Protein AF-A0A2E2XCX6-F1 (afdb_monomer)

Mean predicted aligned error: 14.21 Å

pLDDT: mean 73.45, std 23.9, range [21.8, 98.69]

Secondary structure (DSSP, 8-state):
----PPPP-------------------------------------------------------------------PPPPGGG--TT-HHHHHHHHHHHHTT-SEEEEEEEEEEETTTTS----S--B-SSEEEEEEEEEETTS-EEEEEEEEEEEEES-GGGT-EEEEEEEEEEEEES---HHHHHHHHHHHHHHHHHHHHHHHHS-------TT--TTTEEEEEEEEEBGGG-EEEEEEEEETTTTEEEEEEEETTEEEEEEEETTSS---TTGGG-HHHHHHHHHHHHHHHH-TTTTTTTS--HHHHHHHHHHHHHHHTT--TGGGT-TTS-----------TTTTTS-HHHHHHHHHHS-SS-EEEEEEE---B-S-TT-TT--BEEEEEEEEEEEEEEEE-SS-EEEEEEEEEEEEEEEEEEE-TTSS-GGGSB---GGGT--BEEEEEEEEEEEEEEEEEEETTTEEEEEEEEEEEEEEEEEEEEETTEEEEEEEEE---GGG-EEEEEEGGGSS-HHHHHHHHHHHHTGGGSSSSS-S----S--

Radius of gyration: 32.02 Å; Cα contacts (8 Å, |Δi|>4): 1002; chains: 1; bounding box: 87×70×106 Å

Structure (mmCIF, N/CA/C/O backbone):
data_AF-A0A2E2XCX6-F1
#
_entry.id   AF-A0A2E2XCX6-F1
#
loop_
_atom_site.group_PDB
_atom_site.id
_atom_site.type_symbol
_atom_site.label_atom_id
_atom_site.label_alt_id
_atom_site.label_comp_id
_atom_site.label_asym_id
_atom_site.label_entity_id
_atom_site.label_seq_id
_atom_site.pdbx_PDB_ins_code
_atom_site.Cartn_x
_atom_site.Cartn_y
_atom_site.Cartn_z
_atom_site.occupancy
_atom_site.B_iso_or_equiv
_atom_site.auth_seq_id
_atom_site.auth_comp_id
_atom_site.auth_asym_id
_atom_site.auth_atom_id
_atom_site.pdbx_PDB_model_num
ATOM 1 N N . MET A 1 1 ? 25.231 -44.970 45.363 1.00 39.22 1 MET A N 1
ATOM 2 C CA . MET A 1 1 ? 25.072 -45.926 44.250 1.00 39.22 1 MET A CA 1
ATOM 3 C C . MET A 1 1 ? 23.596 -46.241 44.118 1.00 39.22 1 MET A C 1
ATOM 5 O O . MET A 1 1 ? 23.073 -46.859 45.031 1.00 39.22 1 MET A O 1
ATOM 9 N N . SER A 1 2 ? 22.953 -45.717 43.073 1.00 27.52 2 SER A N 1
ATOM 10 C CA . SER A 1 2 ? 21.763 -46.256 42.393 1.00 27.52 2 SER A CA 1
ATOM 11 C C . SER A 1 2 ? 21.312 -45.239 41.346 1.00 27.52 2 SER A C 1
ATOM 13 O O . SER A 1 2 ? 21.169 -44.056 41.643 1.00 27.52 2 SER A O 1
ATOM 15 N N . SER A 1 3 ? 21.188 -45.729 40.118 1.00 26.45 3 SER A N 1
ATOM 16 C CA . SER A 1 3 ? 20.911 -45.011 38.876 1.00 26.45 3 SER A CA 1
ATOM 17 C C . SER A 1 3 ? 19.427 -44.665 38.720 1.00 26.45 3 SER A C 1
ATOM 19 O O . SER A 1 3 ? 18.572 -45.435 39.153 1.00 26.45 3 SER A O 1
ATOM 21 N N . ILE A 1 4 ? 19.127 -43.563 38.027 1.00 30.61 4 ILE A N 1
ATOM 22 C CA . ILE A 1 4 ? 17.792 -43.243 37.504 1.00 30.61 4 ILE A CA 1
ATOM 23 C C . ILE A 1 4 ? 17.891 -43.155 35.977 1.00 30.61 4 ILE A C 1
ATOM 25 O O . ILE A 1 4 ? 18.752 -42.463 35.438 1.00 30.61 4 ILE A O 1
ATOM 29 N N . HIS A 1 5 ? 17.025 -43.918 35.309 1.00 27.67 5 HIS A N 1
ATOM 30 C CA . HIS A 1 5 ? 16.819 -43.950 33.864 1.00 27.67 5 HIS A CA 1
ATOM 31 C C . HIS A 1 5 ? 16.151 -42.659 33.372 1.00 27.67 5 HIS A C 1
ATOM 33 O O . HIS A 1 5 ? 15.108 -42.274 33.896 1.00 27.67 5 HIS A O 1
ATOM 39 N N . SER A 1 6 ? 16.700 -42.052 32.317 1.00 25.42 6 SER A N 1
ATOM 40 C CA . SER A 1 6 ? 16.009 -41.080 31.469 1.00 25.42 6 SER A CA 1
ATOM 41 C C . SER A 1 6 ? 15.489 -41.781 30.209 1.00 25.42 6 SER A C 1
ATOM 43 O O . SER A 1 6 ? 16.231 -42.472 29.508 1.00 25.42 6 SER A O 1
ATOM 45 N N . LEU A 1 7 ? 14.194 -41.625 29.933 1.00 26.59 7 LEU A N 1
ATOM 46 C CA . LEU A 1 7 ? 13.565 -42.005 28.670 1.00 26.59 7 LEU A CA 1
ATOM 47 C C . LEU A 1 7 ? 13.490 -40.761 27.783 1.00 26.59 7 LEU A C 1
ATOM 49 O O . LEU A 1 7 ? 12.961 -39.731 28.188 1.00 26.59 7 LEU A O 1
ATOM 53 N N . HIS A 1 8 ? 14.070 -40.879 26.592 1.00 25.92 8 HIS A N 1
ATOM 54 C CA . HIS A 1 8 ? 13.966 -39.920 25.499 1.00 25.92 8 HIS A CA 1
ATOM 55 C C . HIS A 1 8 ? 12.567 -39.990 24.873 1.00 25.92 8 HIS A C 1
ATOM 57 O O . HIS A 1 8 ? 12.078 -41.084 24.593 1.00 25.92 8 HIS A O 1
ATOM 63 N N . SER A 1 9 ? 11.978 -38.832 24.575 1.00 24.48 9 SER A N 1
ATOM 64 C CA . SER A 1 9 ? 10.889 -38.699 23.607 1.00 24.48 9 SER A CA 1
ATOM 65 C C . SER A 1 9 ? 11.359 -37.761 22.502 1.00 24.48 9 SER A C 1
ATOM 67 O O . SER A 1 9 ? 11.626 -36.588 22.743 1.00 24.48 9 SER A O 1
ATOM 69 N N . VAL A 1 10 ? 11.514 -38.328 21.308 1.00 27.88 10 VAL A N 1
ATOM 70 C CA . VAL A 1 10 ? 11.823 -37.650 20.048 1.00 27.88 10 VAL A CA 1
ATOM 71 C C . VAL A 1 10 ? 10.495 -37.424 19.334 1.00 27.88 10 VAL A C 1
ATOM 73 O O . VAL A 1 10 ? 9.763 -38.384 19.101 1.00 27.88 10 VAL A O 1
ATOM 76 N N . GLY A 1 11 ? 10.201 -36.179 18.968 1.00 26.06 11 GLY A N 1
ATOM 77 C CA . GLY A 1 11 ? 9.058 -35.812 18.137 1.00 26.06 11 GLY A CA 1
ATOM 78 C C . GLY A 1 11 ? 9.499 -34.857 17.035 1.00 26.06 11 GLY A C 1
ATOM 79 O O . GLY A 1 11 ? 9.418 -33.649 17.199 1.00 26.06 11 GLY A O 1
ATOM 80 N N . ASN A 1 12 ? 10.000 -35.420 15.934 1.00 24.92 12 ASN A N 1
ATOM 81 C CA . ASN A 1 12 ? 10.162 -34.737 14.650 1.00 24.92 12 ASN A CA 1
ATOM 82 C C . ASN A 1 12 ? 8.784 -34.486 14.034 1.00 24.92 12 ASN A C 1
ATOM 84 O O . ASN A 1 12 ? 8.024 -35.445 13.968 1.00 24.92 12 ASN A O 1
ATOM 88 N N . LEU A 1 13 ? 8.533 -33.303 13.464 1.00 26.05 13 LEU A N 1
ATOM 89 C CA . LEU A 1 13 ? 7.639 -33.125 12.309 1.00 26.05 13 LEU A CA 1
ATOM 90 C C . LEU A 1 13 ? 8.010 -31.835 11.547 1.00 26.05 13 LEU A C 1
ATOM 92 O O . LEU A 1 13 ? 7.655 -30.731 11.936 1.00 26.05 13 LEU A O 1
ATOM 96 N N . HIS A 1 14 ? 8.740 -32.019 10.445 1.00 25.72 14 HIS A N 1
ATOM 97 C CA . HIS A 1 14 ? 8.846 -31.107 9.301 1.00 25.72 14 HIS A CA 1
ATOM 98 C C . HIS A 1 14 ? 7.854 -31.589 8.227 1.00 25.72 14 HIS A C 1
ATOM 100 O O . HIS A 1 14 ? 7.752 -32.800 8.032 1.00 25.72 14 HIS A O 1
ATOM 106 N N . ASN A 1 15 ? 7.183 -30.667 7.523 1.00 26.98 15 ASN A N 1
ATOM 107 C CA . ASN A 1 15 ? 6.730 -30.758 6.116 1.00 26.98 15 ASN A CA 1
ATOM 108 C C . ASN A 1 15 ? 6.067 -29.408 5.760 1.00 26.98 15 ASN A C 1
ATOM 110 O O . ASN A 1 15 ? 5.026 -29.081 6.310 1.00 26.98 15 ASN A O 1
ATOM 114 N N . THR A 1 16 ? 6.722 -28.484 5.054 1.00 27.70 16 THR A N 1
ATOM 115 C CA . THR A 1 16 ? 6.833 -28.384 3.581 1.00 27.70 16 THR A CA 1
ATOM 116 C C . THR A 1 16 ? 5.474 -28.258 2.877 1.00 27.70 16 THR A C 1
ATOM 118 O O . THR A 1 16 ? 4.863 -29.255 2.502 1.00 27.70 16 THR A O 1
ATOM 121 N N . ILE A 1 17 ? 5.043 -27.015 2.641 1.00 26.69 17 ILE A N 1
ATOM 122 C CA . ILE A 1 17 ? 3.948 -26.673 1.726 1.00 26.69 17 ILE A CA 1
ATOM 123 C C . ILE A 1 17 ? 4.541 -26.570 0.314 1.00 26.69 17 ILE A C 1
ATOM 125 O O . ILE A 1 17 ? 5.378 -25.714 0.037 1.00 26.69 17 ILE A O 1
ATOM 129 N N . GLN A 1 18 ? 4.143 -27.493 -0.565 1.00 27.73 18 GLN A N 1
ATOM 130 C CA . GLN A 1 18 ? 4.407 -27.440 -2.003 1.00 27.73 18 GLN A CA 1
ATOM 131 C C . GLN A 1 18 ? 3.166 -26.941 -2.741 1.00 27.73 18 GLN A C 1
ATOM 133 O O . GLN A 1 18 ? 2.057 -27.442 -2.550 1.00 27.73 18 GLN A O 1
ATOM 138 N N . SER A 1 19 ? 3.413 -25.990 -3.632 1.00 26.03 19 SER A N 1
ATOM 139 C CA . SER A 1 19 ? 2.519 -25.441 -4.639 1.00 26.03 19 SER A CA 1
ATOM 140 C C . SER A 1 19 ? 1.988 -26.511 -5.603 1.00 26.03 19 SER A C 1
ATOM 142 O O . SER A 1 19 ? 2.723 -27.361 -6.110 1.00 26.03 19 SER A O 1
ATOM 144 N N . ARG A 1 20 ? 0.685 -26.445 -5.895 1.00 26.34 20 ARG A N 1
ATOM 145 C CA . ARG A 1 20 ? 0.030 -27.172 -6.988 1.00 26.34 20 ARG A CA 1
ATOM 146 C C . ARG A 1 20 ? -0.772 -26.182 -7.824 1.00 26.34 20 ARG A C 1
ATOM 148 O O . ARG A 1 20 ? -1.847 -25.772 -7.405 1.00 26.34 20 ARG A O 1
ATOM 155 N N . THR A 1 21 ? -0.300 -25.895 -9.033 1.00 27.95 21 THR A N 1
ATOM 156 C CA . THR A 1 21 ? -1.148 -25.367 -10.109 1.00 27.95 21 THR A CA 1
ATOM 157 C C . THR A 1 21 ? -1.257 -26.450 -11.171 1.00 27.95 21 THR A C 1
ATOM 159 O O . THR A 1 21 ? -0.254 -26.951 -11.683 1.00 27.95 21 THR A O 1
ATOM 162 N N . ALA A 1 22 ? -2.489 -26.887 -11.413 1.00 28.95 22 ALA A N 1
ATOM 163 C CA . ALA A 1 22 ? -2.819 -27.992 -12.291 1.00 28.95 22 ALA A CA 1
ATOM 164 C C . ALA A 1 22 ? -2.754 -27.579 -13.767 1.00 28.95 22 ALA A C 1
ATOM 166 O O . ALA A 1 22 ? -3.238 -26.526 -14.172 1.00 28.95 22 ALA A O 1
ATOM 167 N N . VAL A 1 23 ? -2.171 -28.472 -14.561 1.00 26.83 23 VAL A N 1
ATOM 168 C CA . VAL A 1 23 ? -2.156 -28.470 -16.022 1.00 26.83 23 VAL A CA 1
ATOM 169 C C . VAL A 1 23 ? -3.512 -28.968 -16.524 1.00 26.83 23 VAL A C 1
ATOM 171 O O . VAL A 1 23 ? -3.906 -30.084 -16.187 1.00 26.83 23 VAL A O 1
ATOM 174 N N . ALA A 1 24 ? -4.185 -28.192 -17.374 1.00 31.67 24 ALA A N 1
ATOM 175 C CA . ALA A 1 24 ? -5.285 -28.673 -18.206 1.00 31.67 24 ALA A CA 1
ATOM 176 C C . ALA A 1 24 ? -4.803 -28.818 -19.659 1.00 31.67 24 ALA A C 1
ATOM 178 O O . ALA A 1 24 ? -4.243 -27.893 -20.245 1.00 31.67 24 ALA A O 1
ATOM 179 N N . LYS A 1 25 ? -4.999 -30.017 -20.210 1.00 27.39 25 LYS A N 1
ATOM 180 C CA . LYS A 1 25 ? -4.710 -30.440 -21.585 1.00 27.39 25 LYS A CA 1
ATOM 181 C C . LYS A 1 25 ? -5.985 -31.092 -22.123 1.00 27.39 25 LYS A C 1
ATOM 183 O O . LYS A 1 25 ? -6.348 -32.128 -21.587 1.00 27.39 25 LYS A O 1
ATOM 188 N N . GLU A 1 26 ? -6.576 -30.534 -23.174 1.00 29.00 26 GLU A N 1
ATOM 189 C CA . GLU A 1 26 ? -7.423 -31.181 -24.201 1.00 29.00 26 GLU A CA 1
ATOM 190 C C . GLU A 1 26 ? -7.278 -30.268 -25.446 1.00 29.00 26 GLU A C 1
ATOM 192 O O . GLU A 1 26 ? -7.468 -29.059 -25.344 1.00 29.00 26 GLU A O 1
ATOM 197 N N . GLU A 1 27 ? -6.617 -30.654 -26.549 1.00 28.34 27 GLU A N 1
ATOM 198 C CA . GLU A 1 27 ? -7.119 -31.494 -27.663 1.00 28.34 27 GLU A CA 1
ATOM 199 C C . GLU A 1 27 ? -8.581 -31.164 -28.017 1.00 28.34 27 GLU A C 1
ATOM 201 O O . GLU A 1 27 ? -9.457 -31.306 -27.188 1.00 28.34 27 GLU A O 1
ATOM 206 N N . GLY A 1 28 ? -9.009 -30.738 -29.202 1.00 26.94 28 GLY A N 1
ATOM 207 C CA . GLY A 1 28 ? -8.440 -30.590 -30.533 1.00 26.94 28 GLY A CA 1
ATOM 208 C C . GLY A 1 28 ? -9.626 -30.643 -31.512 1.00 26.94 28 GLY A C 1
ATOM 209 O O . GLY A 1 28 ? -10.478 -31.514 -31.384 1.00 26.94 28 GLY A O 1
ATOM 210 N N . SER A 1 29 ? -9.720 -29.741 -32.495 1.00 28.55 29 SER A N 1
ATOM 211 C CA . SER A 1 29 ? -10.490 -30.022 -33.718 1.00 28.55 29 SER A CA 1
ATOM 212 C C . SER A 1 29 ? -10.101 -29.082 -34.858 1.00 28.55 29 SER A C 1
ATOM 214 O O . SER A 1 29 ? -10.375 -27.885 -34.839 1.00 28.55 29 SER A O 1
ATOM 216 N N . GLN A 1 30 ? -9.443 -29.656 -35.862 1.00 30.58 30 GLN A N 1
ATOM 217 C CA . GLN A 1 30 ? -9.318 -29.108 -37.207 1.00 30.58 30 GLN A CA 1
ATOM 218 C C . GLN A 1 30 ? -10.426 -29.708 -38.075 1.00 30.58 30 GLN A C 1
ATOM 220 O O . GLN A 1 30 ? -10.603 -30.923 -38.056 1.00 30.58 30 GLN A O 1
ATOM 225 N N . SER A 1 31 ? -11.086 -28.906 -38.919 1.00 30.94 31 SER A N 1
ATOM 226 C CA . SER A 1 31 ? -11.666 -29.397 -40.180 1.00 30.94 31 SER A CA 1
ATOM 227 C C . SER A 1 31 ? -12.181 -28.266 -41.088 1.00 30.94 31 SER A C 1
ATOM 229 O O . SER A 1 31 ? -13.181 -27.628 -40.783 1.00 30.94 31 SER A O 1
ATOM 231 N N . ASN A 1 32 ? -11.537 -28.181 -42.259 1.00 28.64 32 ASN A N 1
ATOM 232 C CA . ASN A 1 32 ? -12.053 -27.878 -43.610 1.00 28.64 32 ASN A CA 1
ATOM 233 C C . ASN A 1 32 ? -12.582 -26.465 -43.939 1.00 28.64 32 ASN A C 1
ATOM 235 O O . ASN A 1 32 ? -13.554 -25.992 -43.377 1.00 28.64 32 ASN A O 1
ATOM 239 N N . ARG A 1 33 ? -11.907 -25.686 -44.802 1.00 30.00 33 ARG A N 1
ATOM 240 C CA . ARG A 1 33 ? -11.798 -25.735 -46.289 1.00 30.00 33 ARG A CA 1
ATOM 241 C C . ARG A 1 33 ? -13.085 -25.398 -47.075 1.00 30.00 33 ARG A C 1
ATOM 243 O O . ARG A 1 33 ? -13.964 -26.232 -47.220 1.00 30.00 33 ARG A O 1
ATOM 250 N N . ALA A 1 34 ? -12.972 -24.255 -47.764 1.00 28.84 34 ALA A N 1
ATOM 251 C CA . ALA A 1 34 ? -13.191 -24.034 -49.202 1.00 28.84 34 ALA A CA 1
ATOM 252 C C . ALA A 1 34 ? -14.584 -23.629 -49.740 1.00 28.84 34 ALA A C 1
ATOM 254 O O . ALA A 1 34 ? -15.514 -24.419 -49.788 1.00 28.84 34 ALA A O 1
ATOM 255 N N . LEU A 1 35 ? -14.576 -22.407 -50.302 1.00 30.16 35 LEU A N 1
ATOM 256 C CA . LEU A 1 35 ? -15.021 -21.992 -51.645 1.00 30.16 35 LEU A CA 1
ATOM 257 C C . LEU A 1 35 ? -16.459 -22.292 -52.088 1.00 30.16 35 LEU A C 1
ATOM 259 O O . LEU A 1 35 ? -16.811 -23.440 -52.332 1.00 30.16 35 LEU A O 1
ATOM 263 N N . SER A 1 36 ? -17.192 -21.226 -52.432 1.00 31.17 36 SER A N 1
ATOM 264 C CA . SER A 1 36 ? -17.964 -21.134 -53.683 1.00 31.17 36 SER A CA 1
ATOM 265 C C . SER A 1 36 ? -18.325 -19.678 -53.995 1.00 31.17 36 SER A C 1
ATOM 267 O O . SER A 1 36 ? -19.070 -19.037 -53.259 1.00 31.17 36 SER A O 1
ATOM 269 N N . ASP A 1 37 ? -17.799 -19.188 -55.115 1.00 32.66 37 ASP A N 1
ATOM 270 C CA . ASP A 1 37 ? -18.332 -18.070 -55.889 1.00 32.66 37 ASP A CA 1
ATOM 271 C C . ASP A 1 37 ? -19.776 -18.358 -56.339 1.00 32.66 37 ASP A C 1
ATOM 273 O O . ASP A 1 37 ? -20.046 -19.469 -56.788 1.00 32.66 37 ASP A O 1
ATOM 277 N N . GLN A 1 38 ? -20.658 -17.349 -56.376 1.00 29.97 38 GLN A N 1
ATOM 278 C CA . GLN A 1 38 ? -21.290 -16.944 -57.642 1.00 29.97 38 GLN A CA 1
ATOM 279 C C . GLN A 1 38 ? -22.150 -15.669 -57.556 1.00 29.97 38 GLN A C 1
ATOM 281 O O . GLN A 1 38 ? -23.031 -15.484 -56.725 1.00 29.97 38 GLN A O 1
ATOM 286 N N . ARG A 1 39 ? -21.843 -14.818 -58.532 1.00 28.83 39 ARG A N 1
ATOM 287 C CA . ARG A 1 39 ? -22.445 -13.574 -59.027 1.00 28.83 39 ARG A CA 1
ATOM 288 C C . ARG A 1 39 ? -23.869 -13.754 -59.585 1.00 28.83 39 ARG A C 1
ATOM 290 O O . ARG A 1 39 ? -24.093 -14.742 -60.272 1.00 28.83 39 ARG A O 1
ATOM 297 N N . LEU A 1 40 ? -24.700 -12.702 -59.478 1.00 27.47 40 LEU A N 1
ATOM 298 C CA . LEU A 1 40 ? -25.507 -12.018 -60.534 1.00 27.47 40 LEU A CA 1
ATOM 299 C C . LEU A 1 40 ? -26.554 -11.105 -59.841 1.00 27.47 40 LEU A C 1
ATOM 301 O O . LEU A 1 40 ? -27.398 -11.598 -59.111 1.00 27.47 40 LEU A O 1
ATOM 305 N N . LYS A 1 41 ? -26.375 -9.773 -59.799 1.00 27.69 41 LYS A N 1
ATOM 306 C CA . LYS A 1 41 ? -26.852 -8.725 -60.744 1.00 27.69 41 LYS A CA 1
ATOM 307 C C . LYS A 1 41 ? -28.375 -8.652 -60.971 1.00 27.69 41 LYS A C 1
ATOM 309 O O . LYS A 1 41 ? -28.883 -9.495 -61.695 1.00 27.69 41 LYS A O 1
ATOM 314 N N . SER A 1 42 ? -28.983 -7.539 -60.526 1.00 26.02 42 SER A N 1
ATOM 315 C CA . SER A 1 42 ? -29.873 -6.599 -61.271 1.00 26.02 42 SER A CA 1
ATOM 316 C C . SER A 1 42 ? -30.618 -5.708 -60.252 1.00 26.02 42 SER A C 1
ATOM 318 O O . SER A 1 42 ? -31.312 -6.241 -59.397 1.00 26.02 42 SER A O 1
ATOM 320 N N . SER A 1 43 ? -30.240 -4.432 -60.099 1.00 26.97 43 SER A N 1
ATOM 321 C CA . SER A 1 43 ? -30.899 -3.235 -60.677 1.00 26.97 43 SER A CA 1
ATOM 322 C C . SER A 1 43 ? -32.271 -2.914 -60.065 1.00 26.97 43 SER A C 1
ATOM 324 O O . SER A 1 43 ? -33.223 -3.647 -60.291 1.00 26.97 43 SER A O 1
ATOM 326 N N . ASP A 1 44 ? -32.372 -1.826 -59.300 1.00 27.86 44 ASP A N 1
ATOM 327 C CA . ASP A 1 44 ? -33.050 -0.598 -59.746 1.00 27.86 44 ASP A CA 1
ATOM 328 C C . ASP A 1 44 ? -33.132 0.430 -58.609 1.00 27.86 44 ASP A C 1
ATOM 330 O O . ASP A 1 44 ? -33.576 0.155 -57.497 1.00 27.86 44 ASP A O 1
ATOM 334 N N . THR A 1 45 ? -32.651 1.629 -58.923 1.00 29.75 45 THR A N 1
ATOM 335 C CA . THR A 1 45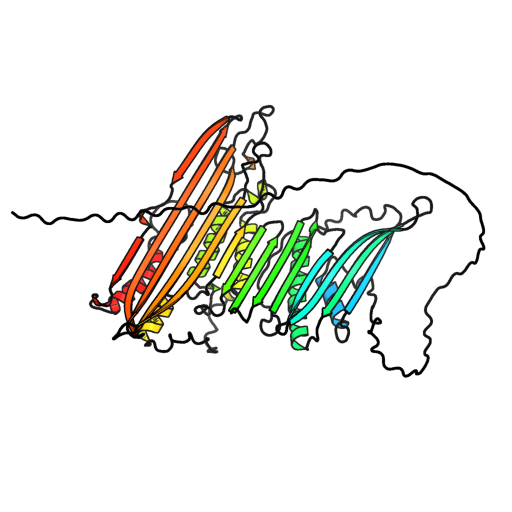 ? -32.816 2.875 -58.173 1.00 29.75 45 THR A CA 1
ATOM 336 C C . THR A 1 45 ? -34.274 3.345 -58.290 1.00 29.75 45 THR A C 1
ATOM 338 O O . THR A 1 45 ? -34.907 3.123 -59.324 1.00 29.75 45 THR A O 1
ATOM 341 N N . PRO A 1 46 ? -34.783 4.103 -57.308 1.00 29.69 46 PRO A N 1
ATOM 342 C CA . PRO A 1 46 ? -34.864 5.524 -57.608 1.00 29.69 46 PRO A CA 1
ATOM 343 C C . PRO A 1 46 ? -34.430 6.440 -56.463 1.00 29.69 46 PRO A C 1
ATOM 345 O O . PRO A 1 46 ? -34.443 6.123 -55.280 1.00 29.69 46 PRO A O 1
ATOM 348 N N . GLN A 1 47 ? -34.006 7.590 -56.950 1.00 30.72 47 GLN A N 1
ATOM 349 C CA . GLN A 1 47 ? -33.520 8.805 -56.340 1.00 30.72 47 GLN A CA 1
ATOM 350 C C . GLN A 1 47 ? -34.664 9.564 -55.646 1.00 30.72 47 GLN A C 1
ATOM 352 O O . GLN A 1 47 ? -35.655 9.867 -56.305 1.00 30.72 47 GLN A O 1
ATOM 357 N N . GLU A 1 48 ? -34.494 9.931 -54.375 1.00 25.80 48 GLU A N 1
ATOM 358 C CA . GLU A 1 48 ? -35.169 11.084 -53.769 1.00 25.80 48 GLU A CA 1
ATOM 359 C C . GLU A 1 48 ? -34.166 11.864 -52.908 1.00 25.80 48 GLU A C 1
ATOM 361 O O . GLU A 1 48 ? -33.551 11.334 -51.984 1.00 25.80 48 GLU A O 1
ATOM 366 N N . ASP A 1 49 ? -33.986 13.129 -53.281 1.00 28.34 49 ASP A N 1
ATOM 367 C CA . ASP A 1 49 ? -33.372 14.172 -52.474 1.00 28.34 49 ASP A CA 1
ATOM 368 C C . ASP A 1 49 ? -34.249 14.458 -51.247 1.00 28.34 49 ASP A C 1
ATOM 370 O O . ASP A 1 49 ? -35.440 14.732 -51.395 1.00 28.34 49 ASP A O 1
ATOM 374 N N . SER A 1 50 ? -33.656 14.543 -50.056 1.00 27.52 50 SER A N 1
ATOM 375 C CA . SER A 1 50 ? -34.166 15.454 -49.028 1.00 27.52 50 SER A CA 1
ATOM 376 C C . SER A 1 50 ? -33.078 15.854 -48.036 1.00 27.52 50 SER A C 1
ATOM 378 O O . SER A 1 50 ? -32.637 15.072 -47.196 1.00 27.52 50 SER A O 1
ATOM 380 N N . VAL A 1 51 ? -32.705 17.127 -48.115 1.00 28.91 51 VAL A N 1
ATOM 381 C CA . VAL A 1 51 ? -32.306 17.954 -46.975 1.00 28.91 51 VAL A CA 1
ATOM 382 C C . VAL A 1 51 ? -33.363 17.815 -45.871 1.00 28.91 51 VAL A C 1
ATOM 384 O O . VAL A 1 51 ? -34.544 17.989 -46.162 1.00 28.91 51 VAL A O 1
ATOM 387 N N . SER A 1 52 ? -32.975 17.603 -44.609 1.00 24.05 52 SER A N 1
ATOM 388 C CA . SER A 1 52 ? -33.776 18.128 -43.496 1.00 24.05 52 SER A CA 1
ATOM 389 C C . SER A 1 52 ? -32.933 18.424 -42.263 1.00 24.05 52 SER A C 1
ATOM 391 O O . SER A 1 52 ? -32.456 17.545 -41.553 1.00 24.05 52 SER A O 1
ATOM 393 N N . SER A 1 53 ? -32.819 19.719 -42.012 1.00 23.09 53 SER A N 1
ATOM 394 C CA . SER A 1 53 ? -32.553 20.338 -40.730 1.00 23.09 53 SER A CA 1
ATOM 395 C C . SER A 1 53 ? -33.688 20.087 -39.724 1.00 23.09 53 SER A C 1
ATOM 397 O O . SER A 1 53 ? -34.851 19.980 -40.107 1.00 23.09 53 SER A O 1
ATOM 399 N N . THR A 1 54 ? -33.312 20.150 -38.442 1.00 23.34 54 THR A N 1
ATOM 400 C CA . THR A 1 54 ? -34.048 20.719 -37.291 1.00 23.34 54 THR A CA 1
ATOM 401 C C . THR A 1 54 ? -35.388 20.129 -36.828 1.00 23.34 54 THR A C 1
ATOM 403 O O . THR A 1 54 ? -36.364 20.059 -37.565 1.00 23.34 54 THR A O 1
ATOM 406 N N . LEU A 1 55 ? -35.398 19.855 -35.514 1.00 24.53 55 LEU A N 1
ATOM 407 C CA . LEU A 1 55 ? -36.494 19.833 -34.536 1.00 24.53 55 LEU A CA 1
ATOM 408 C C . LEU A 1 55 ? -37.924 20.082 -35.045 1.00 24.53 55 LEU A C 1
ATOM 410 O O . LEU A 1 55 ? -38.249 21.155 -35.551 1.00 24.53 55 LEU A O 1
ATOM 414 N N . SER A 1 56 ? -38.827 19.173 -34.669 1.00 21.80 56 SER A N 1
ATOM 415 C CA . SER A 1 56 ? -40.238 19.504 -34.467 1.00 21.80 56 SER A CA 1
ATOM 416 C C . SER A 1 56 ? -40.685 19.087 -33.064 1.00 21.80 56 SER A C 1
ATOM 418 O O . SER A 1 56 ? -40.771 17.911 -32.725 1.00 21.80 56 SER A O 1
ATOM 420 N N . THR A 1 57 ? -40.970 20.083 -32.227 1.00 30.16 57 THR A N 1
ATOM 421 C CA . THR A 1 57 ? -41.786 19.947 -31.021 1.00 30.16 57 THR A CA 1
ATOM 422 C C . THR A 1 57 ? -43.240 19.818 -31.459 1.00 30.16 57 THR A C 1
ATOM 424 O O . THR A 1 57 ? -43.847 20.788 -31.914 1.00 30.16 57 THR A O 1
ATOM 427 N N . ARG A 1 58 ? -43.820 18.625 -31.313 1.00 23.84 58 ARG A N 1
ATOM 428 C CA . ARG A 1 58 ? -45.269 18.433 -31.401 1.00 23.84 58 ARG A CA 1
ATOM 429 C C . ARG A 1 58 ? -45.792 18.067 -30.019 1.00 23.84 58 ARG A C 1
ATOM 431 O O . ARG A 1 58 ? -45.505 17.002 -29.488 1.00 23.84 58 ARG A O 1
ATOM 438 N N . LYS A 1 59 ? -46.511 19.016 -29.427 1.00 34.41 59 LYS A N 1
ATOM 439 C CA . LYS A 1 59 ? -47.277 18.854 -28.196 1.00 34.41 59 LYS A CA 1
ATOM 440 C C . LYS A 1 59 ? -48.588 18.171 -28.587 1.00 34.41 59 LYS A C 1
ATOM 442 O O . LYS A 1 59 ? -49.450 18.847 -29.135 1.00 34.41 59 LYS A O 1
ATOM 447 N N . ASP A 1 60 ? -48.705 16.868 -28.351 1.00 26.75 60 ASP A N 1
ATOM 448 C CA . ASP A 1 60 ? -49.981 16.152 -28.446 1.00 26.75 60 ASP A CA 1
ATOM 449 C C . ASP A 1 60 ? -50.383 15.643 -27.055 1.00 26.75 60 ASP A C 1
ATOM 451 O O . ASP A 1 60 ? -49.599 15.045 -26.317 1.00 26.75 60 ASP A O 1
ATOM 455 N N . GLU A 1 61 ? -51.613 15.991 -26.688 1.00 33.53 61 GLU A N 1
ATOM 456 C CA . GLU A 1 61 ? -52.281 15.665 -25.436 1.00 33.53 61 GLU A CA 1
ATOM 457 C C . GLU A 1 61 ? -52.652 14.177 -25.343 1.00 33.53 61 GLU A C 1
ATOM 459 O O . GLU A 1 61 ? -53.010 13.546 -26.333 1.00 33.53 61 GLU A O 1
ATOM 464 N N . ALA A 1 62 ? -52.639 13.689 -24.099 1.00 41.31 62 ALA A N 1
ATOM 465 C CA . ALA A 1 62 ? -53.453 12.615 -23.532 1.00 41.31 62 ALA A CA 1
ATOM 466 C C . ALA A 1 62 ? -53.608 11.308 -24.335 1.00 41.31 62 ALA A C 1
ATOM 468 O O . ALA A 1 62 ? -54.450 11.189 -25.222 1.00 41.31 62 ALA A O 1
ATOM 469 N N . ASN A 1 63 ? -52.953 10.244 -23.857 1.00 32.09 63 ASN A N 1
ATOM 470 C CA . ASN A 1 63 ? -53.589 8.931 -23.890 1.00 32.09 63 ASN A CA 1
ATOM 471 C C . ASN A 1 63 ? -53.201 8.071 -22.684 1.00 32.09 63 ASN A C 1
ATOM 473 O O . ASN A 1 63 ? -52.029 7.883 -22.368 1.00 32.09 63 ASN A O 1
ATOM 477 N N . SER A 1 64 ? -54.237 7.583 -22.011 1.00 43.34 64 SER A N 1
ATOM 478 C CA . SER A 1 64 ? -54.198 6.647 -20.900 1.00 43.34 64 SER A CA 1
ATOM 479 C C . SER A 1 64 ? -53.920 5.237 -21.413 1.00 43.34 64 SER A C 1
ATOM 481 O O . SER A 1 64 ? -54.776 4.663 -22.080 1.00 43.34 64 SER A O 1
ATOM 483 N N . ASP A 1 65 ? -52.774 4.659 -21.066 1.00 36.84 65 ASP A N 1
ATOM 484 C CA . ASP A 1 65 ? -52.663 3.207 -20.922 1.00 36.84 65 ASP A CA 1
ATOM 485 C C . ASP A 1 65 ? -51.473 2.864 -20.021 1.00 36.84 65 ASP A C 1
ATOM 487 O O . ASP A 1 65 ? -50.315 3.140 -20.335 1.00 36.84 65 ASP A O 1
ATOM 491 N N . GLY A 1 66 ? -51.787 2.304 -18.852 1.00 42.16 66 GLY A N 1
ATOM 492 C CA . GLY A 1 66 ? -50.849 1.983 -17.781 1.00 42.16 66 GLY A CA 1
ATOM 493 C C . GLY A 1 66 ? -49.913 0.830 -18.132 1.00 42.16 66 GLY A C 1
ATOM 494 O O . GLY A 1 66 ? -50.130 -0.308 -17.720 1.00 42.16 66 GLY A O 1
ATOM 495 N N . LYS A 1 67 ? -48.833 1.143 -18.843 1.00 33.22 67 LYS A N 1
ATOM 496 C CA . LYS A 1 67 ? -47.580 0.381 -18.809 1.00 33.22 67 LYS A CA 1
ATOM 497 C C . LYS A 1 67 ? -46.499 1.286 -18.215 1.00 33.22 67 LYS A C 1
ATOM 499 O O . LYS A 1 67 ? -46.510 2.473 -18.539 1.00 33.22 67 LYS A O 1
ATOM 504 N N . PRO A 1 68 ? -45.585 0.775 -17.370 1.00 31.25 68 PRO A N 1
ATOM 505 C CA . PRO A 1 68 ? -44.470 1.575 -16.882 1.00 31.25 68 PRO A CA 1
ATOM 506 C C . PRO A 1 68 ? -43.651 2.028 -18.094 1.00 31.25 68 PRO A C 1
ATOM 508 O O . PRO A 1 68 ? -43.021 1.215 -18.771 1.00 31.25 68 PRO A O 1
ATOM 511 N N . GLN A 1 69 ? -43.737 3.317 -18.421 1.00 32.59 69 GLN A N 1
ATOM 512 C CA . GLN A 1 69 ? -42.821 3.939 -19.359 1.00 32.59 69 GLN A CA 1
ATOM 513 C C . GLN A 1 69 ? -41.460 3.956 -18.676 1.00 32.59 69 GLN A C 1
ATOM 515 O O . GLN A 1 69 ? -41.255 4.665 -17.697 1.00 32.59 69 GLN A O 1
ATOM 520 N N . THR A 1 70 ? -40.538 3.137 -19.166 1.00 30.52 70 THR A N 1
ATOM 521 C CA . THR A 1 70 ? -39.116 3.307 -18.886 1.00 30.52 70 THR A CA 1
ATOM 522 C C . THR A 1 70 ? -38.748 4.693 -19.415 1.00 30.52 70 THR A C 1
ATOM 524 O O . THR A 1 70 ? -38.916 4.962 -20.608 1.00 30.52 70 THR A O 1
ATOM 527 N N . TYR A 1 71 ? -38.348 5.602 -18.526 1.00 34.88 71 TYR A N 1
ATOM 528 C CA . TYR A 1 71 ? -37.996 6.986 -18.847 1.00 34.88 71 TYR A CA 1
ATOM 529 C C . TYR A 1 71 ? -36.698 7.029 -19.670 1.00 34.88 71 TYR A C 1
ATOM 531 O O . TYR A 1 71 ? -35.634 7.369 -19.177 1.00 34.88 71 TYR A O 1
ATOM 539 N N . ALA A 1 72 ? -36.779 6.685 -20.956 1.00 35.81 72 ALA A N 1
ATOM 540 C CA . ALA A 1 72 ? -35.671 6.737 -21.914 1.00 35.81 72 ALA A CA 1
ATOM 541 C C . ALA A 1 72 ? -35.395 8.161 -22.448 1.00 35.81 72 ALA A C 1
ATOM 543 O O . ALA A 1 72 ? -34.929 8.325 -23.570 1.00 35.81 72 ALA A O 1
ATOM 544 N N . HIS A 1 73 ? -35.758 9.208 -21.702 1.00 41.69 73 HIS A N 1
ATOM 545 C CA . HIS A 1 73 ? -35.773 10.586 -22.199 1.00 41.69 73 HIS A CA 1
ATOM 546 C C . HIS A 1 73 ? -35.140 11.576 -21.227 1.00 41.69 73 HIS A C 1
ATOM 548 O O . HIS A 1 73 ? -35.744 12.592 -20.909 1.00 41.69 73 HIS A O 1
ATOM 554 N N . LEU A 1 74 ? -33.903 11.312 -20.808 1.00 44.78 74 LEU A N 1
ATOM 555 C CA . LEU A 1 74 ? -32.997 12.345 -20.295 1.00 44.78 74 LEU A CA 1
ATOM 556 C C . LEU A 1 74 ? -31.544 12.090 -20.746 1.00 44.78 74 LEU A C 1
ATOM 558 O O . LEU A 1 74 ? -30.601 12.305 -19.995 1.00 44.78 74 LEU A O 1
ATOM 562 N N . GLU A 1 75 ? -31.333 11.678 -22.002 1.00 49.19 75 GLU A N 1
ATOM 563 C CA . GLU A 1 75 ? -30.008 11.802 -22.628 1.00 49.19 75 GLU A CA 1
ATOM 564 C C . GLU A 1 75 ? -29.795 13.288 -22.974 1.00 49.19 75 GLU A C 1
ATOM 566 O O . GLU A 1 75 ? -30.217 13.786 -24.020 1.00 49.19 75 GLU A O 1
ATOM 571 N N . LYS A 1 76 ? -29.261 14.053 -22.017 1.00 54.41 76 LYS A N 1
ATOM 572 C CA . LYS A 1 76 ? -28.906 15.465 -22.198 1.00 54.41 76 LYS A CA 1
ATOM 573 C C . LYS A 1 76 ? -27.495 15.544 -22.786 1.00 54.41 76 LYS A C 1
ATOM 575 O O . LYS A 1 76 ? -26.525 15.178 -22.137 1.00 54.41 76 LYS A O 1
ATOM 580 N N . SER A 1 77 ? -27.374 16.075 -24.000 1.00 53.22 77 SER A N 1
ATOM 581 C CA . SER A 1 77 ? -26.078 16.329 -24.638 1.00 53.22 77 SER A CA 1
ATOM 582 C C . SER A 1 77 ? -25.369 17.535 -24.003 1.00 53.22 77 SER A C 1
ATOM 584 O O . SER A 1 77 ? -25.943 18.627 -23.979 1.00 53.22 77 SER A O 1
ATOM 586 N N . LEU A 1 78 ? -24.126 17.358 -23.547 1.00 57.50 78 LEU A N 1
ATOM 587 C CA . LEU A 1 78 ? -23.234 18.442 -23.106 1.00 57.50 78 LEU A CA 1
ATOM 588 C C . LEU A 1 78 ? -22.524 19.088 -24.299 1.00 57.50 78 LEU A C 1
ATOM 590 O O . LEU A 1 78 ? -22.301 18.446 -25.323 1.00 57.50 78 LEU A O 1
ATOM 594 N N . SER A 1 79 ? -22.161 20.362 -24.169 1.00 59.75 79 SER A N 1
ATOM 595 C CA . SER A 1 79 ? -21.358 21.074 -25.166 1.00 59.75 79 SER A CA 1
ATOM 596 C C . SER A 1 79 ? -19.851 20.833 -24.981 1.00 59.75 79 SER A C 1
ATOM 598 O O . SER A 1 79 ? -19.401 20.422 -23.917 1.00 59.75 79 SER A O 1
ATOM 600 N N . ALA A 1 80 ? -19.050 21.147 -26.003 1.00 55.84 80 ALA A N 1
ATOM 601 C CA . ALA A 1 80 ? -17.587 21.011 -25.993 1.00 55.84 80 ALA A CA 1
ATOM 602 C C . ALA A 1 80 ? -16.888 21.744 -24.833 1.00 55.84 80 ALA A C 1
ATOM 604 O O . ALA A 1 80 ? -15.851 21.311 -24.352 1.00 55.84 80 ALA A O 1
ATOM 605 N N . GLN A 1 81 ? -17.457 22.864 -24.378 1.00 56.91 81 GLN A N 1
ATOM 606 C CA . GLN A 1 81 ? -16.924 23.654 -23.259 1.00 56.91 81 GLN A CA 1
ATOM 607 C C . GLN A 1 81 ? -17.231 23.020 -21.896 1.00 56.91 81 GLN A C 1
ATOM 609 O O . GLN A 1 81 ? -16.718 23.473 -20.878 1.00 56.91 81 GLN A O 1
ATOM 614 N N . GLN A 1 82 ? -18.103 22.010 -21.885 1.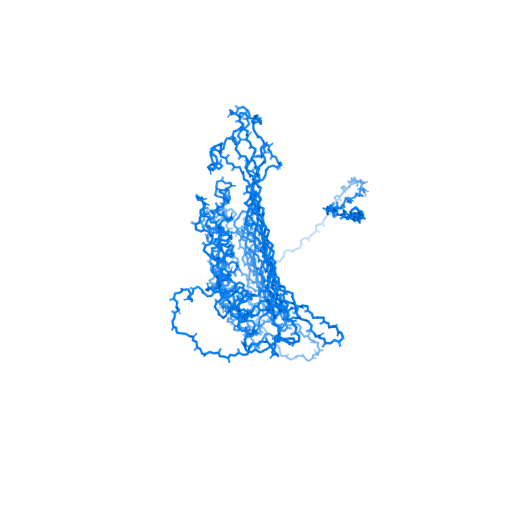00 59.69 82 GLN A N 1
ATOM 615 C CA . GLN A 1 82 ? -18.583 21.337 -20.685 1.00 59.69 82 GLN A CA 1
ATOM 616 C C . GLN A 1 82 ? -17.889 19.996 -20.426 1.00 59.69 82 GLN A C 1
ATOM 618 O O . GLN A 1 82 ? -18.097 19.389 -19.382 1.00 59.69 82 GLN A O 1
ATOM 623 N N . LEU A 1 83 ? -17.081 19.532 -21.382 1.00 63.03 83 LEU A N 1
ATOM 624 C CA . LEU A 1 83 ? -16.364 18.263 -21.338 1.00 63.03 83 LEU A CA 1
ATOM 625 C C . LEU A 1 83 ? -14.886 18.515 -21.647 1.00 63.03 83 LEU A C 1
ATOM 627 O O . LEU A 1 83 ? -14.427 18.279 -22.766 1.00 63.03 83 LEU A O 1
ATOM 631 N N . ASP A 1 84 ? -14.154 19.029 -20.659 1.00 65.50 84 ASP A N 1
ATOM 632 C CA . ASP A 1 84 ? -12.702 19.178 -20.745 1.00 65.50 84 ASP A CA 1
ATOM 633 C C . ASP A 1 84 ? -12.018 17.933 -20.167 1.00 65.50 84 ASP A C 1
ATOM 635 O O . ASP A 1 84 ? -12.093 17.642 -18.977 1.00 65.50 84 ASP A O 1
ATOM 639 N N . LEU A 1 85 ? -11.336 17.175 -21.027 1.00 62.66 85 LEU A N 1
ATOM 640 C CA . LEU A 1 85 ? -10.608 15.966 -20.639 1.00 62.66 85 LEU A CA 1
ATOM 641 C C . LEU A 1 85 ? -9.311 16.233 -19.875 1.00 62.66 85 LEU A C 1
ATOM 643 O O . LEU A 1 85 ? -8.723 15.270 -19.376 1.00 62.66 85 LEU A O 1
ATOM 647 N N . SER A 1 86 ? -8.835 17.478 -19.872 1.00 59.72 86 SER A N 1
ATOM 648 C CA . SER A 1 86 ? -7.690 17.908 -19.070 1.00 59.72 86 SER A CA 1
ATOM 649 C C . SER A 1 86 ? -8.083 18.340 -17.654 1.00 59.72 86 SER A C 1
ATOM 651 O O . SER A 1 86 ? -7.198 18.548 -16.831 1.00 59.72 86 SER A O 1
ATOM 653 N N . ASP A 1 87 ? -9.389 18.434 -17.384 1.00 68.75 87 ASP A N 1
ATOM 654 C CA . ASP A 1 87 ? -9.977 18.785 -16.093 1.00 68.75 87 ASP A CA 1
ATOM 655 C C . ASP A 1 87 ? -11.180 17.860 -15.832 1.00 68.75 87 ASP A C 1
ATOM 657 O O . ASP A 1 87 ? -12.346 18.223 -16.050 1.00 68.75 87 ASP A O 1
ATOM 661 N N . ILE A 1 88 ? -10.895 16.613 -15.421 1.00 71.88 88 ILE A N 1
ATOM 662 C CA . ILE A 1 88 ? -11.939 15.632 -15.077 1.00 71.88 88 ILE A CA 1
ATOM 663 C C . ILE A 1 88 ? -12.842 16.235 -14.006 1.00 71.88 88 ILE A C 1
ATOM 665 O O . ILE A 1 88 ? -14.067 16.150 -14.110 1.00 71.88 88 ILE A O 1
ATOM 669 N N . ARG A 1 89 ? -12.245 16.910 -13.021 1.00 77.62 89 ARG A N 1
ATOM 670 C CA . ARG A 1 89 ? -12.970 17.579 -11.943 1.00 77.62 89 ARG A CA 1
ATOM 671 C C . ARG A 1 89 ? -13.952 18.620 -12.474 1.00 77.62 89 ARG A C 1
ATOM 673 O O . ARG A 1 89 ? -15.128 18.610 -12.110 1.00 77.62 89 ARG A O 1
ATOM 680 N N . GLY A 1 90 ? -13.508 19.469 -13.397 1.00 73.62 90 GLY A N 1
ATOM 681 C CA . GLY A 1 90 ? -14.347 20.432 -14.103 1.00 73.62 90 GLY A CA 1
ATOM 682 C C . GLY A 1 90 ? -15.516 19.763 -14.823 1.00 73.62 90 GLY A C 1
ATOM 683 O O . GLY A 1 90 ? -16.657 20.202 -14.670 1.00 73.62 90 GLY A O 1
ATOM 684 N N . SER A 1 91 ? -15.268 18.661 -15.532 1.00 70.88 91 SER A N 1
ATOM 685 C CA . SER A 1 91 ? -16.316 17.894 -16.222 1.00 70.88 91 SER A CA 1
ATOM 686 C C . SER A 1 91 ? -17.342 17.288 -15.251 1.00 70.88 91 SER A C 1
ATOM 688 O O . SER A 1 91 ? -18.545 17.367 -15.502 1.00 70.88 91 SER A O 1
ATOM 690 N N . LEU A 1 92 ? -16.901 16.734 -14.116 1.00 74.88 92 LEU A N 1
ATOM 691 C CA . LEU A 1 92 ? -17.786 16.147 -13.100 1.00 74.88 92 LEU A CA 1
ATOM 692 C C . LEU A 1 92 ? -18.583 17.211 -12.333 1.00 74.88 92 LEU A C 1
ATOM 694 O O . LEU A 1 92 ? -19.775 17.029 -12.089 1.00 74.88 92 LEU A O 1
ATOM 698 N N . SER A 1 93 ? -17.981 18.369 -12.044 1.00 74.62 93 SER A N 1
ATOM 699 C CA . SER A 1 93 ? -18.671 19.480 -11.373 1.00 74.62 93 SER A CA 1
ATOM 700 C C . SER A 1 93 ? -19.897 19.977 -12.152 1.00 74.62 93 SER A C 1
ATOM 702 O O . SER A 1 93 ? -20.897 20.369 -11.556 1.00 74.62 93 SER A O 1
ATOM 704 N N . GLN A 1 94 ? -19.855 19.903 -13.485 1.00 72.88 94 GLN A N 1
ATOM 705 C CA . GLN A 1 94 ? -20.964 20.302 -14.353 1.00 72.88 94 GLN A CA 1
ATOM 706 C C . GLN A 1 94 ? -22.055 19.232 -14.466 1.00 72.88 94 GLN A C 1
ATOM 708 O O . GLN A 1 94 ? -23.212 19.561 -14.732 1.00 72.88 94 GLN A O 1
ATOM 713 N N . LEU A 1 95 ? -21.713 17.957 -14.252 1.00 70.06 95 LEU A N 1
ATOM 714 C CA . LEU A 1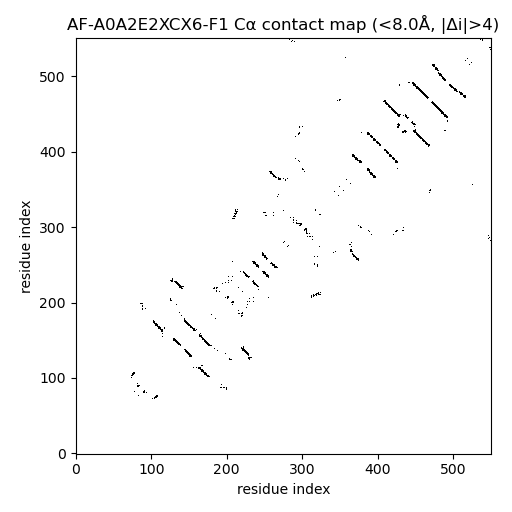 95 ? -22.694 16.872 -14.172 1.00 70.06 95 LEU A CA 1
ATOM 715 C C . LEU A 1 95 ? -23.547 16.983 -12.916 1.00 70.06 95 LEU A C 1
ATOM 717 O O . LEU A 1 95 ? -24.730 16.650 -12.970 1.00 70.06 95 LEU A O 1
ATOM 721 N N . ARG A 1 96 ? -22.975 17.495 -11.821 1.00 70.94 96 ARG A N 1
ATOM 722 C CA . ARG A 1 96 ? -23.678 17.682 -10.548 1.00 70.94 96 ARG A CA 1
ATOM 723 C C . ARG A 1 96 ? -24.986 18.454 -10.723 1.00 70.94 96 ARG A C 1
ATOM 725 O O . ARG A 1 96 ? -26.031 17.979 -10.299 1.00 70.94 96 ARG A O 1
ATOM 732 N N . ASP A 1 97 ? -24.961 19.558 -11.471 1.00 71.25 97 ASP A N 1
ATOM 733 C CA . ASP A 1 97 ? -26.140 20.394 -11.765 1.00 71.25 97 ASP A CA 1
ATOM 734 C C . ASP A 1 97 ? -27.219 19.669 -12.609 1.00 71.25 97 ASP A C 1
ATOM 736 O O . ASP A 1 97 ? -28.272 20.225 -12.950 1.00 71.25 97 ASP A O 1
ATOM 740 N N . HIS A 1 98 ? -26.955 18.433 -13.031 1.00 69.62 98 HIS A N 1
ATOM 741 C CA . HIS A 1 98 ? -27.841 17.607 -13.842 1.00 69.62 98 HIS A CA 1
ATOM 742 C C . HIS A 1 98 ? -28.265 16.297 -13.168 1.00 69.62 98 HIS A C 1
ATOM 744 O O . HIS A 1 98 ? -29.180 15.656 -13.694 1.00 69.62 98 HIS A O 1
ATOM 750 N N . MET A 1 99 ? -27.670 15.926 -12.028 1.00 66.62 99 MET A N 1
ATOM 751 C CA . MET A 1 99 ? -27.939 14.657 -11.343 1.00 66.62 99 MET A CA 1
ATOM 752 C C . MET A 1 99 ? -29.217 14.659 -10.492 1.00 66.62 99 MET A C 1
ATOM 754 O O . MET A 1 99 ? -29.813 13.597 -10.351 1.00 66.62 99 MET A O 1
ATOM 758 N N . ASP A 1 100 ? -29.722 15.821 -10.055 1.00 64.56 100 ASP A N 1
ATOM 759 C CA . ASP A 1 100 ? -30.875 15.966 -9.135 1.00 64.56 100 ASP A CA 1
ATOM 760 C C . ASP A 1 100 ? -32.177 15.226 -9.526 1.00 64.56 100 ASP A C 1
ATOM 762 O O . ASP A 1 100 ? -33.116 15.189 -8.738 1.00 64.56 100 ASP A O 1
ATOM 766 N N . ASN A 1 101 ? -32.315 14.696 -10.751 1.00 64.06 101 ASN A N 1
ATOM 767 C CA . ASN A 1 101 ? -33.554 14.045 -11.210 1.00 64.06 101 ASN A CA 1
ATOM 768 C C . ASN A 1 101 ? -33.360 12.865 -12.187 1.00 64.06 101 ASN A C 1
ATOM 770 O O . ASN A 1 101 ? -34.343 12.408 -12.778 1.00 64.06 101 ASN A O 1
ATOM 774 N N . ALA A 1 102 ? -32.130 12.403 -12.440 1.00 68.69 102 ALA A N 1
ATOM 775 C CA . ALA A 1 102 ? -31.868 11.404 -13.478 1.00 68.69 102 ALA A CA 1
ATOM 776 C C . ALA A 1 102 ? -31.022 10.241 -12.950 1.00 68.69 102 ALA A C 1
ATOM 778 O O . ALA A 1 102 ? -29.891 10.436 -12.528 1.00 68.69 102 ALA A O 1
ATOM 779 N N . THR A 1 103 ? -31.539 9.015 -13.068 1.00 78.69 103 THR A N 1
ATOM 780 C CA . THR A 1 103 ? -30.811 7.781 -12.713 1.00 78.69 103 THR A CA 1
ATOM 781 C C . THR A 1 103 ? -29.753 7.389 -13.745 1.00 78.69 103 THR A C 1
ATOM 783 O O . THR A 1 103 ? -28.944 6.495 -13.523 1.00 78.69 103 THR A O 1
ATOM 786 N N . SER A 1 104 ? -29.740 8.039 -14.908 1.00 81.38 104 SER A N 1
ATOM 787 C CA . SER A 1 104 ? -28.685 7.861 -15.897 1.00 81.38 104 SER A CA 1
ATOM 788 C C . SER A 1 104 ? -28.499 9.117 -16.727 1.00 81.38 104 SER A C 1
ATOM 790 O O . SER A 1 104 ? -29.478 9.743 -17.141 1.00 81.38 104 SER A O 1
ATOM 792 N N . PHE A 1 105 ? -27.251 9.417 -17.044 1.00 80.94 105 PHE A N 1
ATOM 793 C CA . PHE A 1 105 ? -26.849 10.520 -17.891 1.00 80.94 105 PHE A CA 1
ATOM 794 C C . PHE A 1 105 ? -25.787 10.050 -18.880 1.00 80.94 105 PHE A C 1
ATOM 796 O O . PHE A 1 105 ? -24.893 9.286 -18.521 1.00 80.94 105 PHE A O 1
ATOM 803 N N . LYS A 1 106 ? -25.853 10.539 -20.120 1.00 82.50 106 LYS A N 1
ATOM 804 C CA . LYS A 1 106 ? -24.780 10.365 -21.096 1.00 82.50 106 LYS A CA 1
ATOM 805 C C . LYS A 1 106 ? -24.590 11.644 -21.901 1.00 82.50 106 LYS A C 1
ATOM 807 O O . LYS A 1 106 ? -25.526 12.126 -22.534 1.00 82.50 106 LYS A O 1
ATOM 812 N N . GLY A 1 107 ? -23.368 12.161 -21.889 1.00 78.69 107 GLY A N 1
ATOM 813 C CA . GLY A 1 107 ? -22.920 13.271 -22.722 1.00 78.69 107 GLY A CA 1
ATOM 814 C C . GLY A 1 107 ? -21.856 12.798 -23.706 1.00 78.69 107 GLY A C 1
ATOM 815 O O . GLY A 1 107 ? -21.016 11.969 -23.366 1.00 78.69 107 GLY A O 1
ATOM 816 N N . THR A 1 108 ? -21.876 13.323 -24.927 1.00 80.00 108 THR A N 1
ATOM 817 C CA . THR A 1 108 ? -20.857 13.046 -25.949 1.00 80.00 108 THR A CA 1
ATOM 818 C C . THR A 1 108 ? -20.375 14.352 -26.558 1.00 80.00 108 THR A C 1
ATOM 820 O O . THR A 1 108 ? -21.195 15.161 -26.994 1.00 80.00 108 THR A O 1
ATOM 823 N N . HIS A 1 109 ? -19.063 14.532 -26.648 1.00 80.94 109 HIS A N 1
ATOM 824 C CA . HIS A 1 109 ? -18.419 15.602 -27.401 1.00 80.94 109 HIS A CA 1
ATOM 825 C C . HIS A 1 109 ? -17.636 14.992 -28.558 1.00 80.94 109 HIS A C 1
ATOM 827 O O . HIS A 1 109 ? -16.821 14.097 -28.348 1.00 80.94 109 HIS A O 1
ATOM 833 N N . ARG A 1 110 ? -17.877 15.472 -29.778 1.00 80.50 110 ARG A N 1
ATOM 834 C CA . ARG A 1 110 ? -17.245 14.956 -30.991 1.00 80.50 110 ARG A CA 1
ATOM 835 C C . ARG A 1 110 ? -16.565 16.081 -31.752 1.00 80.50 110 ARG A C 1
ATOM 837 O O . ARG A 1 110 ? -17.193 17.075 -32.105 1.00 80.50 110 ARG A O 1
ATOM 844 N N . GLU A 1 111 ? -15.289 15.881 -32.046 1.00 79.31 111 GLU A N 1
ATOM 845 C CA . GLU A 1 111 ? -14.491 16.752 -32.899 1.00 79.31 111 GLU A CA 1
ATOM 846 C C . GLU A 1 111 ? -14.289 16.090 -34.256 1.00 79.31 111 GLU A C 1
ATOM 848 O O . GLU A 1 111 ? -13.958 14.907 -34.341 1.00 79.31 111 GLU A O 1
ATOM 853 N N . GLU A 1 112 ? -14.473 16.862 -35.325 1.00 82.12 112 GLU A N 1
ATOM 854 C CA . GLU A 1 112 ? -14.313 16.408 -36.705 1.00 82.12 112 GLU A CA 1
ATOM 855 C C . GLU A 1 112 ? -13.202 17.204 -37.395 1.00 82.12 112 GLU A C 1
ATOM 857 O O . GLU A 1 112 ? -13.057 18.411 -37.199 1.00 82.12 112 GLU A O 1
ATOM 862 N N . GLY A 1 113 ? -12.407 16.521 -38.214 1.00 74.06 113 GLY A N 1
ATOM 863 C CA . GLY A 1 113 ? -11.236 17.092 -38.870 1.00 74.06 113 GLY A CA 1
ATOM 864 C C . GLY A 1 113 ? -10.913 16.340 -40.154 1.00 74.06 113 GLY A C 1
ATOM 865 O O . GLY A 1 113 ? -11.298 15.180 -40.327 1.00 74.06 113 GLY A O 1
ATOM 866 N N . ALA A 1 114 ? -10.201 16.994 -41.072 1.00 70.25 114 ALA A N 1
ATOM 867 C CA . ALA A 1 114 ? -9.782 16.382 -42.329 1.00 70.25 114 ALA A CA 1
ATOM 868 C C . ALA A 1 114 ? -9.024 15.067 -42.074 1.00 70.25 114 ALA A C 1
ATOM 870 O O . ALA A 1 114 ? -8.375 14.906 -41.041 1.00 70.25 114 ALA A O 1
ATOM 871 N N . ALA A 1 115 ? -9.093 14.113 -43.007 1.00 61.53 115 ALA A N 1
ATOM 872 C CA . ALA A 1 115 ? -8.400 12.835 -42.858 1.00 61.53 115 ALA A CA 1
ATOM 873 C C . ALA A 1 115 ? -6.903 13.038 -42.545 1.00 61.53 115 ALA A C 1
ATOM 875 O O . ALA A 1 115 ? -6.173 13.649 -43.326 1.00 61.53 115 ALA A O 1
ATOM 876 N N . GLY A 1 116 ? -6.455 12.525 -41.394 1.00 59.59 116 GLY A N 1
ATOM 877 C CA . GLY A 1 116 ? -5.075 12.666 -40.911 1.00 59.59 116 GLY A CA 1
ATOM 878 C C . GLY A 1 116 ? -4.790 13.948 -40.119 1.00 59.59 116 GLY A C 1
ATOM 879 O O . GLY A 1 116 ? -3.654 14.157 -39.709 1.00 59.59 116 GLY A O 1
ATOM 880 N N . GLN A 1 117 ? -5.795 14.797 -39.883 1.00 58.44 117 GLN A N 1
ATOM 881 C CA . GLN A 1 117 ? -5.665 16.040 -39.114 1.00 58.44 117 GLN A CA 1
ATOM 882 C C . GLN A 1 117 ? -5.719 15.801 -37.599 1.00 58.44 117 GLN A C 1
ATOM 884 O O . GLN A 1 117 ? -5.097 16.547 -36.853 1.00 58.44 117 GLN A O 1
ATOM 889 N N . PHE A 1 118 ? -6.350 14.706 -37.160 1.00 56.53 118 PHE A N 1
ATOM 890 C CA . PHE A 1 118 ? -6.160 14.143 -35.817 1.00 56.53 118 PHE A CA 1
ATOM 891 C C . PHE A 1 118 ? -4.941 13.212 -35.751 1.00 56.53 118 PHE A C 1
ATOM 893 O O . PHE A 1 118 ? -4.925 12.263 -34.970 1.00 56.53 118 PHE A O 1
ATOM 900 N N . ALA A 1 119 ? -3.911 13.446 -36.578 1.00 47.78 119 ALA A N 1
ATOM 901 C CA . ALA A 1 119 ? -2.584 12.958 -36.230 1.00 47.78 119 ALA A CA 1
ATOM 902 C C . ALA A 1 119 ? -2.290 13.508 -34.835 1.00 47.78 119 ALA A C 1
ATOM 904 O O . ALA A 1 119 ? -2.255 14.729 -34.681 1.00 47.78 119 ALA A O 1
ATOM 905 N N . ILE A 1 120 ? -2.206 12.588 -33.864 1.00 47.00 120 ILE A N 1
ATOM 906 C CA . ILE A 1 120 ? -2.040 12.817 -32.426 1.00 47.00 120 ILE A CA 1
ATOM 907 C C . ILE A 1 120 ? -1.241 14.104 -32.254 1.00 47.00 120 ILE A C 1
ATOM 909 O O . ILE A 1 120 ? -0.051 14.108 -32.593 1.00 47.00 120 ILE A O 1
ATOM 913 N N . PRO A 1 121 ? -1.866 15.229 -31.862 1.00 41.78 121 PRO A N 1
ATOM 914 C CA . PRO A 1 121 ? -1.076 16.406 -31.601 1.00 41.78 121 PRO A CA 1
ATOM 915 C C . PRO A 1 121 ? -0.108 15.983 -30.496 1.00 41.78 121 PRO A C 1
ATOM 917 O O . PRO A 1 121 ? -0.549 15.507 -29.452 1.00 41.78 121 PRO A O 1
ATOM 920 N N . GLN A 1 122 ? 1.202 16.078 -30.761 1.00 40.69 122 GLN A N 1
ATOM 921 C CA . GLN A 1 122 ? 2.254 15.981 -29.745 1.00 40.69 122 GLN A CA 1
ATOM 922 C C . GLN A 1 122 ? 2.119 17.190 -28.809 1.00 40.69 122 GLN A C 1
ATOM 924 O O . GLN A 1 122 ? 2.963 18.078 -28.769 1.00 40.69 122 GLN A O 1
ATOM 929 N N . ILE A 1 123 ? 0.975 17.293 -28.148 1.00 40.84 123 ILE A N 1
ATOM 930 C CA . ILE A 1 123 ? 0.821 18.058 -26.930 1.00 40.84 123 ILE A CA 1
ATOM 931 C C . ILE A 1 123 ? 1.501 17.184 -25.881 1.00 40.84 123 ILE A C 1
ATOM 933 O O . ILE A 1 123 ? 1.344 15.964 -25.924 1.00 40.84 123 ILE A O 1
ATOM 937 N N . ASP A 1 124 ? 2.240 17.802 -24.965 1.00 47.22 124 ASP A N 1
ATOM 938 C CA . ASP A 1 124 ? 2.813 17.214 -23.742 1.00 47.22 124 ASP A CA 1
ATOM 939 C C . ASP A 1 124 ? 1.739 16.595 -22.803 1.00 47.22 124 ASP A C 1
ATOM 941 O O . ASP A 1 124 ? 1.856 16.642 -21.584 1.00 47.22 124 ASP A O 1
ATOM 945 N N . ASN A 1 125 ? 0.644 16.055 -23.342 1.00 49.22 125 ASN A N 1
ATOM 946 C CA . ASN A 1 125 ? -0.415 15.394 -22.607 1.00 49.22 125 ASN A CA 1
ATOM 947 C C . ASN A 1 125 ? -0.039 13.928 -22.428 1.00 49.22 125 ASN A C 1
ATOM 949 O O . ASN A 1 125 ? -0.206 13.102 -23.324 1.00 49.22 125 ASN A O 1
ATOM 953 N N . THR A 1 126 ? 0.403 13.622 -21.219 1.00 55.91 126 THR A N 1
ATOM 954 C CA . THR A 1 126 ? 0.653 12.299 -20.643 1.00 55.91 126 THR A CA 1
ATOM 955 C C . THR A 1 126 ? -0.636 11.489 -20.401 1.00 55.91 126 THR A C 1
ATOM 957 O O . THR A 1 126 ? -0.702 10.620 -19.537 1.00 55.91 126 THR A O 1
ATOM 960 N N . ALA A 1 127 ? -1.676 11.699 -21.213 1.00 63.09 127 ALA A N 1
ATOM 961 C CA . ALA A 1 127 ? -2.936 10.976 -21.105 1.00 63.09 127 ALA A CA 1
ATOM 962 C C . ALA A 1 127 ? -3.186 10.035 -22.287 1.00 63.09 127 ALA A C 1
ATOM 964 O O . ALA A 1 127 ? -2.905 10.383 -23.435 1.00 63.09 127 ALA A O 1
ATOM 965 N N . ALA A 1 128 ? -3.817 8.888 -22.015 1.00 72.50 128 ALA A N 1
ATOM 966 C CA . ALA A 1 128 ? -4.284 7.986 -23.061 1.00 72.50 128 ALA A CA 1
ATOM 967 C C . ALA A 1 128 ? -5.203 8.714 -24.056 1.00 72.50 128 ALA A C 1
ATOM 969 O O . ALA A 1 128 ? -6.064 9.517 -23.682 1.00 72.50 128 ALA A O 1
ATOM 970 N N . ASP A 1 129 ? -5.049 8.408 -25.342 1.00 74.69 129 ASP A N 1
ATOM 971 C CA . ASP A 1 129 ? -5.827 9.030 -26.410 1.00 74.69 129 ASP A CA 1
ATOM 972 C C . ASP A 1 129 ? -7.092 8.232 -26.770 1.00 74.69 129 ASP A C 1
ATOM 974 O O . ASP A 1 129 ? -7.946 8.723 -27.503 1.00 74.69 129 ASP A O 1
ATOM 978 N N . LYS A 1 130 ? -7.269 7.019 -26.245 1.00 83.19 130 LYS A N 1
ATOM 979 C CA . LYS A 1 130 ? -8.432 6.163 -26.515 1.00 83.19 130 LYS A CA 1
ATOM 980 C C . LYS A 1 130 ? -8.708 5.200 -25.363 1.00 83.19 130 LYS A C 1
ATOM 982 O O . LYS A 1 130 ? -7.806 4.852 -24.612 1.00 83.19 130 LYS A O 1
ATOM 987 N N . GLY A 1 131 ? -9.932 4.685 -25.310 1.00 88.00 131 GLY A N 1
ATOM 988 C CA . GLY A 1 131 ? -10.384 3.724 -24.305 1.00 88.00 131 GLY A CA 1
ATOM 989 C C . GLY A 1 131 ? -11.160 4.388 -23.170 1.00 88.00 131 GLY A C 1
ATOM 990 O O . GLY A 1 131 ? -11.625 5.519 -23.305 1.00 88.00 131 GLY A O 1
ATOM 991 N N . LYS A 1 132 ? -11.327 3.661 -22.064 1.00 90.12 132 LYS A N 1
ATOM 992 C CA . LYS A 1 132 ? -11.905 4.192 -20.825 1.00 90.12 132 LYS A CA 1
ATOM 993 C C . LYS A 1 132 ? -10.809 4.954 -20.087 1.00 90.12 132 LYS A C 1
ATOM 995 O O . LYS A 1 132 ? -9.877 4.336 -19.590 1.00 90.12 132 LYS A O 1
ATOM 1000 N N . LEU A 1 133 ? -10.885 6.281 -20.106 1.00 89.38 133 LEU A N 1
ATOM 1001 C CA . LEU A 1 133 ? -9.866 7.161 -19.532 1.00 89.38 133 LEU A CA 1
ATOM 1002 C C . LEU A 1 133 ? -10.001 7.268 -18.014 1.00 89.38 133 LEU A C 1
ATOM 1004 O O . LEU A 1 133 ? -8.999 7.380 -17.317 1.00 89.38 133 LEU A O 1
ATOM 1008 N N . PHE A 1 134 ? -11.239 7.238 -17.531 1.00 92.81 134 PHE A N 1
ATOM 1009 C CA . PHE A 1 134 ? -11.599 7.324 -16.125 1.00 92.81 134 PHE A CA 1
ATOM 1010 C C . PHE A 1 134 ? -12.833 6.457 -15.885 1.00 92.81 134 PHE A C 1
ATOM 1012 O O . PHE A 1 134 ? -13.775 6.484 -16.678 1.00 92.81 134 PHE A O 1
ATOM 1019 N N . SER A 1 135 ? -12.826 5.692 -14.803 1.00 96.19 135 SER A N 1
ATOM 1020 C CA . SER A 1 135 ? -13.954 4.893 -14.343 1.00 96.19 135 SER A CA 1
ATOM 1021 C C . SER A 1 135 ? -13.974 4.944 -12.827 1.00 96.19 135 SER A C 1
ATOM 1023 O O . SER A 1 135 ? -13.017 4.510 -12.197 1.00 96.19 135 SER A O 1
ATOM 1025 N N . LEU A 1 136 ? -15.060 5.441 -12.255 1.00 96.75 136 LEU A N 1
ATOM 1026 C CA . LEU A 1 136 ? -15.302 5.471 -10.824 1.00 96.75 136 LEU A CA 1
ATOM 1027 C C . LEU A 1 136 ? -16.603 4.729 -10.541 1.00 96.75 136 LEU A C 1
ATOM 1029 O O . LEU A 1 136 ? -17.646 5.062 -11.096 1.00 96.75 136 LEU A O 1
ATOM 1033 N N . MET A 1 137 ? -16.537 3.722 -9.685 1.00 97.81 137 MET A N 1
ATOM 1034 C CA . MET A 1 137 ? -17.704 3.050 -9.131 1.00 97.81 137 MET A CA 1
ATOM 1035 C C . MET A 1 137 ? -17.748 3.345 -7.638 1.00 97.81 137 MET A C 1
ATOM 1037 O O . MET A 1 137 ? -16.771 3.066 -6.958 1.00 97.81 137 MET A O 1
ATOM 1041 N N . VAL A 1 138 ? -18.851 3.880 -7.128 1.00 97.06 138 VAL A N 1
ATOM 1042 C CA . VAL A 1 138 ? -19.072 4.141 -5.698 1.00 97.06 138 VAL A CA 1
ATOM 1043 C C . VAL A 1 138 ? -20.241 3.284 -5.227 1.00 97.06 138 VAL A C 1
ATOM 1045 O O . VAL A 1 138 ? -21.208 3.106 -5.969 1.00 97.06 138 VAL A O 1
ATOM 1048 N N . THR A 1 139 ? -20.129 2.724 -4.026 1.00 97.69 139 THR A N 1
ATOM 1049 C CA . THR A 1 139 ? -21.200 1.977 -3.357 1.00 97.69 139 THR A CA 1
ATOM 1050 C C . THR A 1 139 ? -21.577 2.711 -2.074 1.00 97.69 139 THR A C 1
ATOM 1052 O O . THR A 1 139 ? -20.693 3.035 -1.277 1.00 97.69 139 THR A O 1
ATOM 1055 N N . THR A 1 140 ? -22.862 2.995 -1.886 1.00 96.31 140 THR A N 1
ATOM 1056 C CA . THR A 1 140 ? -23.393 3.607 -0.657 1.00 96.31 140 THR A CA 1
ATOM 1057 C C . THR A 1 140 ? -23.426 2.590 0.487 1.00 96.31 140 THR A C 1
ATOM 1059 O O . THR A 1 140 ? -23.221 1.387 0.278 1.00 96.31 140 THR A O 1
ATOM 1062 N N . ALA A 1 141 ? -23.656 3.050 1.713 1.00 94.44 141 ALA A N 1
ATOM 1063 C CA . ALA A 1 141 ? -23.777 2.188 2.885 1.00 94.44 141 ALA A CA 1
ATOM 1064 C C . ALA A 1 141 ? -24.977 1.223 2.793 1.00 94.44 141 ALA A C 1
ATOM 1066 O O . ALA A 1 141 ? -24.909 0.102 3.303 1.00 94.44 141 ALA A O 1
ATOM 1067 N N . ASP A 1 142 ? -26.052 1.618 2.106 1.00 94.50 142 ASP A N 1
ATOM 1068 C CA . ASP A 1 142 ? -27.258 0.804 1.929 1.00 94.50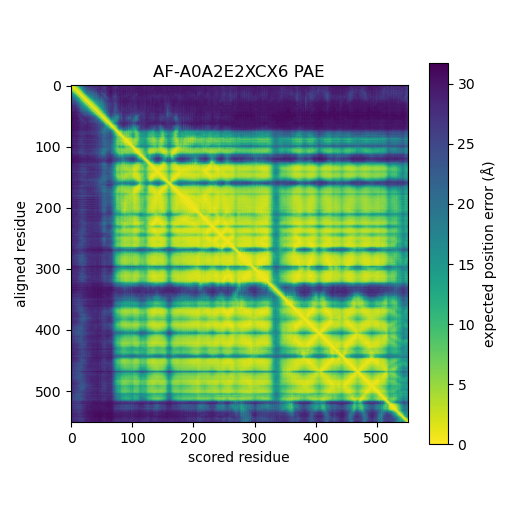 142 ASP A CA 1
ATOM 1069 C C . ASP A 1 142 ? -27.228 -0.121 0.689 1.00 94.50 142 ASP A C 1
ATOM 1071 O O . ASP A 1 142 ? -28.056 -1.032 0.568 1.00 94.50 142 ASP A O 1
ATOM 1075 N N . GLY A 1 143 ? -26.205 0.020 -0.164 1.00 95.25 143 GLY A N 1
ATOM 1076 C CA . GLY A 1 143 ? -25.879 -0.899 -1.257 1.00 95.25 143 GLY A CA 1
ATOM 1077 C C . GLY A 1 143 ? -26.181 -0.388 -2.668 1.00 95.25 143 GLY A C 1
ATOM 1078 O O . GLY A 1 143 ? -25.952 -1.135 -3.632 1.00 95.25 143 GLY A O 1
ATOM 1079 N N . ASP A 1 144 ? -26.645 0.852 -2.800 1.00 95.19 144 ASP A N 1
ATOM 1080 C CA . ASP A 1 144 ? -26.805 1.539 -4.077 1.00 95.19 144 ASP A CA 1
ATOM 1081 C C . ASP A 1 144 ? -25.460 1.768 -4.773 1.00 95.19 144 ASP A C 1
ATOM 1083 O O . ASP A 1 144 ? -24.392 1.824 -4.156 1.00 95.19 144 ASP A O 1
ATOM 1087 N N . ARG A 1 145 ? -25.490 1.854 -6.110 1.00 96.56 145 ARG A N 1
ATOM 1088 C CA . ARG A 1 145 ? -24.271 1.939 -6.929 1.00 96.56 145 ARG A CA 1
ATOM 1089 C C . ARG A 1 145 ? -24.299 3.103 -7.893 1.00 96.56 145 ARG A C 1
ATOM 1091 O O . ARG A 1 145 ? -25.223 3.240 -8.695 1.00 96.56 145 ARG A O 1
ATOM 1098 N N . VAL A 1 146 ? -23.212 3.864 -7.903 1.00 93.88 146 VAL A N 1
ATOM 1099 C CA . VAL A 1 146 ? -22.985 4.958 -8.847 1.00 93.88 146 VAL A CA 1
ATOM 1100 C C . VAL A 1 146 ? -21.775 4.640 -9.709 1.00 93.88 146 VAL A C 1
ATOM 1102 O O . VAL A 1 146 ? -20.679 4.442 -9.202 1.00 93.88 146 VAL A O 1
ATOM 1105 N N . GLU A 1 147 ? -21.966 4.595 -11.021 1.00 95.94 147 GLU A N 1
ATOM 1106 C CA . GLU A 1 147 ? -20.915 4.381 -12.013 1.00 95.94 147 GLU A CA 1
ATOM 1107 C C . GLU A 1 147 ? -20.727 5.659 -12.833 1.00 95.94 147 GLU A C 1
ATOM 1109 O O . GLU A 1 147 ? -21.662 6.140 -13.472 1.00 95.94 147 GLU A O 1
ATOM 1114 N N . ILE A 1 148 ? -19.512 6.199 -12.822 1.00 92.81 148 ILE A N 1
ATOM 1115 C CA . ILE A 1 148 ? -19.088 7.370 -13.586 1.00 92.81 148 ILE A CA 1
ATOM 1116 C C . ILE A 1 148 ? -17.965 6.925 -14.520 1.00 92.81 148 ILE A C 1
ATOM 1118 O O . ILE A 1 148 ? -16.902 6.507 -14.073 1.00 92.81 148 ILE A O 1
ATOM 1122 N N . GLU A 1 149 ? -18.172 7.039 -15.827 1.00 94.19 149 GLU A N 1
ATOM 1123 C CA . GLU A 1 149 ? -17.181 6.672 -16.840 1.00 94.19 149 GLU A CA 1
ATOM 1124 C C . GLU A 1 149 ? -16.916 7.847 -17.778 1.00 94.19 149 GLU A C 1
ATOM 1126 O O . GLU A 1 149 ? -17.845 8.495 -18.258 1.00 94.19 149 GLU A O 1
ATOM 1131 N N . ILE A 1 150 ? -15.640 8.078 -18.088 1.00 90.31 150 ILE A N 1
ATOM 1132 C CA . ILE A 1 150 ? -15.188 8.953 -19.168 1.00 90.31 150 ILE A CA 1
ATOM 1133 C C . ILE A 1 150 ? -14.395 8.101 -20.151 1.00 90.31 150 ILE A C 1
ATOM 1135 O O . ILE A 1 150 ? -13.373 7.506 -19.802 1.00 90.31 150 ILE A O 1
ATOM 1139 N N . SER A 1 151 ? -14.832 8.060 -21.404 1.00 90.62 151 SER A N 1
ATOM 1140 C CA . SER A 1 151 ? -14.170 7.307 -22.466 1.00 90.62 151 SER A CA 1
ATOM 1141 C C . SER A 1 151 ? -13.891 8.172 -23.685 1.00 90.62 151 SER A C 1
ATOM 1143 O O . SER A 1 151 ? -14.580 9.155 -23.954 1.00 90.62 151 SER A O 1
ATOM 1145 N N . LYS A 1 152 ? -12.854 7.805 -24.436 1.00 88.06 152 LYS A N 1
ATOM 1146 C CA . LYS A 1 152 ? -12.467 8.464 -25.679 1.00 88.06 152 LYS A CA 1
ATOM 1147 C C . LYS A 1 152 ? -12.333 7.444 -26.796 1.00 88.06 152 LYS A C 1
ATOM 1149 O O . LYS A 1 152 ? -11.725 6.387 -26.632 1.00 88.06 152 LYS A O 1
ATOM 1154 N N . THR A 1 153 ? -12.890 7.756 -27.954 1.00 87.81 153 THR A N 1
ATOM 1155 C CA . THR A 1 153 ? -12.805 6.925 -29.150 1.00 87.81 153 THR A CA 1
ATOM 1156 C C . THR A 1 153 ? -12.334 7.755 -30.332 1.00 87.81 153 THR A C 1
ATOM 1158 O O . THR A 1 153 ? -12.648 8.935 -30.458 1.00 87.81 153 THR A O 1
ATOM 1161 N N . HIS A 1 154 ? -11.565 7.121 -31.209 1.00 85.12 154 HIS A N 1
ATOM 1162 C CA . HIS A 1 154 ? -11.140 7.707 -32.469 1.00 85.12 154 HIS A CA 1
ATOM 1163 C C . HIS A 1 154 ? -11.642 6.842 -33.609 1.00 85.12 154 HIS A C 1
ATOM 1165 O O . HIS A 1 154 ? -11.626 5.610 -33.525 1.00 85.12 154 HIS A O 1
ATOM 1171 N N . GLY A 1 155 ? -12.038 7.484 -34.696 1.00 82.50 155 GLY A N 1
ATOM 1172 C CA . GLY A 1 155 ? -12.466 6.776 -35.886 1.00 82.50 155 GLY A CA 1
ATOM 1173 C C . GLY A 1 155 ? -12.319 7.603 -37.147 1.00 82.50 155 GLY A C 1
ATOM 1174 O O . GLY A 1 155 ? -11.909 8.764 -37.140 1.00 82.50 155 GLY A O 1
ATOM 1175 N N . THR A 1 156 ? -12.647 6.963 -38.259 1.00 81.56 156 THR A N 1
ATOM 1176 C CA . THR A 1 156 ? -12.753 7.596 -39.570 1.00 81.56 156 THR A CA 1
ATOM 1177 C C . THR A 1 156 ? -14.114 7.282 -40.143 1.00 81.56 156 THR A C 1
ATOM 1179 O O . THR A 1 156 ? -14.485 6.110 -40.224 1.00 81.56 156 THR A O 1
ATOM 1182 N N . GLU A 1 157 ? -14.833 8.309 -40.573 1.00 79.69 157 GLU A N 1
ATOM 1183 C CA . GLU A 1 157 ? -16.143 8.167 -41.189 1.00 79.69 157 GLU A CA 1
ATOM 1184 C C . GLU A 1 157 ? -16.092 8.636 -42.650 1.00 79.69 157 GLU A C 1
ATOM 1186 O O . GLU A 1 157 ? -15.444 9.624 -43.001 1.00 79.69 157 GLU A O 1
ATOM 1191 N N . GLY A 1 158 ? -16.732 7.870 -43.536 1.00 73.69 158 GLY A N 1
ATOM 1192 C CA . GLY A 1 158 ? -16.633 8.048 -44.986 1.00 73.69 158 GLY A CA 1
ATOM 1193 C C . GLY A 1 158 ? -15.429 7.342 -45.628 1.00 73.69 158 GLY A C 1
ATOM 1194 O O . GLY A 1 158 ? -14.513 6.847 -44.971 1.00 73.69 158 GLY A O 1
ATOM 1195 N N . LYS A 1 159 ? -15.434 7.246 -46.963 1.00 68.75 159 LYS A N 1
ATOM 1196 C CA . LYS A 1 159 ? -14.316 6.668 -47.728 1.00 68.75 159 LYS A CA 1
ATOM 1197 C C . LYS A 1 159 ? -13.244 7.736 -47.942 1.00 68.75 159 LYS A C 1
ATOM 1199 O O . LYS A 1 159 ? -13.565 8.830 -48.398 1.00 68.75 159 LYS A O 1
ATOM 1204 N N . LEU A 1 160 ? -11.964 7.406 -47.728 1.00 58.91 160 LEU A N 1
ATOM 1205 C CA . LEU A 1 160 ? -10.840 8.333 -47.978 1.00 58.91 160 LEU A CA 1
ATOM 1206 C C . LEU A 1 160 ? -10.859 8.950 -49.392 1.00 58.91 160 LEU A C 1
ATOM 1208 O O . LEU A 1 160 ? -10.439 10.087 -49.573 1.00 58.91 160 LEU A O 1
ATOM 1212 N N . ALA A 1 161 ? -11.371 8.224 -50.391 1.00 58.34 161 ALA A N 1
ATOM 1213 C CA . ALA A 1 161 ? -11.473 8.700 -51.773 1.00 58.34 161 ALA A CA 1
ATOM 1214 C C . ALA A 1 161 ? -12.600 9.730 -52.013 1.00 58.34 161 ALA A C 1
ATOM 1216 O O . ALA A 1 161 ? -12.602 10.387 -53.050 1.00 58.34 161 ALA A O 1
ATOM 1217 N N . GLU A 1 162 ? -13.545 9.871 -51.081 1.00 71.19 162 GLU A N 1
ATOM 1218 C CA . GLU A 1 162 ? -14.729 10.741 -51.183 1.00 71.19 162 GLU A CA 1
ATOM 1219 C C . GLU A 1 162 ? -14.688 11.903 -50.171 1.00 71.19 162 GLU A C 1
ATOM 1221 O O . GLU A 1 162 ? -15.698 12.556 -49.937 1.00 71.19 162 GLU A O 1
ATOM 1226 N N . GLY A 1 163 ? -13.520 12.182 -49.577 1.00 65.81 163 GLY A N 1
ATOM 1227 C CA . GLY A 1 163 ? -13.379 13.241 -48.574 1.00 65.81 163 GLY A CA 1
ATOM 1228 C C . GLY A 1 163 ? -13.814 12.821 -47.169 1.00 65.81 163 GLY A C 1
ATOM 1229 O O . GLY A 1 163 ? -14.300 13.659 -46.417 1.00 65.81 163 GLY A O 1
ATOM 1230 N N . GLY A 1 164 ? -13.648 11.538 -46.820 1.00 74.12 164 GLY A N 1
ATOM 1231 C CA . GLY A 1 164 ? -13.853 11.055 -45.453 1.00 74.12 164 GLY A CA 1
ATOM 1232 C C . GLY A 1 164 ? -13.069 11.871 -44.420 1.00 74.12 164 GLY A C 1
ATOM 1233 O O . GLY A 1 164 ? -12.017 12.444 -44.720 1.00 74.12 164 GLY A O 1
ATOM 1234 N N . TYR A 1 165 ? -13.591 11.918 -43.203 1.00 76.75 165 TYR A N 1
ATOM 1235 C CA . TYR A 1 165 ? -13.039 12.698 -42.105 1.00 76.75 165 TYR A CA 1
ATOM 1236 C C . TYR A 1 165 ? -12.681 11.781 -40.939 1.00 76.75 165 TYR A C 1
ATOM 1238 O O . TYR A 1 165 ? -13.249 10.702 -40.760 1.00 76.75 165 TYR A O 1
ATOM 1246 N N . SER A 1 166 ? -11.684 12.188 -40.166 1.00 81.38 166 SER A N 1
ATOM 1247 C CA . SER A 1 166 ? -11.392 11.558 -38.879 1.00 81.38 166 SER A CA 1
ATOM 1248 C C . SER A 1 166 ? -12.225 12.235 -37.796 1.00 81.38 166 SER A C 1
ATOM 1250 O O . SER A 1 166 ? -12.565 13.409 -37.943 1.00 81.38 166 SER A O 1
ATOM 1252 N N . TYR A 1 167 ? -12.548 11.511 -36.728 1.00 82.25 167 TYR A N 1
ATOM 1253 C CA . TYR A 1 167 ? -13.198 12.068 -35.549 1.00 82.25 167 TYR A CA 1
ATOM 1254 C C . TYR A 1 167 ? -12.518 11.607 -34.259 1.00 82.25 167 TYR A C 1
ATOM 1256 O O . TYR A 1 167 ? -11.948 10.513 -34.198 1.00 82.25 167 TYR A O 1
ATOM 1264 N N . SER A 1 168 ? -12.616 12.453 -33.238 1.00 82.44 168 SER A N 1
ATOM 1265 C CA . SER A 1 168 ? -12.317 12.150 -31.839 1.00 82.44 168 SER A CA 1
ATOM 1266 C C . SER A 1 168 ? -13.598 12.374 -31.047 1.00 82.44 168 SER A C 1
ATOM 1268 O O . SER A 1 168 ? -14.122 13.485 -31.042 1.00 82.44 168 SER A O 1
ATOM 1270 N N . GLU A 1 169 ? -14.118 11.337 -30.402 1.00 83.81 169 GLU A N 1
ATOM 1271 C CA . GLU A 1 169 ? -15.333 11.408 -29.595 1.00 83.81 169 GLU A CA 1
ATOM 1272 C C . GLU A 1 169 ? -15.021 11.072 -28.140 1.00 83.81 169 GLU A C 1
ATOM 1274 O O . GLU A 1 169 ? -14.532 9.986 -27.833 1.00 83.81 169 GLU A O 1
ATOM 1279 N N . THR A 1 170 ? -15.323 12.009 -27.252 1.00 83.69 170 THR A N 1
ATOM 1280 C CA . THR A 1 170 ? -15.293 11.837 -25.804 1.00 83.69 170 THR A CA 1
ATOM 1281 C C . THR A 1 170 ? -16.711 11.597 -25.320 1.00 83.69 170 THR A C 1
ATOM 1283 O O . THR A 1 170 ? -17.609 12.367 -25.656 1.00 83.69 170 THR A O 1
ATOM 1286 N N . SER A 1 171 ? -16.926 10.577 -24.500 1.00 86.06 171 SER A N 1
ATOM 1287 C CA . SER A 1 171 ? -18.209 10.348 -23.849 1.00 86.06 171 SER A CA 1
ATOM 1288 C C . SER A 1 171 ? -18.058 10.301 -22.339 1.00 86.06 171 SER A C 1
ATOM 1290 O O . SER A 1 171 ? -17.065 9.786 -21.831 1.00 86.06 171 SER A O 1
ATOM 1292 N N . VAL A 1 172 ? -19.043 10.856 -21.643 1.00 86.38 172 VAL A N 1
ATOM 1293 C CA . VAL A 1 172 ? -19.186 10.754 -20.195 1.00 86.38 172 VAL A CA 1
ATOM 1294 C C . VAL A 1 172 ? -20.518 10.101 -19.905 1.00 86.38 172 VAL A C 1
ATOM 1296 O O . VAL A 1 172 ? -21.540 10.531 -20.444 1.00 86.38 172 VAL A O 1
ATOM 1299 N N . SER A 1 173 ? -20.520 9.075 -19.069 1.00 89.06 173 SER A N 1
ATOM 1300 C CA . SER A 1 173 ? -21.738 8.422 -18.609 1.00 89.06 173 SER A CA 1
ATOM 1301 C C . SER A 1 173 ? -21.770 8.349 -17.097 1.00 89.06 173 SER A C 1
ATOM 1303 O O . SER A 1 173 ? -20.784 7.963 -16.481 1.00 89.06 173 SER A O 1
ATOM 1305 N N . VAL A 1 174 ? -22.924 8.678 -16.530 1.00 89.69 174 VAL A N 1
ATOM 1306 C CA . VAL A 1 174 ? -23.241 8.467 -15.120 1.00 89.69 174 VAL A CA 1
ATOM 1307 C C . VAL A 1 174 ? -24.427 7.522 -15.062 1.00 89.69 174 VAL A C 1
ATOM 1309 O O . VAL A 1 174 ? -25.410 7.712 -15.781 1.00 89.69 174 VAL A O 1
ATOM 1312 N N . LYS A 1 175 ? -24.347 6.498 -14.226 1.00 92.38 175 LYS A N 1
ATOM 1313 C CA . LYS A 1 175 ? -25.424 5.543 -14.004 1.00 92.38 175 LYS A CA 1
ATOM 1314 C C . LYS A 1 175 ? -25.589 5.330 -12.509 1.00 92.38 175 LYS A C 1
ATOM 1316 O O . LYS A 1 175 ? -24.619 5.044 -11.824 1.00 92.38 175 LYS A O 1
ATOM 1321 N N . ILE A 1 176 ? -26.821 5.451 -12.042 1.00 92.56 176 ILE A N 1
ATOM 1322 C CA . ILE A 1 176 ? -27.222 5.248 -10.656 1.00 92.56 176 ILE A CA 1
ATOM 1323 C C . ILE A 1 176 ? -28.155 4.037 -10.643 1.00 92.56 176 ILE A C 1
ATOM 1325 O O . ILE A 1 176 ? -29.177 4.018 -11.336 1.00 92.56 176 ILE A O 1
ATOM 1329 N N . ASP A 1 177 ? -27.762 3.007 -9.908 1.00 93.88 177 ASP A N 1
ATOM 1330 C CA . ASP A 1 177 ? -28.553 1.814 -9.619 1.00 93.88 177 ASP A CA 1
ATOM 1331 C C . ASP A 1 177 ? -28.947 1.880 -8.140 1.00 93.88 177 ASP A C 1
ATOM 1333 O O . ASP A 1 177 ? -28.190 1.417 -7.290 1.00 93.88 177 ASP A O 1
ATOM 1337 N N . GLY A 1 178 ? -30.058 2.571 -7.856 1.00 91.25 178 GLY A N 1
ATOM 1338 C CA . GLY A 1 178 ? -30.447 2.958 -6.497 1.00 91.25 178 GLY A CA 1
ATOM 1339 C C . GLY A 1 178 ? -31.254 4.259 -6.408 1.00 91.25 178 GLY A C 1
ATOM 1340 O O . GLY A 1 178 ? -31.581 4.863 -7.438 1.00 91.25 178 GLY A O 1
ATOM 1341 N N . GLU A 1 179 ? -31.555 4.688 -5.183 1.00 90.00 179 GLU A N 1
ATOM 1342 C CA . GLU A 1 179 ? -32.141 5.981 -4.820 1.00 90.00 179 GLU A CA 1
ATOM 1343 C C . GLU A 1 179 ? -31.219 6.717 -3.837 1.00 90.00 179 GLU A C 1
ATOM 1345 O O . GLU A 1 179 ? -31.347 6.552 -2.634 1.00 90.00 179 GLU A O 1
ATOM 1350 N N . LEU A 1 180 ? -30.357 7.600 -4.353 1.00 89.81 180 LEU A N 1
ATOM 1351 C CA . LEU A 1 180 ? -29.476 8.404 -3.502 1.00 89.81 180 LEU A CA 1
ATOM 1352 C C . LEU A 1 180 ? -30.260 9.459 -2.721 1.00 89.81 180 LEU A C 1
ATOM 1354 O O . LEU A 1 180 ? -31.008 10.251 -3.316 1.00 89.81 180 LEU A O 1
ATOM 1358 N N . ASP A 1 181 ? -30.035 9.527 -1.417 1.00 91.94 181 ASP A N 1
ATOM 1359 C CA . ASP A 1 181 ? -30.524 10.624 -0.599 1.00 91.94 181 ASP A CA 1
ATOM 1360 C C . ASP A 1 181 ? -29.620 11.875 -0.680 1.00 91.94 181 ASP A C 1
ATOM 1362 O O . ASP A 1 181 ? -28.661 11.956 -1.453 1.00 91.94 181 ASP A O 1
ATOM 1366 N N . ALA A 1 182 ? -29.984 12.928 0.058 1.00 90.50 182 ALA A N 1
ATOM 1367 C CA . ALA A 1 182 ? -29.250 14.191 0.009 1.00 90.50 182 ALA A CA 1
ATOM 1368 C C . ALA A 1 182 ? -27.849 14.107 0.642 1.00 90.50 182 ALA A C 1
ATOM 1370 O O . ALA A 1 182 ? -26.952 14.808 0.175 1.00 90.50 182 ALA A O 1
ATOM 1371 N N . ALA A 1 183 ? -27.675 13.288 1.683 1.00 92.62 183 ALA A N 1
ATOM 1372 C CA . ALA A 1 183 ? -26.407 13.116 2.383 1.00 92.62 183 ALA A CA 1
ATOM 1373 C C . ALA A 1 183 ? -25.459 12.231 1.564 1.00 92.62 183 ALA A C 1
ATOM 1375 O O . ALA A 1 183 ? -24.307 12.606 1.344 1.00 92.62 183 ALA A O 1
ATOM 1376 N N . GLU A 1 184 ? -25.966 11.138 0.990 1.00 93.56 184 GLU A N 1
ATOM 1377 C CA . GLU A 1 184 ? -25.211 10.286 0.067 1.00 93.56 184 GLU A CA 1
ATOM 1378 C C . GLU A 1 184 ? -24.751 11.059 -1.170 1.00 93.56 184 GLU A C 1
ATOM 1380 O O . GLU A 1 184 ? -23.621 10.900 -1.637 1.00 93.56 184 GLU A O 1
ATOM 1385 N N . PHE A 1 185 ? -25.603 11.938 -1.703 1.00 89.81 185 PHE A N 1
ATOM 1386 C CA . PHE A 1 185 ? -25.245 12.788 -2.834 1.00 89.81 185 PHE A CA 1
ATOM 1387 C C . PHE A 1 185 ? -24.150 13.811 -2.489 1.00 89.81 185 PHE A C 1
ATOM 1389 O O . PHE A 1 185 ? -23.269 14.082 -3.314 1.00 89.81 185 PHE A O 1
ATOM 1396 N N . GLU A 1 186 ? -24.189 14.382 -1.282 1.00 91.00 186 GLU A N 1
ATOM 1397 C CA . GLU A 1 186 ? -23.149 15.282 -0.775 1.00 91.00 186 GLU A CA 1
ATOM 1398 C C . GLU A 1 186 ? -21.820 14.530 -0.600 1.00 91.00 186 GLU A C 1
ATOM 1400 O O . GLU A 1 186 ? -20.820 14.931 -1.199 1.00 91.00 186 GLU A O 1
ATOM 1405 N N . ALA A 1 187 ? -21.837 13.375 0.072 1.00 92.69 187 ALA A N 1
ATOM 1406 C CA . ALA A 1 187 ? -20.670 12.509 0.256 1.00 92.69 187 ALA A CA 1
ATOM 1407 C C . ALA A 1 187 ? -20.067 12.043 -1.080 1.00 92.69 187 ALA A C 1
ATOM 1409 O O . ALA A 1 187 ? -18.854 12.107 -1.294 1.00 92.69 187 ALA A O 1
ATOM 1410 N N . LEU A 1 188 ? -20.911 11.628 -2.029 1.00 91.88 188 LEU A N 1
ATOM 1411 C CA . LEU A 1 188 ? -20.488 11.276 -3.383 1.00 91.88 188 LEU A CA 1
ATOM 1412 C C . LEU A 1 188 ? -19.804 12.457 -4.079 1.00 91.88 188 LEU A C 1
ATOM 1414 O O . LEU A 1 188 ? -18.819 12.258 -4.791 1.00 91.88 188 LEU A O 1
ATOM 1418 N N . THR A 1 189 ? -20.327 13.672 -3.911 1.00 89.44 189 THR A N 1
ATOM 1419 C CA . THR A 1 189 ? -19.772 14.877 -4.536 1.00 89.44 189 THR A CA 1
ATOM 1420 C C . THR A 1 189 ? -18.379 15.184 -3.994 1.00 89.44 189 THR A C 1
ATOM 1422 O O . THR A 1 189 ? -17.468 15.431 -4.787 1.00 89.44 189 THR A O 1
ATOM 1425 N N . GLU A 1 190 ? -18.200 15.143 -2.674 1.00 91.69 190 GLU A N 1
ATOM 1426 C CA . GLU A 1 190 ? -16.906 15.380 -2.024 1.00 91.69 190 GLU A CA 1
ATOM 1427 C C . GLU A 1 190 ? -15.869 14.328 -2.433 1.00 91.69 190 GLU A C 1
ATOM 1429 O O . GLU A 1 190 ? -14.773 14.677 -2.889 1.00 91.69 190 GLU A O 1
ATOM 1434 N N . LEU A 1 191 ? -16.247 13.046 -2.388 1.00 92.75 191 LEU A N 1
ATOM 1435 C CA . LEU A 1 191 ? -15.393 11.946 -2.831 1.00 92.75 191 LEU A CA 1
ATOM 1436 C C . LEU A 1 191 ? -15.007 12.093 -4.308 1.00 92.75 191 LEU A C 1
ATOM 1438 O O . LEU A 1 191 ? -13.843 11.937 -4.681 1.00 92.75 191 LEU A O 1
ATOM 1442 N N . THR A 1 192 ? -15.977 12.409 -5.166 1.00 91.38 192 THR A N 1
ATOM 1443 C CA . THR A 1 192 ? -15.751 12.547 -6.607 1.00 91.38 192 THR A CA 1
ATOM 1444 C C . THR A 1 192 ? -14.804 13.706 -6.922 1.00 91.38 192 THR A C 1
ATOM 1446 O O . THR A 1 192 ? -13.940 13.546 -7.783 1.00 91.38 192 THR A O 1
ATOM 1449 N N . ASP A 1 193 ? -14.907 14.846 -6.227 1.00 90.19 193 ASP A N 1
ATOM 1450 C CA . ASP A 1 193 ? -13.987 15.982 -6.409 1.00 90.19 193 ASP A CA 1
ATOM 1451 C C . ASP A 1 193 ? -12.544 15.598 -6.049 1.00 90.19 193 ASP A C 1
ATOM 1453 O O . ASP A 1 193 ? -11.616 15.848 -6.829 1.00 90.19 193 ASP A O 1
ATOM 1457 N N . LYS A 1 194 ? -12.363 14.904 -4.915 1.00 91.62 194 LYS A N 1
ATOM 1458 C CA . LYS A 1 194 ? -11.059 14.402 -4.457 1.00 91.62 194 LYS A CA 1
ATOM 1459 C C . LYS A 1 194 ? -10.454 13.403 -5.449 1.00 91.62 194 LYS A C 1
ATOM 1461 O O . LYS A 1 194 ? -9.313 13.577 -5.881 1.00 91.62 194 LYS A O 1
ATOM 1466 N N . LEU A 1 195 ? -11.214 12.381 -5.852 1.00 93.25 195 LEU A N 1
ATOM 1467 C CA . LEU A 1 195 ? -10.741 11.334 -6.767 1.00 93.25 195 LEU A CA 1
ATOM 1468 C C . LEU A 1 195 ? -10.508 11.855 -8.191 1.00 93.25 195 LEU A C 1
ATOM 1470 O O . LEU A 1 195 ? -9.602 11.384 -8.880 1.00 93.25 195 LEU A O 1
ATOM 1474 N N . ALA A 1 196 ? -11.273 12.855 -8.632 1.00 90.19 196 ALA A N 1
ATOM 1475 C CA . ALA A 1 196 ? -11.013 13.543 -9.891 1.00 90.19 196 ALA A CA 1
ATOM 1476 C C . ALA A 1 196 ? -9.689 14.313 -9.851 1.00 90.19 196 ALA A C 1
ATOM 1478 O O . ALA A 1 196 ? -8.894 14.193 -10.781 1.00 90.19 196 ALA A O 1
ATOM 1479 N N . GLY A 1 197 ? -9.402 15.026 -8.756 1.00 90.50 197 GLY A N 1
ATOM 1480 C CA . GLY A 1 197 ? -8.107 15.684 -8.559 1.00 90.50 197 GLY A CA 1
ATOM 1481 C C . GLY A 1 197 ? -6.932 14.697 -8.559 1.00 90.50 197 GLY A C 1
ATOM 1482 O O . GLY A 1 197 ? -5.878 14.974 -9.141 1.00 90.50 197 GLY A O 1
ATOM 1483 N N . LEU A 1 198 ? -7.129 13.512 -7.971 1.00 92.06 198 LEU A N 1
ATOM 1484 C CA . LEU A 1 198 ? -6.154 12.421 -8.006 1.00 92.06 198 LEU A CA 1
ATOM 1485 C C . LEU A 1 198 ? -5.921 11.908 -9.436 1.00 92.06 198 LEU A C 1
ATOM 1487 O O . LEU A 1 198 ? -4.775 11.744 -9.859 1.00 92.06 198 LEU A O 1
ATOM 1491 N N . ALA A 1 199 ? -6.997 11.707 -10.201 1.00 91.50 199 ALA A N 1
ATOM 1492 C CA . ALA A 1 199 ? -6.936 11.281 -11.596 1.00 91.50 199 ALA A CA 1
ATOM 1493 C C . ALA A 1 199 ? -6.262 12.322 -12.505 1.00 91.50 199 ALA A C 1
ATOM 1495 O O . ALA A 1 199 ? -5.456 11.953 -13.362 1.00 91.50 199 ALA A O 1
ATOM 1496 N N . ASP A 1 200 ? -6.549 13.610 -12.306 1.00 88.50 200 ASP A N 1
ATOM 1497 C CA . ASP A 1 200 ? -5.922 14.707 -13.049 1.00 88.50 200 ASP A CA 1
ATOM 1498 C C . ASP A 1 200 ? -4.419 14.793 -12.739 1.00 88.50 200 ASP A C 1
ATOM 1500 O O . ASP A 1 200 ? -3.600 14.924 -13.654 1.00 88.50 200 ASP A O 1
ATOM 1504 N N . THR A 1 201 ? -4.035 14.635 -11.466 1.00 90.19 201 THR A N 1
ATOM 1505 C CA . THR A 1 201 ? -2.622 14.574 -11.050 1.00 90.19 201 THR A CA 1
ATOM 1506 C C . THR A 1 201 ? -1.911 13.396 -11.708 1.00 90.19 201 THR A C 1
ATOM 1508 O O . THR A 1 201 ? -0.870 13.588 -12.337 1.00 90.19 201 THR A O 1
ATOM 1511 N N . TYR A 1 202 ? -2.510 12.201 -11.665 1.00 92.38 202 TYR A N 1
ATOM 1512 C CA . TYR A 1 202 ? -1.959 11.021 -12.328 1.00 92.38 202 TYR A CA 1
ATOM 1513 C C . TYR A 1 202 ? -1.779 11.232 -13.832 1.00 92.38 202 TYR A C 1
ATOM 1515 O O . TYR A 1 202 ? -0.693 11.007 -14.357 1.00 92.38 202 TYR A O 1
ATOM 1523 N N . ARG A 1 203 ? -2.800 11.729 -14.536 1.00 87.56 203 ARG A N 1
ATOM 1524 C CA . ARG A 1 203 ? -2.723 11.948 -15.989 1.00 87.56 203 ARG A CA 1
ATOM 1525 C C . ARG A 1 203 ? -1.729 13.025 -16.392 1.00 87.56 203 ARG A C 1
ATOM 1527 O O . ARG A 1 203 ? -1.335 13.043 -17.550 1.00 87.56 203 ARG A O 1
ATOM 1534 N N . LYS A 1 204 ? -1.357 13.924 -15.481 1.00 86.75 204 LYS A N 1
ATOM 1535 C CA . LYS A 1 204 ? -0.358 14.968 -15.713 1.00 86.75 204 LYS A CA 1
ATOM 1536 C C . LYS A 1 204 ? 1.054 14.488 -15.383 1.00 86.75 204 LYS A C 1
ATOM 1538 O O . LYS A 1 204 ? 1.982 14.759 -16.141 1.00 86.75 204 LYS A O 1
ATOM 1543 N N . GLU A 1 205 ? 1.221 13.793 -14.265 1.00 88.62 205 GLU A N 1
ATOM 1544 C CA . GLU A 1 205 ? 2.532 13.465 -13.688 1.00 88.62 205 GLU A CA 1
ATOM 1545 C C . GLU A 1 205 ? 2.948 11.999 -13.881 1.00 88.62 205 GLU A C 1
ATOM 1547 O O . GLU A 1 205 ? 4.042 11.619 -13.457 1.00 88.62 205 GLU A O 1
ATOM 1552 N N . ASP A 1 206 ? 2.082 11.181 -14.495 1.00 89.56 206 ASP A N 1
ATOM 1553 C CA . ASP A 1 206 ? 2.183 9.712 -14.566 1.00 89.56 206 ASP A CA 1
ATOM 1554 C C . ASP A 1 206 ? 2.389 9.084 -13.174 1.00 89.56 206 ASP A C 1
ATOM 1556 O O . ASP A 1 206 ? 3.094 8.092 -12.981 1.00 89.56 206 ASP A O 1
ATOM 1560 N N . TRP A 1 207 ? 1.829 9.744 -12.153 1.00 92.69 207 TRP A N 1
ATOM 1561 C CA . TRP A 1 207 ? 1.924 9.336 -10.761 1.00 92.69 207 TRP A CA 1
ATOM 1562 C C . TRP A 1 207 ? 0.820 9.942 -9.905 1.00 92.69 207 TRP A C 1
ATOM 1564 O O . TRP A 1 207 ? 0.487 11.115 -10.048 1.00 92.69 207 TRP A O 1
ATOM 1574 N N . ALA A 1 208 ? 0.290 9.143 -8.986 1.00 92.25 208 ALA A N 1
ATOM 1575 C CA . ALA A 1 208 ? -0.750 9.543 -8.054 1.00 92.25 208 ALA A CA 1
ATOM 1576 C C . ALA A 1 208 ? -0.169 9.719 -6.641 1.00 92.25 208 ALA A C 1
ATOM 1578 O O . ALA A 1 208 ? 0.660 8.921 -6.199 1.00 92.25 208 ALA A O 1
ATOM 1579 N N . GLN A 1 209 ? -0.615 10.755 -5.932 1.00 90.62 209 GLN A N 1
ATOM 1580 C CA . GLN A 1 209 ? -0.382 10.924 -4.497 1.00 90.62 209 GLN A CA 1
ATOM 1581 C C . GLN A 1 209 ? -1.716 10.718 -3.793 1.00 90.62 209 GLN A C 1
ATOM 1583 O O . GLN A 1 209 ? -2.592 11.568 -3.905 1.00 90.62 209 GLN A O 1
ATOM 1588 N N . ILE A 1 210 ? -1.887 9.568 -3.142 1.00 87.31 210 ILE A N 1
ATOM 1589 C CA . ILE A 1 210 ? -3.197 9.119 -2.647 1.00 87.31 210 ILE A CA 1
ATOM 1590 C C . ILE A 1 210 ? -3.755 10.077 -1.585 1.00 87.31 210 ILE A C 1
ATOM 1592 O O . ILE A 1 210 ? -4.953 10.341 -1.594 1.00 87.31 210 ILE A O 1
ATOM 1596 N N . GLY A 1 211 ? -2.879 10.684 -0.777 1.00 80.56 211 GLY A N 1
ATOM 1597 C CA . GLY A 1 211 ? -3.272 11.625 0.272 1.00 80.56 211 GLY A CA 1
ATOM 1598 C C . GLY A 1 211 ? -4.205 10.990 1.306 1.00 80.56 211 GLY A C 1
ATOM 1599 O O . GLY A 1 211 ? -4.294 9.769 1.409 1.00 80.56 211 GLY A O 1
ATOM 1600 N N . ASP A 1 212 ? -4.890 11.836 2.066 1.00 78.88 212 ASP A N 1
ATOM 1601 C CA . ASP A 1 212 ? -5.942 11.459 3.007 1.00 78.88 212 ASP A CA 1
ATOM 1602 C C . ASP A 1 212 ? -7.286 11.191 2.299 1.00 78.88 212 ASP A C 1
ATOM 1604 O O . ASP A 1 212 ? -7.607 11.786 1.261 1.00 78.88 212 ASP A O 1
ATOM 1608 N N . PHE A 1 213 ? -8.107 10.320 2.893 1.00 82.06 213 PHE A N 1
ATOM 1609 C CA . PHE A 1 213 ? -9.498 10.094 2.481 1.00 82.06 213 PHE A CA 1
ATOM 1610 C C . PHE A 1 213 ? -10.496 10.791 3.402 1.00 82.06 213 PHE A C 1
ATOM 1612 O O . PHE A 1 213 ? -11.621 10.329 3.537 1.00 82.06 213 PHE A O 1
ATOM 1619 N N . SER A 1 214 ? -10.136 11.945 3.959 1.00 80.88 214 SER A N 1
ATOM 1620 C CA . SER A 1 214 ? -11.044 12.778 4.761 1.00 80.88 214 SER A CA 1
ATOM 1621 C C . SER A 1 214 ? -12.351 13.145 4.032 1.00 80.88 214 SER A C 1
ATOM 1623 O O . SER A 1 214 ? -13.359 13.435 4.666 1.00 80.88 214 SER A O 1
ATOM 1625 N N . ALA A 1 215 ? -12.364 13.089 2.694 1.00 82.44 215 ALA A N 1
ATOM 1626 C CA . ALA A 1 215 ? -13.554 13.267 1.854 1.00 82.44 215 ALA A CA 1
ATOM 1627 C C . ALA A 1 215 ? -14.460 12.017 1.741 1.00 82.44 215 ALA A C 1
ATOM 1629 O O . ALA A 1 215 ? -15.491 12.067 1.070 1.00 82.44 215 ALA A O 1
ATOM 1630 N N . PHE A 1 216 ? -14.070 10.873 2.309 1.00 90.19 216 PHE A N 1
ATOM 1631 C CA . PHE A 1 216 ? -14.873 9.652 2.316 1.00 90.19 216 PHE A CA 1
ATOM 1632 C C . PHE A 1 216 ? -15.743 9.614 3.576 1.00 90.19 216 PHE A C 1
ATOM 1634 O O . PHE A 1 216 ? -15.238 9.449 4.682 1.00 90.19 216 PHE A O 1
ATOM 1641 N N . SER A 1 217 ? -17.062 9.729 3.410 1.00 91.50 217 SER A N 1
ATOM 1642 C CA . SER A 1 217 ? -18.010 9.581 4.520 1.00 91.50 217 SER A CA 1
ATOM 1643 C C . SER A 1 217 ? -18.306 8.105 4.790 1.00 91.50 217 SER A C 1
ATOM 1645 O O . SER A 1 217 ? -19.039 7.476 4.027 1.00 91.50 217 SER A O 1
ATOM 1647 N N . HIS A 1 218 ? -17.775 7.548 5.885 1.00 88.69 218 HIS A N 1
ATOM 1648 C CA . HIS A 1 218 ? -18.060 6.163 6.305 1.00 88.69 218 HIS A CA 1
ATOM 1649 C C . HIS A 1 218 ? -19.512 5.930 6.736 1.00 88.69 218 HIS A C 1
ATOM 1651 O O . HIS A 1 218 ? -19.933 4.779 6.813 1.00 88.69 218 HIS A O 1
ATOM 1657 N N . GLU A 1 219 ? -20.264 6.992 7.037 1.00 91.44 219 GLU A N 1
ATOM 1658 C CA . GLU A 1 219 ? -21.689 6.893 7.381 1.00 91.44 219 GLU A CA 1
ATOM 1659 C C . GLU A 1 219 ? -22.549 6.642 6.135 1.00 91.44 219 GLU A C 1
ATOM 1661 O O . GLU A 1 219 ? -23.494 5.858 6.190 1.00 91.44 219 GLU A O 1
ATOM 1666 N N . GLU A 1 220 ? -22.181 7.258 5.009 1.00 95.44 220 GLU A N 1
ATOM 1667 C CA . GLU A 1 220 ? -22.987 7.260 3.782 1.00 95.44 220 GLU A CA 1
ATOM 1668 C C . GLU A 1 220 ? -22.447 6.304 2.705 1.00 95.44 220 GLU A C 1
ATOM 1670 O O . GLU A 1 220 ? -23.189 5.839 1.840 1.00 95.44 220 GLU A O 1
ATOM 1675 N N . LEU A 1 221 ? -21.147 5.986 2.725 1.00 95.44 221 LEU A N 1
ATOM 1676 C CA . LEU A 1 221 ? -20.474 5.214 1.679 1.00 95.44 221 LEU A CA 1
ATOM 1677 C C . LEU A 1 221 ? -19.829 3.938 2.231 1.00 95.44 221 LEU A C 1
ATOM 1679 O O . LEU A 1 221 ? -19.158 3.945 3.261 1.00 95.44 221 LEU A O 1
ATOM 1683 N N . SER A 1 222 ? -19.962 2.837 1.486 1.00 95.50 222 SER A N 1
ATOM 1684 C CA . SER A 1 222 ? -19.320 1.551 1.802 1.00 95.50 222 SER A CA 1
ATOM 1685 C C . SER A 1 222 ? -18.078 1.265 0.958 1.00 95.50 222 SER A C 1
ATOM 1687 O O . SER A 1 222 ? -17.296 0.379 1.292 1.00 95.50 222 SER A O 1
ATOM 1689 N N . GLY A 1 223 ? -17.838 2.001 -0.130 1.00 96.88 223 GLY A N 1
ATOM 1690 C CA . GLY A 1 223 ? -16.587 1.871 -0.871 1.00 96.88 223 GLY A CA 1
ATOM 1691 C C . GLY A 1 223 ? -16.591 2.502 -2.252 1.00 96.88 223 GLY A C 1
ATOM 1692 O O . GLY A 1 223 ? -17.621 2.946 -2.761 1.00 96.88 223 GLY A O 1
ATOM 1693 N N . PHE A 1 224 ? -15.425 2.505 -2.888 1.00 97.75 224 PHE A N 1
ATOM 1694 C CA . PHE A 1 224 ? -15.266 2.935 -4.267 1.00 97.75 224 PHE A CA 1
ATOM 1695 C C . PHE A 1 224 ? -14.181 2.147 -5.006 1.00 97.75 224 PHE A C 1
ATOM 1697 O O . PHE A 1 224 ? -13.301 1.532 -4.413 1.00 97.75 224 PHE A O 1
ATOM 1704 N N . ASN A 1 225 ? -14.235 2.197 -6.333 1.00 98.12 225 ASN A N 1
ATOM 1705 C CA . ASN A 1 225 ? -13.239 1.652 -7.238 1.00 98.12 225 ASN A CA 1
ATOM 1706 C C . ASN A 1 225 ? -12.965 2.675 -8.346 1.00 98.12 225 ASN A C 1
ATOM 1708 O O . ASN A 1 225 ? -13.834 2.957 -9.172 1.00 98.12 225 ASN A O 1
ATOM 1712 N N . LEU A 1 226 ? -11.765 3.244 -8.338 1.00 97.56 226 LEU A N 1
ATOM 1713 C CA . LEU A 1 226 ? -11.258 4.195 -9.315 1.00 97.56 226 LEU A CA 1
ATOM 1714 C C . LEU A 1 226 ? -10.291 3.482 -10.263 1.00 97.56 226 LEU A C 1
ATOM 1716 O O . LEU A 1 226 ? -9.381 2.793 -9.817 1.00 97.56 226 LEU A O 1
ATOM 1720 N N . ASN A 1 227 ? -10.439 3.706 -11.566 1.00 97.50 227 ASN A N 1
ATOM 1721 C CA . ASN A 1 227 ? -9.469 3.325 -12.588 1.00 97.50 227 ASN A CA 1
ATOM 1722 C C . ASN A 1 227 ? -9.218 4.507 -13.522 1.00 97.50 227 ASN A C 1
ATOM 1724 O O . ASN A 1 227 ? -10.160 5.118 -14.030 1.00 97.50 227 ASN A O 1
ATOM 1728 N N . VAL A 1 228 ? -7.951 4.791 -13.794 1.00 95.12 228 VAL A N 1
ATOM 1729 C CA . VAL A 1 228 ? -7.498 5.880 -14.657 1.00 95.12 228 VAL A CA 1
ATOM 1730 C C . VAL A 1 228 ? -6.470 5.334 -15.638 1.00 95.12 228 VAL A C 1
ATOM 1732 O O . VAL A 1 228 ? -5.503 4.683 -15.245 1.00 95.12 228 VAL A O 1
ATOM 1735 N N . LEU A 1 229 ? -6.676 5.589 -16.928 1.00 92.25 229 LEU A N 1
ATOM 1736 C CA . LEU A 1 229 ? -5.776 5.135 -17.988 1.00 92.25 229 LEU A CA 1
ATOM 1737 C C . LEU A 1 229 ? -4.764 6.235 -18.347 1.00 92.25 229 LEU A C 1
ATOM 1739 O O . LEU A 1 229 ? -5.147 7.345 -18.733 1.00 92.25 229 LEU A O 1
ATOM 1743 N N . GLY A 1 230 ? -3.476 5.908 -18.242 1.00 87.88 230 GLY A N 1
ATOM 1744 C CA . GLY A 1 230 ? -2.338 6.740 -18.640 1.00 87.88 230 GLY A CA 1
ATOM 1745 C C . GLY A 1 230 ? -1.868 6.473 -20.079 1.00 87.88 230 GLY A C 1
ATOM 1746 O O . GLY A 1 230 ? -2.543 5.801 -20.863 1.00 87.88 230 GLY A O 1
ATOM 1747 N N . VAL A 1 231 ? -0.711 7.022 -20.467 1.00 83.56 231 VAL A N 1
ATOM 1748 C CA . VAL A 1 231 ? -0.101 6.752 -21.793 1.00 83.56 231 VAL A CA 1
ATOM 1749 C C . VAL A 1 231 ? 0.484 5.344 -21.848 1.00 83.56 231 VAL A C 1
ATOM 1751 O O . VAL A 1 231 ? 0.803 4.755 -20.826 1.00 83.56 231 VAL A O 1
ATOM 1754 N N . ASP A 1 232 ? 0.647 4.800 -23.054 1.00 83.75 232 ASP A N 1
ATOM 1755 C CA . ASP A 1 232 ? 1.444 3.590 -23.310 1.00 83.75 232 ASP A CA 1
ATOM 1756 C C . ASP A 1 232 ? 0.987 2.330 -22.550 1.00 83.75 232 ASP A C 1
ATOM 1758 O O . ASP A 1 232 ? 1.706 1.337 -22.472 1.00 83.75 232 ASP A O 1
ATOM 1762 N N . GLY A 1 233 ? -0.260 2.330 -22.071 1.00 82.81 233 GLY A N 1
ATOM 1763 C CA . GLY A 1 233 ? -0.839 1.228 -21.304 1.00 82.81 233 GLY A CA 1
ATOM 1764 C C . GLY A 1 233 ? -0.584 1.307 -19.799 1.00 82.81 233 GLY A C 1
ATOM 1765 O O . GLY A 1 233 ? -1.013 0.396 -19.097 1.00 82.81 233 GLY A O 1
ATOM 1766 N N . ASN A 1 234 ? 0.051 2.378 -19.313 1.00 90.81 234 ASN A N 1
ATOM 1767 C CA . ASN A 1 234 ? 0.107 2.707 -17.894 1.00 90.81 234 ASN A CA 1
ATOM 1768 C C . ASN A 1 234 ? -1.308 2.918 -17.350 1.00 90.81 234 ASN A C 1
ATOM 1770 O O . ASN A 1 234 ? -2.204 3.408 -18.048 1.00 90.81 234 ASN A O 1
ATOM 1774 N N . SER A 1 235 ? -1.517 2.535 -16.099 1.00 94.62 235 SER A N 1
ATOM 1775 C CA . SER A 1 235 ? -2.796 2.714 -15.427 1.00 94.62 235 SER A CA 1
ATOM 1776 C C . SER A 1 235 ? -2.606 2.931 -13.940 1.00 94.62 235 SER A C 1
ATOM 1778 O O . SER A 1 235 ? -1.662 2.424 -13.333 1.00 94.62 235 SER A O 1
ATOM 1780 N N . PHE A 1 236 ? -3.564 3.641 -13.366 1.00 96.12 236 PHE A N 1
ATOM 1781 C CA . PHE A 1 236 ? -3.733 3.780 -11.937 1.00 96.12 236 PHE A CA 1
ATOM 1782 C C . PHE A 1 236 ? -5.096 3.216 -11.547 1.00 96.12 236 PHE A C 1
ATOM 1784 O O . PHE A 1 236 ? -6.117 3.649 -12.083 1.00 96.12 236 PHE A O 1
ATOM 1791 N N . SER A 1 237 ? -5.123 2.262 -10.627 1.00 97.81 237 SER A N 1
ATOM 1792 C CA . SER A 1 237 ? -6.350 1.785 -9.997 1.00 97.81 237 SER A CA 1
ATOM 1793 C C . SER A 1 237 ? -6.257 1.909 -8.489 1.00 97.81 237 SER A C 1
ATOM 1795 O O . SER A 1 237 ? -5.201 1.639 -7.928 1.00 97.81 237 SER A O 1
ATOM 1797 N N . LEU A 1 238 ? -7.363 2.278 -7.854 1.00 98.06 238 LEU A N 1
ATOM 1798 C CA . LEU A 1 238 ? -7.495 2.423 -6.412 1.00 98.06 238 LEU A CA 1
ATOM 1799 C C . LEU A 1 238 ? -8.869 1.900 -5.995 1.00 98.06 238 LEU A C 1
ATOM 1801 O O . LEU A 1 238 ? -9.890 2.351 -6.507 1.00 98.0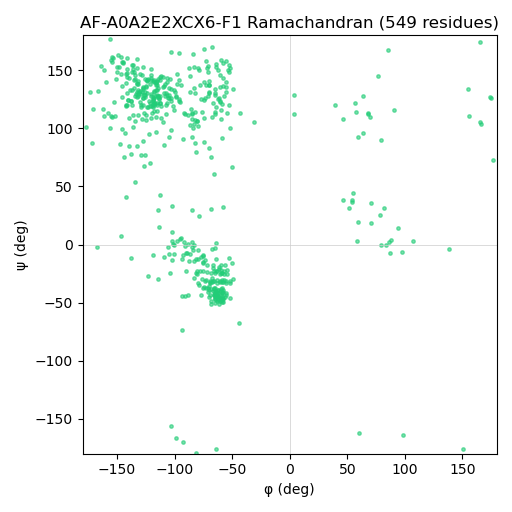6 238 LEU A O 1
ATOM 1805 N N . ASP A 1 239 ? -8.895 0.955 -5.074 1.00 98.25 239 ASP A N 1
ATOM 1806 C CA . ASP A 1 239 ? -10.101 0.321 -4.561 1.00 98.25 239 ASP A CA 1
ATOM 1807 C C . ASP A 1 239 ? -10.115 0.455 -3.041 1.00 98.25 239 ASP A C 1
ATOM 1809 O O . ASP A 1 239 ? -9.127 0.142 -2.382 1.00 98.25 239 ASP A O 1
ATOM 1813 N N . TYR A 1 240 ? -11.223 0.947 -2.502 1.00 97.25 240 TYR A N 1
ATOM 1814 C CA . TYR A 1 240 ? -11.442 1.120 -1.073 1.00 97.25 240 TYR A CA 1
ATOM 1815 C C . TYR A 1 240 ? -12.786 0.506 -0.705 1.00 97.25 240 TYR A C 1
ATOM 1817 O O . TYR A 1 240 ? -13.786 0.772 -1.377 1.00 97.25 240 TYR A O 1
ATOM 1825 N N . LYS A 1 241 ? -12.835 -0.305 0.351 1.00 96.56 241 LYS A N 1
ATOM 1826 C CA . LYS A 1 241 ? -14.077 -0.925 0.828 1.00 96.56 241 LYS A CA 1
ATOM 1827 C C . LYS A 1 241 ? -14.140 -0.967 2.345 1.00 96.56 241 LYS A C 1
ATOM 1829 O O . LYS A 1 241 ? -13.140 -1.247 2.999 1.00 96.56 241 LYS A O 1
ATOM 1834 N N . VAL A 1 242 ? -15.344 -0.783 2.866 1.00 94.06 242 VAL A N 1
ATOM 1835 C CA . VAL A 1 242 ? -15.730 -0.940 4.265 1.00 94.06 242 VAL A CA 1
ATOM 1836 C C . VAL A 1 242 ? -16.775 -2.049 4.319 1.00 94.06 242 VAL A C 1
ATOM 1838 O O . VAL A 1 242 ? -17.867 -1.909 3.768 1.00 94.06 242 VAL A O 1
ATOM 1841 N N . ASP A 1 243 ? -16.447 -3.166 4.960 1.00 91.62 243 ASP A N 1
ATOM 1842 C CA . ASP A 1 243 ? -17.403 -4.232 5.249 1.00 91.62 243 ASP A CA 1
ATOM 1843 C C . ASP A 1 243 ? -17.811 -4.152 6.720 1.00 91.62 243 ASP A C 1
ATOM 1845 O O . ASP A 1 243 ? -17.123 -4.633 7.621 1.00 91.62 243 ASP A O 1
ATOM 1849 N N . VAL A 1 244 ? -18.970 -3.534 6.946 1.00 84.19 244 VAL A N 1
ATOM 1850 C CA . VAL A 1 244 ? -19.571 -3.353 8.275 1.00 84.19 244 VAL A CA 1
ATOM 1851 C C . VAL A 1 244 ? -19.930 -4.695 8.927 1.00 84.19 244 VAL A C 1
ATOM 1853 O O . VAL A 1 244 ? -20.036 -4.777 10.144 1.00 84.19 244 VAL A O 1
ATOM 1856 N N . ASN A 1 245 ? -20.126 -5.772 8.154 1.00 86.19 245 ASN A N 1
ATOM 1857 C CA . ASN A 1 245 ? -20.481 -7.072 8.733 1.00 86.19 245 ASN A CA 1
ATOM 1858 C C . ASN A 1 245 ? -19.268 -7.808 9.297 1.00 86.19 245 ASN A C 1
ATOM 1860 O O . ASN A 1 245 ? -19.422 -8.594 10.232 1.00 86.19 245 ASN A O 1
ATOM 1864 N N . SER A 1 246 ? -18.101 -7.629 8.676 1.00 86.50 246 SER A N 1
ATOM 1865 C CA . SER A 1 246 ? -16.852 -8.219 9.152 1.00 86.50 246 SER A CA 1
ATOM 1866 C C . SER A 1 246 ? -16.062 -7.291 10.064 1.00 86.50 246 SER A C 1
ATOM 1868 O O . SER A 1 246 ? -15.116 -7.775 10.671 1.00 86.50 246 SER A O 1
ATOM 1870 N N . GLY A 1 247 ? -16.419 -6.005 10.137 1.00 87.62 247 GLY A N 1
ATOM 1871 C CA . GLY A 1 247 ? -15.633 -5.018 10.868 1.00 87.62 247 GLY A CA 1
ATOM 1872 C C . GLY A 1 247 ? -14.319 -4.718 10.162 1.00 87.62 247 GLY A C 1
ATOM 1873 O O . GLY A 1 247 ? -13.296 -4.559 10.810 1.00 87.62 247 GLY A O 1
ATOM 1874 N N . GLU A 1 248 ? -14.295 -4.701 8.824 1.00 91.94 248 GLU A N 1
ATOM 1875 C CA . GLU A 1 248 ? -13.037 -4.579 8.078 1.00 91.94 248 GLU A CA 1
ATOM 1876 C C . GLU A 1 248 ? -13.044 -3.422 7.091 1.00 91.94 248 GLU A C 1
ATOM 1878 O O . GLU A 1 248 ? -14.027 -3.162 6.396 1.00 91.94 248 GLU A O 1
ATOM 1883 N N . ARG A 1 249 ? -11.893 -2.761 6.977 1.00 93.12 249 ARG A N 1
ATOM 1884 C CA . ARG A 1 249 ? -11.587 -1.812 5.909 1.00 93.12 249 ARG A CA 1
ATOM 1885 C C . ARG A 1 249 ? -10.489 -2.387 5.035 1.00 93.12 249 ARG A C 1
ATOM 1887 O O . ARG A 1 249 ? -9.551 -3.006 5.529 1.00 93.12 249 ARG A O 1
ATOM 1894 N N . THR A 1 250 ? -10.596 -2.172 3.734 1.00 96.81 250 THR A N 1
ATOM 1895 C CA . THR A 1 250 ? -9.576 -2.577 2.765 1.00 96.81 250 THR A CA 1
ATOM 1896 C C . THR A 1 250 ? -9.264 -1.431 1.826 1.00 96.81 250 THR A C 1
ATOM 1898 O O . THR A 1 250 ? -10.165 -0.706 1.404 1.00 96.81 250 THR A O 1
ATOM 1901 N N . ILE A 1 251 ? -7.988 -1.285 1.492 1.00 97.44 251 ILE A N 1
ATOM 1902 C CA . ILE A 1 251 ? -7.514 -0.411 0.431 1.00 97.44 251 ILE A CA 1
ATOM 1903 C C . ILE A 1 251 ? -6.527 -1.192 -0.427 1.00 97.44 251 ILE A C 1
ATOM 1905 O O . ILE A 1 251 ? -5.595 -1.812 0.078 1.00 97.44 251 ILE A O 1
ATOM 1909 N N . SER A 1 252 ? -6.705 -1.148 -1.738 1.00 98.38 252 SER A N 1
ATOM 1910 C CA . SER A 1 252 ? -5.741 -1.702 -2.679 1.00 98.38 252 SER A CA 1
ATOM 1911 C C . SER A 1 252 ? -5.502 -0.741 -3.828 1.00 98.38 252 SER A C 1
ATOM 1913 O O . SER A 1 252 ? -6.375 0.039 -4.209 1.00 98.38 252 SER A O 1
ATOM 1915 N N . SER A 1 253 ? -4.290 -0.762 -4.362 1.00 98.31 253 SER A N 1
ATOM 1916 C CA . SER A 1 253 ? -3.884 0.130 -5.436 1.00 98.31 253 SER A CA 1
ATOM 1917 C C . SER A 1 253 ? -2.895 -0.559 -6.361 1.00 98.31 253 SER A C 1
ATOM 1919 O O . SER A 1 253 ? -2.082 -1.364 -5.909 1.00 98.31 253 SER A O 1
ATOM 1921 N N . ASP A 1 254 ? -2.961 -0.219 -7.644 1.00 97.94 254 ASP A N 1
ATOM 1922 C CA . ASP A 1 254 ? -1.966 -0.553 -8.667 1.00 97.94 254 ASP A CA 1
ATOM 1923 C C . ASP A 1 254 ? -1.661 0.735 -9.429 1.00 97.94 254 ASP A C 1
ATOM 1925 O O . ASP A 1 254 ? -2.523 1.291 -10.113 1.00 97.94 254 ASP A O 1
ATOM 1929 N N . LEU A 1 255 ? -0.446 1.245 -9.255 1.00 96.38 255 LEU A N 1
ATOM 1930 C CA . LEU A 1 255 ? 0.058 2.435 -9.921 1.00 96.38 255 LEU A CA 1
ATOM 1931 C C . LEU A 1 255 ? 1.227 2.034 -10.809 1.00 96.38 255 LEU A C 1
ATOM 1933 O O . LEU A 1 255 ? 2.362 1.923 -10.347 1.00 96.38 255 LEU A O 1
ATOM 1937 N N . ASN A 1 256 ? 0.960 1.815 -12.094 1.00 94.88 256 ASN A N 1
ATOM 1938 C CA . ASN A 1 256 ? 1.969 1.386 -13.064 1.00 94.88 256 ASN A CA 1
ATOM 1939 C C . ASN A 1 256 ? 2.722 0.110 -12.603 1.00 94.88 256 ASN A C 1
ATOM 1941 O O . ASN A 1 256 ? 3.931 -0.019 -12.810 1.00 94.88 256 ASN A O 1
ATOM 1945 N N . GLY A 1 257 ? 2.015 -0.821 -11.946 1.00 95.31 257 GLY A N 1
ATOM 1946 C CA . GLY A 1 257 ? 2.533 -2.066 -11.371 1.00 95.31 257 GLY A CA 1
ATOM 1947 C C . GLY A 1 257 ? 3.157 -1.936 -9.975 1.00 95.31 257 GLY A C 1
ATOM 1948 O O . GLY A 1 257 ? 3.663 -2.932 -9.448 1.00 95.31 257 GLY A O 1
ATOM 1949 N N . TYR A 1 258 ? 3.191 -0.731 -9.394 1.00 97.00 258 TYR A N 1
ATOM 1950 C CA . TYR A 1 258 ? 3.473 -0.540 -7.972 1.00 97.00 258 TYR A CA 1
ATOM 1951 C C . TYR A 1 258 ? 2.190 -0.769 -7.196 1.00 97.00 258 TYR A C 1
ATOM 1953 O O . TYR A 1 258 ? 1.244 0.006 -7.315 1.00 97.00 258 TYR A O 1
ATOM 1961 N N . ASN A 1 259 ? 2.180 -1.823 -6.392 1.00 97.94 259 ASN A N 1
ATOM 1962 C CA . ASN A 1 259 ? 0.955 -2.343 -5.820 1.00 97.94 259 ASN A CA 1
ATOM 1963 C C . ASN A 1 259 ? 1.018 -2.309 -4.305 1.00 97.94 259 ASN A C 1
ATOM 1965 O O . ASN A 1 259 ? 2.052 -2.639 -3.719 1.00 97.94 259 ASN A O 1
ATOM 1969 N N . PHE A 1 260 ? -0.104 -1.985 -3.679 1.00 98.44 260 PHE A N 1
ATOM 1970 C CA . PHE A 1 260 ? -0.317 -2.317 -2.281 1.00 98.44 260 PHE A CA 1
ATOM 1971 C C . PHE A 1 260 ? -1.721 -2.872 -2.063 1.00 98.44 260 PHE A C 1
ATOM 1973 O O . PHE A 1 260 ? -2.636 -2.579 -2.830 1.00 98.44 260 PHE A O 1
ATOM 1980 N N . ASP A 1 261 ? -1.866 -3.675 -1.019 1.00 98.56 261 ASP A N 1
ATOM 1981 C CA . ASP A 1 261 ? -3.131 -4.223 -0.536 1.00 98.56 261 ASP A CA 1
ATOM 1982 C C . ASP A 1 261 ? -3.062 -4.232 0.990 1.00 98.56 261 ASP A C 1
ATOM 1984 O O . ASP A 1 261 ? -2.133 -4.810 1.557 1.00 98.56 261 ASP A O 1
ATOM 1988 N N . ILE A 1 262 ? -3.966 -3.507 1.639 1.00 98.06 262 ILE A N 1
ATOM 1989 C CA . ILE A 1 262 ? -3.982 -3.320 3.085 1.00 98.06 262 ILE A CA 1
ATOM 1990 C C . ILE A 1 262 ? -5.395 -3.581 3.583 1.00 98.06 262 ILE A C 1
ATOM 1992 O O . ILE A 1 262 ? -6.362 -3.005 3.084 1.00 98.06 262 ILE A O 1
ATOM 1996 N N . ARG A 1 263 ? -5.501 -4.424 4.604 1.00 97.12 263 ARG A N 1
ATOM 1997 C CA . ARG A 1 263 ? -6.733 -4.788 5.293 1.00 97.12 263 ARG A CA 1
ATOM 1998 C C . ARG A 1 263 ? -6.573 -4.489 6.771 1.00 97.12 263 ARG A C 1
ATOM 2000 O O . ARG A 1 263 ? -5.586 -4.909 7.361 1.00 97.12 263 ARG A O 1
ATOM 2007 N N . VAL A 1 264 ? -7.542 -3.801 7.354 1.00 94.31 264 VAL A N 1
ATOM 2008 C CA . VAL A 1 264 ? -7.563 -3.415 8.768 1.00 94.31 264 VAL A CA 1
ATOM 2009 C C . VAL A 1 264 ? -8.869 -3.897 9.389 1.00 94.31 264 VAL A C 1
ATOM 2011 O O . VAL A 1 264 ? -9.936 -3.657 8.826 1.00 94.31 264 VAL A O 1
ATOM 2014 N N . ASP A 1 265 ? -8.781 -4.561 10.536 1.00 92.19 265 ASP A N 1
ATOM 2015 C CA . ASP A 1 265 ? -9.918 -4.898 11.393 1.00 92.19 265 ASP A CA 1
ATOM 2016 C C . ASP A 1 265 ? -10.247 -3.688 12.282 1.00 92.19 265 ASP A C 1
ATOM 2018 O O . ASP A 1 265 ? -9.520 -3.375 13.226 1.00 92.19 265 ASP A O 1
ATOM 2022 N N . ILE A 1 266 ? -11.316 -2.971 11.942 1.00 78.19 266 ILE A N 1
ATOM 2023 C CA . ILE A 1 266 ? -11.752 -1.762 12.650 1.00 78.19 266 ILE A CA 1
ATOM 2024 C C . ILE A 1 266 ? -12.489 -2.052 13.952 1.00 78.19 266 ILE A C 1
ATOM 2026 O O . ILE A 1 266 ? -12.478 -1.199 14.838 1.00 78.19 266 ILE A O 1
ATOM 2030 N N . ASP A 1 267 ? -13.060 -3.248 14.083 1.00 72.75 267 ASP A N 1
ATOM 2031 C CA . ASP A 1 267 ? -13.700 -3.713 15.317 1.00 72.75 267 ASP A CA 1
ATOM 2032 C C . ASP A 1 267 ? -12.653 -4.315 16.284 1.00 72.75 267 ASP A C 1
ATOM 2034 O O . ASP A 1 267 ? -12.959 -4.696 17.422 1.00 72.75 267 ASP A O 1
ATOM 2038 N N . GLY A 1 268 ? -11.402 -4.410 15.819 1.00 67.69 268 GLY A N 1
ATOM 2039 C CA . GLY A 1 268 ? -10.241 -4.898 16.540 1.00 67.69 268 GLY A CA 1
ATOM 2040 C C . GLY A 1 268 ? -9.839 -4.050 17.752 1.00 67.69 268 GLY A C 1
ATOM 2041 O O . GLY A 1 268 ? -10.487 -3.094 18.180 1.00 67.69 268 GLY A O 1
ATOM 2042 N N . LEU A 1 269 ? -8.729 -4.440 18.381 1.00 62.59 269 LEU A N 1
ATOM 2043 C CA . LEU A 1 269 ? -8.285 -3.826 19.629 1.00 62.59 269 LEU A CA 1
ATOM 2044 C C . LEU A 1 269 ? -7.932 -2.337 19.418 1.00 62.59 269 LEU A C 1
ATOM 2046 O O . LEU A 1 269 ? -7.019 -2.040 18.658 1.00 62.59 269 LEU A O 1
ATOM 2050 N N . LYS A 1 270 ? -8.654 -1.444 20.118 1.00 63.47 270 LYS A N 1
ATOM 2051 C CA . LYS A 1 270 ? -8.493 0.026 20.210 1.00 63.47 270 LYS A CA 1
ATOM 2052 C C . LYS A 1 270 ? -7.394 0.635 19.324 1.00 63.47 270 LYS A C 1
ATOM 2054 O O . LYS A 1 270 ? -6.207 0.518 19.639 1.00 63.47 270 LYS A O 1
ATOM 2059 N N . LEU A 1 271 ? -7.816 1.416 18.333 1.00 62.78 271 LEU A N 1
ATOM 2060 C CA . LEU A 1 271 ? -6.959 2.420 17.714 1.00 62.78 271 LEU A CA 1
ATOM 2061 C C . LEU A 1 271 ? -6.611 3.501 18.748 1.00 62.78 271 LEU A C 1
ATOM 2063 O O . LEU A 1 271 ? -7.477 4.010 19.461 1.00 62.78 271 LEU A O 1
ATOM 2067 N N . ASP A 1 272 ? -5.326 3.812 18.853 1.00 69.31 272 ASP A N 1
ATOM 2068 C CA . ASP A 1 272 ? -4.807 4.995 19.519 1.00 69.31 272 ASP A CA 1
ATO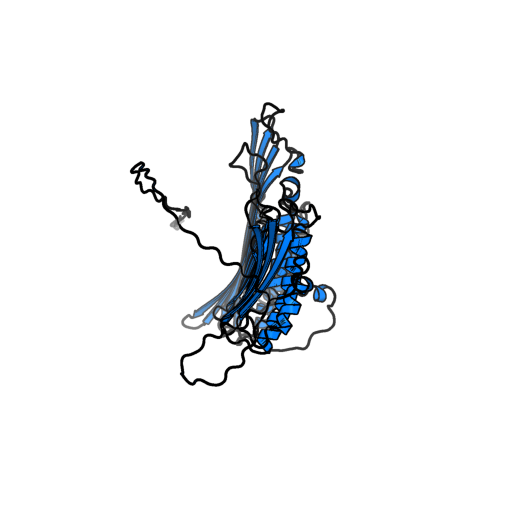M 2069 C C . ASP A 1 272 ? -5.482 6.209 18.879 1.00 69.31 272 ASP A C 1
ATOM 2071 O O . ASP A 1 272 ? -5.524 6.313 17.652 1.00 69.31 272 ASP A O 1
ATOM 2075 N N . GLU A 1 273 ? -6.015 7.123 19.694 1.00 71.19 273 GLU A N 1
ATOM 2076 C CA . GLU A 1 273 ? -6.701 8.326 19.197 1.00 71.19 273 GLU A CA 1
ATOM 2077 C C . GLU A 1 273 ? -5.784 9.150 18.281 1.00 71.19 273 GLU A C 1
ATOM 2079 O O . GLU A 1 273 ? -6.265 9.916 17.454 1.00 71.19 273 GLU A O 1
ATOM 2084 N N . ASN A 1 274 ? -4.463 8.985 18.416 1.00 80.25 274 ASN A N 1
ATOM 2085 C CA . ASN A 1 274 ? -3.475 9.611 17.555 1.00 80.25 274 ASN A CA 1
ATOM 2086 C C . ASN A 1 274 ? -2.520 8.573 16.943 1.00 80.25 274 ASN A C 1
ATOM 2088 O O . ASN A 1 274 ? -1.360 8.441 17.349 1.00 80.25 274 ASN A O 1
ATOM 2092 N N . VAL A 1 275 ? -3.002 7.859 15.923 1.00 83.12 275 VAL A N 1
ATOM 2093 C CA . VAL A 1 275 ? -2.200 6.884 15.163 1.00 83.12 275 VAL A CA 1
ATOM 2094 C C . VAL A 1 275 ? -0.930 7.520 14.584 1.00 83.12 275 VAL A C 1
ATOM 2096 O O . VAL A 1 275 ? 0.120 6.877 14.552 1.00 83.12 275 VAL A O 1
ATOM 2099 N N . ALA A 1 276 ? -0.976 8.804 14.209 1.00 83.81 276 ALA A N 1
ATOM 2100 C CA . ALA A 1 276 ? 0.165 9.532 13.648 1.00 83.81 276 ALA A CA 1
ATOM 2101 C C . ALA A 1 276 ? 1.395 9.550 14.577 1.00 83.81 276 ALA A C 1
ATOM 2103 O O . ALA A 1 276 ? 2.531 9.545 14.101 1.00 83.81 276 ALA A O 1
ATOM 2104 N N . ASN A 1 277 ? 1.173 9.556 15.895 1.00 82.31 277 ASN A N 1
ATOM 2105 C CA . ASN A 1 277 ? 2.222 9.547 16.918 1.00 82.31 277 ASN A CA 1
ATOM 2106 C C . ASN A 1 277 ? 2.464 8.165 17.533 1.00 82.31 277 ASN A C 1
ATOM 2108 O O . ASN A 1 277 ? 3.329 8.016 18.403 1.00 82.31 277 ASN A O 1
ATOM 2112 N N . ASN A 1 278 ? 1.719 7.152 17.097 1.00 82.44 278 ASN A N 1
ATOM 2113 C CA . ASN A 1 278 ? 1.880 5.807 17.602 1.00 82.44 278 ASN A CA 1
ATOM 2114 C C . ASN A 1 278 ? 3.249 5.247 17.182 1.00 82.44 278 ASN A C 1
ATOM 2116 O O . ASN A 1 278 ? 3.583 5.155 16.000 1.00 82.44 278 ASN A O 1
ATOM 2120 N N . GLN A 1 279 ? 4.063 4.853 18.160 1.00 80.44 279 GLN A N 1
ATOM 2121 C CA . GLN A 1 279 ? 5.441 4.417 17.909 1.00 80.44 279 GLN A CA 1
ATOM 2122 C C . GLN A 1 279 ? 5.503 3.165 17.030 1.00 80.44 279 GLN A C 1
ATOM 2124 O O . GLN A 1 279 ? 6.336 3.085 16.128 1.00 80.44 279 GLN A O 1
ATOM 2129 N N . GLN A 1 280 ? 4.589 2.213 17.241 1.00 81.94 280 GLN A N 1
ATOM 2130 C CA . GLN A 1 280 ? 4.525 0.996 16.436 1.00 81.94 280 GLN A CA 1
ATOM 2131 C C . GLN A 1 280 ? 4.148 1.316 14.983 1.00 81.94 280 GLN A C 1
ATOM 2133 O O . GLN A 1 280 ? 4.707 0.730 14.055 1.00 81.94 280 GLN A O 1
ATOM 2138 N N . TYR A 1 281 ? 3.255 2.286 14.775 1.00 86.38 281 TYR A N 1
ATOM 2139 C CA . TYR A 1 281 ? 2.867 2.751 13.445 1.00 86.38 281 TYR A CA 1
ATOM 2140 C C . TYR A 1 281 ? 4.037 3.408 12.706 1.00 86.38 281 TYR A C 1
ATOM 2142 O O . TYR A 1 281 ? 4.342 3.058 11.563 1.00 86.38 281 TYR A O 1
ATOM 2150 N N . LEU A 1 282 ? 4.762 4.299 13.388 1.00 84.06 282 LEU A N 1
ATOM 2151 C CA . LEU A 1 282 ? 5.961 4.948 12.853 1.00 84.06 282 LEU A CA 1
ATOM 2152 C C . LEU A 1 282 ? 7.045 3.931 12.467 1.00 84.06 282 LEU A C 1
ATOM 2154 O O . LEU A 1 282 ? 7.700 4.096 11.434 1.00 84.06 282 LEU A O 1
ATOM 2158 N N . GLN A 1 283 ? 7.200 2.851 13.239 1.00 82.50 283 GLN A N 1
ATOM 2159 C CA . GLN A 1 283 ? 8.099 1.748 12.893 1.00 82.50 283 GLN A CA 1
ATOM 2160 C C . GLN A 1 283 ? 7.671 1.032 11.603 1.00 82.50 283 GLN A C 1
ATOM 2162 O O . GLN A 1 283 ? 8.525 0.744 10.762 1.00 82.50 283 GLN A O 1
ATOM 2167 N N . TYR A 1 284 ? 6.374 0.774 11.400 1.00 88.81 284 TYR A N 1
ATOM 2168 C CA . TYR A 1 284 ? 5.887 0.172 10.153 1.00 88.81 284 TYR A CA 1
ATOM 2169 C C . TYR A 1 284 ? 6.110 1.093 8.949 1.00 88.81 284 TYR A C 1
ATOM 2171 O O . TYR A 1 284 ? 6.619 0.642 7.921 1.00 88.81 284 TYR A O 1
ATOM 2179 N N . GLN A 1 285 ? 5.827 2.394 9.076 1.00 89.62 285 GLN A N 1
ATOM 2180 C CA . GLN A 1 285 ? 6.139 3.351 8.011 1.00 89.62 285 GLN A CA 1
ATOM 2181 C C . GLN A 1 285 ? 7.635 3.366 7.677 1.00 89.62 285 GLN A C 1
ATOM 2183 O O . GLN A 1 285 ? 8.027 3.445 6.510 1.00 89.62 285 GLN A O 1
ATOM 2188 N N . GLN A 1 286 ? 8.488 3.317 8.699 1.00 86.38 286 GLN A N 1
ATOM 2189 C CA . GLN A 1 286 ? 9.928 3.308 8.508 1.00 86.38 286 GLN A CA 1
ATOM 2190 C C . GLN A 1 286 ? 10.389 2.027 7.796 1.00 86.38 286 GLN A C 1
ATOM 2192 O O . GLN A 1 286 ? 11.123 2.121 6.814 1.00 86.38 286 GLN A O 1
ATOM 2197 N N . LEU A 1 287 ? 9.864 0.859 8.179 1.00 87.31 287 LEU A N 1
ATOM 2198 C CA . LEU A 1 287 ? 10.116 -0.411 7.492 1.00 87.31 287 LEU A CA 1
ATOM 2199 C C . LEU A 1 287 ? 9.764 -0.353 5.996 1.00 87.31 287 LEU A C 1
ATOM 2201 O O . LEU A 1 287 ? 10.531 -0.845 5.156 1.00 87.31 287 LEU A O 1
ATOM 2205 N N . ILE A 1 288 ? 8.625 0.256 5.652 1.00 91.38 288 ILE A N 1
ATOM 2206 C CA . ILE A 1 288 ? 8.214 0.479 4.259 1.00 91.38 288 ILE A CA 1
ATOM 2207 C C . ILE A 1 288 ? 9.271 1.321 3.530 1.00 91.38 288 ILE A C 1
ATOM 2209 O O . ILE A 1 288 ? 9.747 0.931 2.458 1.00 91.38 288 ILE A O 1
ATOM 2213 N N . ARG A 1 289 ? 9.694 2.443 4.133 1.00 91.38 289 ARG A N 1
ATOM 2214 C CA . ARG A 1 289 ? 10.721 3.335 3.570 1.00 91.38 289 ARG A CA 1
ATOM 2215 C C . ARG A 1 289 ? 12.048 2.614 3.363 1.00 91.38 289 ARG A C 1
ATOM 2217 O O . ARG A 1 289 ? 12.610 2.692 2.276 1.00 91.38 289 ARG A O 1
ATOM 2224 N N . ASP A 1 290 ? 12.534 1.871 4.349 1.00 86.94 290 ASP A N 1
ATOM 2225 C CA . ASP A 1 290 ? 13.830 1.189 4.262 1.00 86.94 290 ASP A CA 1
ATOM 2226 C C . ASP A 1 290 ? 13.832 0.080 3.227 1.00 86.94 290 ASP A C 1
ATOM 2228 O O . ASP A 1 290 ? 14.802 -0.090 2.481 1.00 86.94 290 ASP A O 1
ATOM 2232 N N . THR A 1 291 ? 12.732 -0.668 3.155 1.00 90.75 291 THR A N 1
ATOM 2233 C CA . THR A 1 291 ? 12.576 -1.704 2.141 1.00 90.75 291 THR A CA 1
ATOM 2234 C C . THR A 1 291 ? 12.597 -1.073 0.750 1.00 90.75 291 THR A C 1
ATOM 2236 O O . THR A 1 291 ? 13.338 -1.541 -0.118 1.00 90.75 291 THR A O 1
ATOM 2239 N N . ALA A 1 292 ? 11.896 0.047 0.550 1.00 92.62 292 ALA A N 1
ATOM 2240 C CA . ALA A 1 292 ? 11.920 0.796 -0.705 1.00 92.62 292 ALA A CA 1
ATOM 2241 C C . ALA A 1 292 ? 13.299 1.380 -1.027 1.00 92.62 292 ALA A C 1
ATOM 2243 O O . ALA A 1 292 ? 13.777 1.219 -2.147 1.00 92.62 292 ALA A O 1
ATOM 2244 N N . TYR A 1 293 ? 13.995 1.971 -0.057 1.00 89.88 293 TYR A N 1
ATOM 2245 C CA . TYR A 1 293 ? 15.345 2.509 -0.248 1.00 89.88 293 TYR A CA 1
ATOM 2246 C C . TYR A 1 293 ? 16.400 1.439 -0.510 1.00 89.88 293 TYR A C 1
ATOM 2248 O O . TYR A 1 293 ? 17.383 1.697 -1.210 1.00 89.88 293 TYR A O 1
ATOM 2256 N N . SER A 1 294 ? 16.201 0.225 0.004 1.00 88.25 294 SER A N 1
ATOM 2257 C CA . SER A 1 294 ? 17.075 -0.902 -0.313 1.00 88.25 294 SER A CA 1
ATOM 2258 C C . SER A 1 294 ? 16.935 -1.359 -1.771 1.00 88.25 294 SER A C 1
ATOM 2260 O O . SER A 1 294 ? 17.896 -1.892 -2.333 1.00 88.25 294 SER A O 1
ATOM 2262 N N . TYR A 1 295 ? 15.789 -1.097 -2.409 1.00 90.62 295 TYR A N 1
ATOM 2263 C CA . TYR A 1 295 ? 15.560 -1.332 -3.831 1.00 90.62 295 TYR A CA 1
ATOM 2264 C C . TYR A 1 295 ? 16.066 -0.147 -4.667 1.00 90.62 295 TYR A C 1
ATOM 2266 O O . TYR A 1 295 ? 15.362 0.827 -4.926 1.00 90.62 295 TYR A O 1
ATOM 2274 N N . LYS A 1 296 ? 17.319 -0.234 -5.120 1.00 83.62 296 LYS A N 1
ATOM 2275 C CA . LYS A 1 296 ? 18.011 0.851 -5.839 1.00 83.62 296 LYS A CA 1
ATOM 2276 C C . LYS A 1 296 ? 17.729 0.885 -7.336 1.00 83.62 296 LYS A C 1
ATOM 2278 O O . LYS A 1 296 ? 18.253 1.734 -8.039 1.00 83.62 296 LYS A O 1
ATOM 2283 N N . GLN A 1 297 ? 16.949 -0.067 -7.828 1.00 73.81 297 GLN A N 1
ATOM 2284 C CA . GLN A 1 297 ? 16.762 -0.275 -9.255 1.00 73.81 297 GLN A CA 1
ATOM 2285 C C . GLN A 1 297 ? 15.618 0.495 -9.887 1.00 73.81 297 GLN A C 1
ATOM 2287 O O . GLN A 1 297 ? 15.493 0.447 -11.103 1.00 73.81 297 GLN A O 1
ATOM 2292 N N . GLY A 1 298 ? 14.797 1.161 -9.078 1.00 70.31 298 GLY A N 1
ATOM 2293 C CA . GLY A 1 298 ? 13.598 1.847 -9.530 1.00 70.31 298 GLY A CA 1
ATOM 2294 C C . GLY A 1 298 ? 13.809 2.667 -10.806 1.00 70.31 298 GLY A C 1
ATOM 2295 O O . GLY A 1 298 ? 13.308 2.262 -11.842 1.00 70.31 298 GLY A O 1
ATOM 2296 N N . GLU A 1 299 ? 14.592 3.747 -10.773 1.00 77.50 299 GLU A N 1
ATOM 2297 C CA . GLU A 1 299 ? 14.759 4.653 -11.930 1.00 77.50 299 GLU A CA 1
ATOM 2298 C C . GLU A 1 299 ? 15.516 4.001 -13.093 1.00 77.50 299 GLU A C 1
ATOM 2300 O O . GLU A 1 299 ? 15.040 3.966 -14.227 1.00 77.50 299 GLU A O 1
ATOM 2305 N N . ASP A 1 300 ? 16.671 3.419 -12.793 1.00 76.94 300 ASP A N 1
ATOM 2306 C CA . ASP A 1 300 ? 17.598 2.870 -13.780 1.00 76.94 300 ASP A CA 1
ATOM 2307 C C . ASP A 1 300 ? 17.037 1.668 -14.570 1.00 76.94 300 ASP A C 1
ATOM 2309 O O . ASP A 1 300 ? 17.498 1.368 -15.673 1.00 76.94 300 ASP A O 1
ATOM 2313 N N . ALA A 1 301 ? 16.066 0.937 -14.006 1.00 70.06 301 ALA A N 1
ATOM 2314 C CA . ALA A 1 301 ? 15.410 -0.200 -14.656 1.00 70.06 301 ALA A CA 1
ATOM 2315 C C . ALA A 1 301 ? 14.099 0.176 -15.376 1.00 70.06 301 ALA A C 1
ATOM 2317 O O . ALA A 1 301 ? 13.419 -0.717 -15.887 1.00 70.06 301 ALA A O 1
ATOM 2318 N N . GLY A 1 302 ? 13.751 1.469 -15.436 1.00 76.81 302 GLY A N 1
ATOM 2319 C CA . GLY A 1 302 ? 12.542 1.978 -16.094 1.00 76.81 302 GLY A CA 1
ATOM 2320 C C . GLY A 1 302 ? 11.326 2.167 -15.178 1.00 76.81 302 GLY A C 1
ATOM 2321 O O . GLY A 1 302 ? 10.214 2.307 -15.676 1.00 76.81 302 GLY A O 1
ATOM 2322 N N . GLY A 1 303 ? 11.513 2.140 -13.860 1.00 85.19 303 GLY A N 1
ATOM 2323 C CA . GLY A 1 303 ? 10.518 2.496 -12.846 1.00 85.19 303 GLY A CA 1
ATOM 2324 C C . GLY A 1 303 ? 10.762 3.884 -12.236 1.00 85.19 303 GLY A C 1
ATOM 2325 O O . GLY A 1 303 ? 11.386 4.754 -12.839 1.00 85.19 303 GLY A O 1
ATOM 2326 N N . VAL A 1 304 ? 10.256 4.104 -11.019 1.00 89.94 304 VAL A N 1
ATOM 2327 C CA . VAL A 1 304 ? 10.388 5.377 -10.286 1.00 89.94 304 VAL A CA 1
ATOM 2328 C C . VAL A 1 304 ? 11.443 5.331 -9.183 1.00 89.94 304 VAL A C 1
ATOM 2330 O O . VAL A 1 304 ? 11.850 4.255 -8.751 1.00 89.94 304 VAL A O 1
ATOM 2333 N N . SER A 1 305 ? 11.835 6.499 -8.665 1.00 90.75 305 SER A N 1
ATOM 2334 C CA . SER A 1 305 ? 12.725 6.614 -7.506 1.00 90.75 305 SER A CA 1
ATOM 2335 C C . SER A 1 305 ? 12.237 5.803 -6.304 1.00 90.75 305 SER A C 1
ATOM 2337 O O . SER A 1 305 ? 11.036 5.671 -6.049 1.00 90.75 305 SER A O 1
ATOM 2339 N N . SER A 1 306 ? 13.182 5.302 -5.508 1.00 89.94 306 SER A N 1
ATOM 2340 C CA . SER A 1 306 ? 12.866 4.603 -4.261 1.00 89.94 306 SER A CA 1
ATOM 2341 C C . SER A 1 306 ? 12.109 5.493 -3.271 1.00 89.94 306 SER A C 1
ATOM 2343 O O . SER A 1 306 ? 11.239 4.997 -2.566 1.00 89.94 306 SER A O 1
ATOM 2345 N N . SER A 1 307 ? 12.362 6.809 -3.261 1.00 91.19 307 SER A N 1
ATOM 2346 C CA . SER A 1 307 ? 11.598 7.768 -2.450 1.00 91.19 307 SER A CA 1
ATOM 2347 C C . SER A 1 307 ? 10.161 7.943 -2.926 1.00 91.19 307 SER A C 1
ATOM 2349 O O . SER A 1 307 ? 9.257 8.036 -2.100 1.00 91.19 307 SER A O 1
ATOM 2351 N N . LYS A 1 308 ? 9.932 7.943 -4.240 1.00 92.94 308 LYS A N 1
ATOM 2352 C CA . LYS A 1 308 ? 8.602 8.065 -4.837 1.00 92.94 308 LYS A CA 1
ATOM 2353 C C . LYS A 1 308 ? 7.775 6.805 -4.564 1.00 92.94 308 LYS A C 1
ATOM 2355 O O . LYS A 1 308 ? 6.642 6.918 -4.106 1.00 92.94 308 LYS A O 1
ATOM 2360 N N . ALA A 1 309 ? 8.379 5.624 -4.719 1.00 93.81 309 ALA A N 1
ATOM 2361 C CA . ALA A 1 309 ? 7.770 4.350 -4.334 1.00 93.81 309 ALA A CA 1
ATOM 2362 C C . ALA A 1 309 ? 7.483 4.273 -2.821 1.00 93.81 309 ALA A C 1
ATOM 2364 O O . ALA A 1 309 ? 6.371 3.933 -2.428 1.00 93.81 309 ALA A O 1
ATOM 2365 N N . ALA A 1 310 ? 8.449 4.651 -1.972 1.00 93.69 310 ALA A N 1
ATOM 2366 C CA . ALA A 1 310 ? 8.270 4.691 -0.519 1.00 93.69 310 ALA A CA 1
ATOM 2367 C C . ALA A 1 310 ? 7.107 5.602 -0.109 1.00 93.69 310 ALA A C 1
ATOM 2369 O O . ALA A 1 310 ? 6.279 5.210 0.706 1.00 93.69 310 ALA A O 1
ATOM 2370 N N . SER A 1 311 ? 7.035 6.806 -0.688 1.00 94.62 311 SER A N 1
ATOM 2371 C CA . SER A 1 311 ? 5.963 7.765 -0.414 1.00 94.62 311 SER A CA 1
ATOM 2372 C C . SER A 1 311 ? 4.596 7.195 -0.770 1.00 94.62 311 SER A C 1
ATOM 2374 O O . SER A 1 311 ? 3.667 7.346 0.009 1.00 94.62 311 SER A O 1
ATOM 2376 N N . PHE A 1 312 ? 4.471 6.524 -1.914 1.00 95.75 312 PHE A N 1
ATOM 2377 C CA . PHE A 1 312 ? 3.213 5.915 -2.342 1.00 95.75 312 PHE A CA 1
ATOM 2378 C C . PHE A 1 312 ? 2.756 4.789 -1.407 1.00 95.75 312 PHE A C 1
ATOM 2380 O O . PHE A 1 312 ? 1.599 4.766 -1.000 1.00 95.75 312 PHE A O 1
ATOM 2387 N N . PHE A 1 313 ? 3.666 3.899 -1.003 1.00 96.75 313 PHE A N 1
ATOM 2388 C CA . PHE A 1 313 ? 3.342 2.828 -0.057 1.00 96.75 313 PHE A CA 1
ATOM 2389 C C . PHE A 1 313 ? 2.971 3.364 1.332 1.00 96.75 313 PHE A C 1
ATOM 2391 O O . PHE A 1 313 ? 2.002 2.901 1.926 1.00 96.75 313 PHE A O 1
ATOM 2398 N N . VAL A 1 314 ? 3.696 4.371 1.833 1.00 95.38 314 VAL A N 1
ATOM 2399 C CA . VAL A 1 314 ? 3.363 5.022 3.109 1.00 95.38 314 VAL A CA 1
ATOM 2400 C C . VAL A 1 314 ? 2.024 5.751 3.026 1.00 95.38 314 VAL A C 1
ATOM 2402 O O . VAL A 1 314 ? 1.247 5.651 3.963 1.00 95.38 314 VAL A O 1
ATOM 2405 N N . GLN A 1 315 ? 1.720 6.431 1.918 1.00 94.56 315 GLN A N 1
ATOM 2406 C CA . GLN A 1 315 ? 0.421 7.082 1.726 1.00 94.56 315 GLN A CA 1
ATOM 2407 C C . GLN A 1 315 ? -0.729 6.077 1.729 1.00 94.56 315 GLN A C 1
ATOM 2409 O O . GLN A 1 315 ? -1.757 6.362 2.322 1.00 94.56 315 GLN A O 1
ATOM 2414 N N . GLY A 1 316 ? -0.559 4.892 1.129 1.00 95.19 316 GLY A N 1
ATOM 2415 C CA . GLY A 1 316 ? -1.564 3.827 1.226 1.00 95.19 316 GLY A CA 1
ATOM 2416 C C . GLY A 1 316 ? -1.855 3.430 2.677 1.00 95.19 316 GLY A C 1
ATOM 2417 O O . GLY A 1 316 ? -3.014 3.258 3.046 1.00 95.19 316 GLY A O 1
ATOM 2418 N N . MET A 1 317 ? -0.809 3.348 3.505 1.00 93.69 317 MET A N 1
ATOM 2419 C CA . MET A 1 317 ? -0.933 3.067 4.937 1.00 93.69 317 MET A CA 1
ATOM 2420 C C . MET A 1 317 ? -1.590 4.229 5.702 1.00 93.69 317 MET A C 1
ATOM 2422 O O . MET A 1 317 ? -2.549 4.003 6.433 1.00 93.69 317 MET A O 1
ATOM 2426 N N . ASP A 1 318 ? -1.136 5.468 5.486 1.00 92.75 318 ASP A N 1
ATOM 2427 C CA . ASP A 1 318 ? -1.696 6.671 6.128 1.00 92.75 318 ASP A CA 1
ATOM 2428 C C . ASP A 1 318 ? -3.185 6.819 5.810 1.00 92.75 318 ASP A C 1
ATOM 2430 O O . ASP A 1 318 ? -3.981 7.136 6.690 1.00 92.75 318 ASP A O 1
ATOM 2434 N N . ALA A 1 319 ? -3.579 6.504 4.580 1.00 92.00 319 ALA A N 1
ATOM 2435 C CA . ALA A 1 319 ? -4.938 6.699 4.121 1.00 92.00 319 ALA A CA 1
ATOM 2436 C C . ALA A 1 319 ? -5.948 5.692 4.707 1.00 92.00 319 ALA A C 1
ATOM 2438 O O . ALA A 1 319 ? -7.104 6.050 4.912 1.00 92.00 319 ALA A O 1
ATOM 2439 N N . ILE A 1 320 ? -5.552 4.444 5.001 1.00 91.94 320 ILE A N 1
ATOM 2440 C CA . ILE A 1 320 ? -6.463 3.469 5.639 1.00 91.94 320 ILE A CA 1
ATOM 2441 C C . ILE A 1 320 ? -6.533 3.616 7.160 1.00 91.94 320 ILE A C 1
ATOM 2443 O O . ILE A 1 320 ? -7.573 3.320 7.749 1.00 91.94 320 ILE A O 1
ATOM 2447 N N . PHE A 1 321 ? -5.456 4.101 7.780 1.00 89.31 321 PHE A N 1
ATOM 2448 C CA . PHE A 1 321 ? -5.412 4.426 9.207 1.00 89.31 321 PHE A CA 1
ATOM 2449 C C . PHE A 1 321 ? -5.938 5.833 9.531 1.00 89.31 321 PHE A C 1
ATOM 2451 O O . PHE A 1 321 ? -5.925 6.210 10.699 1.00 89.31 321 PHE A O 1
ATOM 2458 N N . ASP A 1 322 ? -6.410 6.573 8.522 1.00 86.31 322 ASP A N 1
ATOM 2459 C CA . ASP A 1 322 ? -6.977 7.923 8.646 1.00 86.31 322 ASP A CA 1
ATOM 2460 C C . ASP A 1 322 ? -6.020 8.912 9.334 1.00 86.31 322 ASP A C 1
ATOM 2462 O O . ASP A 1 322 ? -6.364 9.653 10.251 1.00 86.31 322 ASP A O 1
ATOM 2466 N N . VAL A 1 323 ? -4.750 8.865 8.926 1.00 82.62 323 VAL A N 1
ATOM 2467 C CA . VAL A 1 323 ? -3.697 9.718 9.478 1.00 82.62 323 VAL A CA 1
ATOM 2468 C C . VAL A 1 323 ? -3.716 11.068 8.767 1.00 82.62 323 VAL A C 1
ATOM 2470 O O . VAL A 1 323 ? -3.150 11.211 7.680 1.00 82.62 323 VAL A O 1
ATOM 2473 N N . ASP A 1 324 ? -4.308 12.073 9.410 1.00 73.81 324 ASP A N 1
ATOM 2474 C CA . ASP A 1 324 ? -4.320 13.449 8.911 1.00 73.81 324 ASP A CA 1
ATOM 2475 C C . ASP A 1 324 ? -2.897 14.030 8.813 1.00 73.81 324 ASP A C 1
ATOM 2477 O O . ASP A 1 324 ? -2.132 14.080 9.784 1.00 73.81 324 ASP A O 1
ATOM 2481 N N . GLU A 1 325 ? -2.521 14.525 7.627 1.00 64.38 325 GLU A N 1
ATOM 2482 C CA . GLU A 1 325 ? -1.216 15.173 7.427 1.00 64.38 325 GLU A CA 1
ATOM 2483 C C . GLU A 1 325 ? -1.099 16.492 8.208 1.00 64.38 325 GLU A C 1
ATOM 2485 O O . GLU A 1 325 ? -0.014 16.818 8.692 1.00 64.38 325 GLU A O 1
ATOM 2490 N N . ASP A 1 326 ? -2.212 17.207 8.397 1.00 62.91 326 ASP A N 1
ATOM 2491 C CA . ASP A 1 326 ? -2.264 18.477 9.132 1.00 62.91 326 ASP A CA 1
ATOM 2492 C C . ASP A 1 326 ? -2.097 18.290 10.654 1.00 62.91 326 ASP A C 1
ATOM 2494 O O . ASP A 1 326 ? -1.624 19.194 11.354 1.00 62.91 326 ASP A O 1
ATOM 2498 N N . GLU A 1 327 ? -2.412 17.104 11.189 1.00 58.09 327 GLU A N 1
ATOM 2499 C CA . GLU A 1 327 ? -2.204 16.785 12.606 1.00 58.09 327 GLU A CA 1
ATOM 2500 C C . GLU A 1 327 ? -0.733 16.525 12.958 1.00 58.09 327 GLU A C 1
ATOM 2502 O O . GLU A 1 327 ? -0.356 16.646 14.128 1.00 58.09 327 GLU A O 1
ATOM 2507 N N . LYS A 1 328 ? 0.137 16.281 11.964 1.00 53.53 328 LYS A N 1
ATOM 2508 C CA . LYS A 1 328 ? 1.590 16.147 12.186 1.00 53.53 328 LYS A CA 1
ATOM 2509 C C . LYS A 1 328 ? 2.223 17.450 12.709 1.00 53.53 328 LYS A C 1
ATOM 2511 O O . LYS A 1 328 ? 3.243 17.384 13.394 1.00 53.53 328 LYS A O 1
ATOM 2516 N N . ASP A 1 329 ? 1.590 18.607 12.474 1.00 47.56 329 ASP A N 1
ATOM 2517 C CA . ASP A 1 329 ? 2.061 19.930 12.920 1.00 47.56 329 ASP A CA 1
ATOM 2518 C C . ASP A 1 329 ? 1.218 20.560 14.056 1.00 47.56 329 ASP A C 1
ATOM 2520 O O . ASP A 1 329 ? 1.633 21.558 14.658 1.00 47.56 329 ASP A O 1
ATOM 2524 N N . ALA A 1 330 ? 0.050 20.000 14.394 1.00 45.59 330 ALA A N 1
ATOM 2525 C CA . ALA A 1 330 ? -0.952 20.632 15.265 1.00 45.59 330 ALA A CA 1
ATOM 2526 C C . ALA A 1 330 ? -1.150 19.937 16.627 1.00 45.59 330 ALA A C 1
ATOM 2528 O O . ALA A 1 330 ? -2.269 19.812 17.125 1.00 45.59 330 ALA A O 1
ATOM 2529 N N . ILE A 1 331 ? -0.072 19.523 17.291 1.00 41.75 331 ILE A N 1
ATOM 2530 C CA . ILE A 1 331 ? -0.161 18.879 18.610 1.00 41.75 331 ILE A CA 1
ATOM 2531 C C . ILE A 1 331 ? -0.021 19.937 19.709 1.00 41.75 331 ILE A C 1
ATOM 2533 O O . ILE A 1 331 ? 1.084 20.252 20.137 1.00 41.75 331 ILE A O 1
ATOM 2537 N N . ASP A 1 332 ? -1.154 20.502 20.145 1.00 38.41 332 ASP A N 1
ATOM 2538 C CA . ASP A 1 332 ? -1.306 21.024 21.521 1.00 38.41 332 ASP A CA 1
ATOM 2539 C C . ASP A 1 332 ? -2.755 21.363 21.942 1.00 38.41 332 ASP A C 1
ATOM 2541 O O . ASP A 1 332 ? -2.986 21.762 23.086 1.00 38.41 332 ASP A O 1
ATOM 2545 N N . GLN A 1 333 ? -3.775 21.227 21.083 1.00 37.31 333 GLN A N 1
ATOM 2546 C CA . GLN A 1 333 ? -5.148 21.604 21.459 1.00 37.31 333 GLN A CA 1
ATOM 2547 C C . GLN A 1 333 ? -6.221 20.694 20.864 1.00 37.31 333 GLN A C 1
ATOM 2549 O O . GLN A 1 333 ? -6.944 21.127 19.975 1.00 37.31 333 GLN A O 1
ATOM 2554 N N . ARG A 1 334 ? -6.388 19.481 21.404 1.00 40.06 334 ARG A N 1
ATOM 2555 C CA . ARG A 1 334 ? -7.661 18.731 21.394 1.00 40.06 334 ARG A CA 1
ATOM 2556 C C . ARG A 1 334 ? -7.539 17.484 22.275 1.00 40.06 334 ARG A C 1
ATOM 2558 O O . ARG A 1 334 ? -7.208 16.407 21.824 1.00 40.06 334 ARG A O 1
ATOM 2565 N N . PHE A 1 335 ? -7.826 17.651 23.561 1.00 35.44 335 PHE A N 1
ATOM 2566 C CA . PHE A 1 335 ? -8.185 16.541 24.447 1.00 35.44 335 PHE A CA 1
ATOM 2567 C C . PHE A 1 335 ? -9.498 16.922 25.108 1.00 35.44 335 PHE A C 1
ATOM 2569 O O . PHE A 1 335 ? -9.467 17.609 26.127 1.00 35.44 335 PHE A O 1
ATOM 2576 N N . SER A 1 336 ? -10.631 16.588 24.483 1.00 35.41 336 SER A N 1
ATOM 2577 C CA . SER A 1 336 ? -11.979 16.541 25.087 1.00 35.41 336 SER A CA 1
ATOM 2578 C C . SER A 1 336 ? -13.027 16.187 24.019 1.00 35.41 336 SER A C 1
ATOM 2580 O O . SER A 1 336 ? -13.811 17.046 23.622 1.00 35.41 336 SER A O 1
ATOM 2582 N N . ALA A 1 337 ? -13.069 14.937 23.566 1.00 34.75 337 ALA A N 1
ATOM 2583 C CA . ALA A 1 337 ? -14.280 14.351 22.992 1.00 34.75 337 ALA A CA 1
ATOM 2584 C C . ALA A 1 337 ? -14.279 12.863 23.339 1.00 34.75 337 ALA A C 1
ATOM 2586 O O . ALA A 1 337 ? -13.722 12.025 22.651 1.00 34.75 337 ALA A O 1
ATOM 2587 N N . GLN A 1 338 ? -14.822 12.587 24.517 1.00 38.62 338 GLN A N 1
ATOM 2588 C CA . GLN A 1 338 ? -15.027 11.256 25.050 1.00 38.62 338 GLN A CA 1
ATOM 2589 C C . GLN A 1 338 ? -16.315 10.719 24.419 1.00 38.62 338 GLN A C 1
ATOM 2591 O O . GLN A 1 338 ? -17.368 10.811 25.046 1.00 38.62 338 GLN A O 1
ATOM 2596 N N . ASP A 1 339 ? -16.237 10.242 23.178 1.00 33.88 339 ASP A N 1
ATOM 2597 C CA . ASP A 1 339 ? -17.318 9.483 22.548 1.00 33.88 339 ASP A CA 1
ATOM 2598 C C . ASP A 1 339 ? -16.916 8.012 22.386 1.00 33.88 339 ASP A C 1
ATOM 2600 O O . ASP A 1 339 ? -15.749 7.650 22.282 1.00 33.88 339 ASP A O 1
ATOM 2604 N N . SER A 1 340 ? -17.928 7.173 22.557 1.00 37.59 340 SER A N 1
ATOM 2605 C CA . SER A 1 340 ? -17.931 5.753 22.914 1.00 37.59 340 SER A CA 1
ATOM 2606 C C . SER A 1 340 ? -16.906 4.854 22.215 1.00 37.59 340 SER A C 1
ATOM 2608 O O . SER A 1 340 ? -17.057 4.516 21.047 1.00 37.59 340 SER A O 1
ATOM 2610 N N . VAL A 1 341 ? -15.960 4.349 23.012 1.00 39.84 341 VAL A N 1
ATOM 2611 C CA . VAL A 1 341 ? -15.186 3.127 22.750 1.00 39.84 341 VAL A CA 1
ATOM 2612 C C . VAL A 1 341 ? -16.156 1.948 22.663 1.00 39.84 341 VAL A C 1
ATOM 2614 O O . VAL A 1 341 ? -16.887 1.698 23.625 1.00 39.84 341 VAL A O 1
ATOM 2617 N N . GLU A 1 342 ? -16.155 1.215 21.551 1.00 41.19 342 GLU A N 1
ATOM 2618 C CA . GLU A 1 342 ? -16.841 -0.072 21.482 1.00 41.19 342 GLU A CA 1
ATOM 2619 C C . GLU A 1 342 ? -16.243 -1.040 22.509 1.00 41.19 342 GLU A C 1
ATOM 2621 O O . GLU A 1 342 ? -15.036 -1.283 22.597 1.00 41.19 342 GLU A O 1
ATOM 2626 N N . GLU A 1 343 ? -17.128 -1.517 23.379 1.00 48.66 343 GLU A N 1
ATOM 2627 C CA . GLU A 1 343 ? -16.823 -2.331 24.543 1.00 48.66 343 GLU A CA 1
ATOM 2628 C C . GLU A 1 343 ? -16.241 -3.682 24.097 1.00 48.66 343 GLU A C 1
ATOM 2630 O O . GLU A 1 343 ? -16.948 -4.533 23.553 1.00 48.66 343 GLU A O 1
ATOM 2635 N N . LEU A 1 344 ? -14.952 -3.924 24.375 1.00 52.44 344 LEU A N 1
ATOM 2636 C CA . LEU A 1 344 ? -14.332 -5.249 24.273 1.00 52.44 344 LEU A CA 1
ATOM 2637 C C . LEU A 1 344 ? -15.095 -6.205 25.200 1.00 52.44 344 LEU A C 1
ATOM 2639 O O . LEU A 1 344 ? -14.748 -6.309 26.376 1.00 52.44 344 LEU A O 1
ATOM 2643 N N . GLY A 1 345 ? -16.120 -6.896 24.681 1.00 45.47 345 GLY A N 1
ATOM 2644 C CA . GLY A 1 345 ? -17.163 -7.667 25.383 1.00 45.47 345 GLY A CA 1
ATOM 2645 C C . GLY A 1 345 ? -16.689 -8.688 26.434 1.00 45.47 345 GLY A C 1
ATOM 2646 O O . GLY A 1 345 ? -16.839 -9.909 26.306 1.00 45.47 345 GLY A O 1
ATOM 2647 N N . GLY A 1 346 ? -16.109 -8.201 27.527 1.00 51.81 346 GLY A N 1
ATOM 2648 C CA . GLY A 1 346 ? -15.578 -8.972 28.648 1.00 51.81 346 GLY A CA 1
ATOM 2649 C C . GLY A 1 346 ? -14.240 -8.498 29.230 1.00 51.81 346 GLY A C 1
ATOM 2650 O O . GLY A 1 346 ? -13.843 -9.065 30.247 1.00 51.81 346 GLY A O 1
ATOM 2651 N N . LEU A 1 347 ? -13.571 -7.483 28.667 1.00 58.44 347 LEU A N 1
ATOM 2652 C CA . LEU A 1 347 ? -12.416 -6.818 29.297 1.00 58.44 347 LEU A CA 1
ATOM 2653 C C . LEU A 1 347 ? -12.829 -5.666 30.238 1.00 58.44 347 LEU A C 1
ATOM 2655 O O . LEU A 1 347 ? -12.058 -5.301 31.122 1.00 58.44 347 LEU A O 1
ATOM 2659 N N . ASP A 1 348 ? -14.079 -5.194 30.180 1.00 57.59 348 ASP A N 1
ATOM 2660 C CA . ASP A 1 348 ? -14.610 -4.118 31.050 1.00 57.59 348 ASP A CA 1
ATOM 2661 C C . ASP A 1 348 ? -14.654 -4.469 32.542 1.00 57.59 348 ASP A C 1
ATOM 2663 O O . ASP A 1 348 ? -14.873 -3.620 33.405 1.00 57.59 348 ASP A O 1
ATOM 2667 N N . ARG A 1 349 ? -14.471 -5.751 32.867 1.00 59.22 349 ARG A N 1
ATOM 2668 C CA . ARG A 1 349 ? -14.438 -6.249 34.247 1.00 59.22 349 ARG A CA 1
ATOM 2669 C C . ARG A 1 349 ? -13.036 -6.276 34.845 1.00 59.22 349 ARG A C 1
ATOM 2671 O O . ARG A 1 349 ? -12.906 -6.667 36.008 1.00 59.22 349 ARG A O 1
ATOM 2678 N N . MET A 1 350 ? -12.018 -5.889 34.076 1.00 66.56 350 MET A N 1
ATOM 2679 C CA . MET A 1 350 ? -10.665 -5.740 34.588 1.00 66.56 350 MET A CA 1
ATOM 2680 C C . MET A 1 350 ? -10.589 -4.538 35.527 1.00 66.56 350 MET A C 1
ATOM 2682 O O . MET A 1 350 ? -11.142 -3.473 35.260 1.00 66.56 350 MET A O 1
ATOM 2686 N N . ASN A 1 351 ? -9.889 -4.698 36.647 1.00 69.06 351 ASN A N 1
ATOM 2687 C CA . ASN A 1 351 ? -9.600 -3.579 37.533 1.00 69.06 351 ASN A CA 1
ATOM 2688 C C . ASN A 1 351 ? -8.803 -2.474 36.795 1.00 69.06 351 ASN A C 1
ATOM 2690 O O . ASN A 1 351 ? -8.114 -2.725 35.805 1.00 69.06 351 ASN A O 1
ATOM 2694 N N . SER A 1 352 ? -8.852 -1.245 37.311 1.00 67.69 352 SER A N 1
ATOM 2695 C CA . SER A 1 352 ? -8.191 -0.086 36.690 1.00 67.69 352 SER A CA 1
ATOM 2696 C C . SER A 1 352 ? -6.668 -0.230 36.548 1.00 67.69 352 SER A C 1
ATOM 2698 O O . SER A 1 352 ? -6.065 0.425 35.704 1.00 67.69 352 SER A O 1
ATOM 2700 N N . GLY A 1 353 ? -6.026 -1.065 37.376 1.00 67.06 353 GLY A N 1
ATOM 2701 C CA . GLY A 1 353 ? -4.589 -1.341 37.283 1.00 67.06 353 GLY A CA 1
ATOM 2702 C C . GLY A 1 353 ? -4.237 -2.214 36.077 1.00 67.06 353 GLY A C 1
ATOM 2703 O O . GLY A 1 353 ? -3.234 -1.968 35.413 1.00 67.06 353 GLY A O 1
ATOM 2704 N N . ASN A 1 354 ? -5.088 -3.186 35.754 1.00 68.38 354 ASN A N 1
ATOM 2705 C CA . ASN A 1 354 ? -4.934 -4.039 34.581 1.00 68.38 354 ASN A CA 1
ATOM 2706 C C . ASN A 1 354 ? -5.328 -3.322 33.292 1.00 68.38 354 ASN A C 1
ATOM 2708 O O . ASN A 1 354 ? -4.739 -3.607 32.263 1.00 68.38 354 ASN A O 1
ATOM 2712 N N . GLN A 1 355 ? -6.260 -2.367 33.331 1.00 69.50 355 GLN A N 1
ATOM 2713 C CA . GLN A 1 355 ? -6.552 -1.529 32.161 1.00 69.50 355 GLN A CA 1
ATOM 2714 C C . GLN A 1 355 ? -5.304 -0.760 31.705 1.00 69.50 355 GLN A C 1
ATOM 2716 O O . GLN A 1 355 ? -4.917 -0.873 30.552 1.00 69.50 355 GLN A O 1
ATOM 2721 N N . GLN A 1 356 ? -4.582 -0.117 32.630 1.00 68.50 356 GLN A N 1
ATOM 2722 C CA . GLN A 1 356 ? -3.306 0.544 32.310 1.00 68.50 356 GLN A CA 1
ATOM 2723 C C . GLN A 1 356 ? -2.248 -0.424 31.761 1.00 68.50 356 GLN A C 1
ATOM 2725 O O . GLN A 1 356 ? -1.387 -0.026 30.978 1.00 68.50 356 GLN A O 1
ATOM 2730 N N . LEU A 1 357 ? -2.284 -1.684 32.201 1.00 69.06 357 LEU A N 1
ATOM 2731 C CA . LEU A 1 357 ? -1.403 -2.742 31.718 1.00 69.06 357 LEU A CA 1
ATOM 2732 C C . LEU A 1 357 ? -1.750 -3.148 30.283 1.00 69.06 357 LEU A C 1
ATOM 2734 O O . LEU A 1 357 ? -0.849 -3.277 29.464 1.00 69.06 357 LEU A O 1
ATOM 2738 N N . LEU A 1 358 ? -3.040 -3.321 29.991 1.00 73.38 358 LEU A N 1
ATOM 2739 C CA . LEU A 1 358 ? -3.550 -3.628 28.658 1.00 73.38 358 LEU A CA 1
ATOM 2740 C C . LEU A 1 358 ? -3.246 -2.500 27.684 1.00 73.38 358 LEU A C 1
ATOM 2742 O O . LEU A 1 358 ? -2.644 -2.771 26.655 1.00 73.38 358 LEU A O 1
ATOM 2746 N N . ASP A 1 359 ? -3.532 -1.254 28.065 1.00 69.44 359 ASP A N 1
ATOM 2747 C CA . ASP A 1 359 ? -3.179 -0.065 27.281 1.00 69.44 359 ASP A CA 1
ATOM 2748 C C . ASP A 1 359 ? -1.644 0.063 27.106 1.00 69.44 359 ASP A C 1
ATOM 2750 O O . ASP A 1 359 ? -1.153 0.770 26.230 1.00 69.44 359 ASP A O 1
ATOM 2754 N N . SER A 1 360 ? -0.849 -0.610 27.954 1.00 67.44 360 SER A N 1
ATOM 2755 C CA . SER A 1 360 ? 0.613 -0.696 27.812 1.00 67.44 360 SER A CA 1
ATOM 2756 C C . SER A 1 360 ? 1.131 -1.850 26.988 1.00 67.44 360 SER A C 1
ATOM 2758 O O . SER A 1 360 ? 2.256 -1.768 26.497 1.00 67.44 360 SER A O 1
ATOM 2760 N N . PHE A 1 361 ? 0.339 -2.900 26.867 1.00 73.12 361 PHE A N 1
ATOM 2761 C CA . PHE A 1 361 ? 0.675 -4.101 26.136 1.00 73.12 361 PHE A CA 1
ATOM 2762 C C . PHE A 1 361 ? 0.222 -4.019 24.685 1.00 73.12 361 PHE A C 1
ATOM 2764 O O . PHE A 1 361 ? 0.989 -4.376 23.793 1.00 73.12 361 PHE A O 1
ATOM 2771 N N . SER A 1 362 ? -1.000 -3.536 24.459 1.00 73.38 362 SER A N 1
ATOM 2772 C CA . SER A 1 362 ? -1.506 -3.292 23.121 1.00 73.38 362 SER A CA 1
ATOM 2773 C C . SER A 1 362 ? -0.620 -2.271 22.433 1.00 73.38 362 SER A C 1
ATOM 2775 O O . SER A 1 362 ? -0.321 -1.227 23.015 1.00 73.38 362 SER A O 1
ATOM 2777 N N . SER A 1 363 ? -0.264 -2.525 21.177 1.00 75.44 363 SER A N 1
ATOM 2778 C CA . SER A 1 363 ? 0.322 -1.487 20.322 1.00 75.44 363 SER A CA 1
ATOM 2779 C C . SER A 1 363 ? -0.571 -0.249 20.195 1.00 75.44 363 SER A C 1
ATOM 2781 O O . SER A 1 363 ? -0.069 0.792 19.796 1.00 75.44 363 SER A O 1
ATOM 2783 N N . GLY A 1 364 ? -1.864 -0.345 20.534 1.00 77.75 364 GLY A N 1
ATOM 2784 C CA . GLY A 1 364 ? -2.842 0.705 20.257 1.00 77.75 364 GLY A CA 1
ATOM 2785 C C . GLY A 1 364 ? -3.142 0.806 18.763 1.00 77.75 364 GLY A C 1
ATOM 2786 O O . GLY A 1 364 ? -3.589 1.835 18.289 1.00 77.75 364 GLY A O 1
ATOM 2787 N N . LEU A 1 365 ? -2.827 -0.229 17.987 1.00 82.12 365 LEU A N 1
ATOM 2788 C CA . LEU A 1 365 ? -3.186 -0.305 16.581 1.00 82.12 365 LEU A CA 1
ATOM 2789 C C . LEU A 1 365 ? -4.193 -1.423 16.401 1.00 82.12 365 LEU A C 1
ATOM 2791 O O . LEU A 1 365 ? -4.043 -2.480 17.019 1.00 82.12 365 LEU A O 1
ATOM 2795 N N . ALA A 1 366 ? -5.134 -1.192 15.493 1.00 88.44 366 ALA A N 1
ATOM 2796 C CA . ALA A 1 366 ? -5.979 -2.231 14.940 1.00 88.44 366 ALA A CA 1
ATOM 2797 C C . ALA A 1 366 ? -5.135 -3.386 14.387 1.00 88.44 366 ALA A C 1
ATOM 2799 O O . ALA A 1 366 ? -3.974 -3.209 13.998 1.00 88.44 366 ALA A O 1
ATOM 2800 N N . ASP A 1 367 ? -5.734 -4.569 14.339 1.00 92.06 367 ASP A N 1
ATOM 2801 C CA . ASP A 1 367 ? -5.137 -5.686 13.625 1.00 92.06 367 ASP A CA 1
ATOM 2802 C C . ASP A 1 367 ? -5.200 -5.415 12.123 1.00 92.06 367 ASP A C 1
ATOM 2804 O O . ASP A 1 367 ? -6.161 -4.836 11.614 1.00 92.06 367 ASP A O 1
ATOM 2808 N N . PHE A 1 368 ? -4.142 -5.779 11.408 1.00 94.88 368 PHE A N 1
ATOM 2809 C CA . PHE A 1 368 ? -4.048 -5.503 9.983 1.00 94.88 368 PHE A CA 1
ATOM 2810 C C . PHE A 1 368 ? -3.114 -6.470 9.264 1.00 94.88 368 PHE A C 1
ATOM 2812 O O . PHE A 1 368 ? -2.203 -7.054 9.853 1.00 94.88 368 PHE A O 1
ATOM 2819 N N . GLU A 1 369 ? -3.309 -6.565 7.956 1.00 97.81 369 GLU A N 1
ATOM 2820 C CA . GLU A 1 369 ? -2.402 -7.200 7.006 1.00 97.81 369 GLU A CA 1
ATOM 2821 C C . GLU A 1 369 ? -2.124 -6.204 5.878 1.00 97.81 369 GLU A C 1
ATOM 2823 O O . GLU A 1 369 ? -3.042 -5.568 5.367 1.00 97.81 369 GLU A O 1
ATOM 2828 N N . ALA A 1 370 ? -0.861 -6.048 5.494 1.00 98.19 370 ALA A N 1
ATOM 2829 C CA . ALA A 1 370 ? -0.436 -5.143 4.436 1.00 98.19 370 ALA A CA 1
ATOM 2830 C C . ALA A 1 370 ? 0.600 -5.822 3.538 1.00 98.19 370 ALA A C 1
ATOM 2832 O O . ALA A 1 370 ? 1.568 -6.396 4.035 1.00 98.19 370 ALA A O 1
ATOM 2833 N N . SER A 1 371 ? 0.437 -5.719 2.221 1.00 98.69 371 SER A N 1
ATOM 2834 C CA . SER A 1 371 ? 1.413 -6.166 1.226 1.00 98.69 371 SER A CA 1
ATOM 2835 C C . SER A 1 371 ? 1.766 -5.020 0.287 1.00 98.69 371 SER A C 1
ATOM 2837 O O . SER A 1 371 ? 0.883 -4.324 -0.204 1.00 98.69 371 SER A O 1
ATOM 2839 N N . PHE A 1 372 ? 3.054 -4.843 0.003 1.00 98.31 372 PHE A N 1
ATOM 2840 C CA . PHE A 1 372 ? 3.597 -3.812 -0.881 1.00 98.31 372 PHE A CA 1
ATOM 2841 C C . PHE A 1 372 ? 4.529 -4.459 -1.894 1.00 98.31 372 PHE A C 1
ATOM 2843 O O . PHE A 1 372 ? 5.428 -5.213 -1.523 1.00 98.31 372 PHE A O 1
ATOM 2850 N N . ASN A 1 373 ? 4.344 -4.166 -3.177 1.00 98.06 373 ASN A N 1
ATOM 2851 C CA . ASN A 1 373 ? 5.082 -4.802 -4.260 1.00 98.06 373 ASN A CA 1
ATOM 2852 C C . ASN A 1 373 ? 5.458 -3.788 -5.341 1.00 98.06 373 ASN A C 1
ATOM 2854 O O . ASN A 1 373 ? 4.686 -2.893 -5.675 1.00 98.06 373 ASN A O 1
ATOM 2858 N N . THR A 1 374 ? 6.642 -3.939 -5.926 1.00 96.69 374 THR A N 1
ATOM 2859 C CA . THR A 1 374 ? 7.041 -3.176 -7.120 1.00 96.69 374 THR A CA 1
ATOM 2860 C C . THR A 1 374 ? 6.779 -3.984 -8.393 1.00 96.69 374 THR A C 1
ATOM 2862 O O . THR A 1 374 ? 6.701 -5.215 -8.324 1.00 96.69 374 THR A O 1
ATOM 2865 N N . PRO A 1 375 ? 6.787 -3.346 -9.579 1.00 95.44 375 PRO A N 1
ATOM 2866 C CA . PRO A 1 375 ? 6.777 -4.075 -10.837 1.00 95.44 375 PRO A CA 1
ATOM 2867 C C . PRO A 1 375 ? 7.965 -5.034 -10.946 1.00 95.44 375 PRO A C 1
ATOM 2869 O O . PRO A 1 375 ? 9.027 -4.833 -10.344 1.00 95.44 375 PRO A O 1
ATOM 2872 N N . ILE A 1 376 ? 7.797 -6.065 -11.772 1.00 93.88 376 ILE A N 1
ATOM 2873 C CA . ILE A 1 376 ? 8.878 -6.984 -12.118 1.00 93.88 376 ILE A CA 1
ATOM 2874 C C . ILE A 1 376 ? 9.672 -6.396 -13.280 1.00 93.88 376 ILE A C 1
ATOM 2876 O O . ILE A 1 376 ? 9.207 -6.387 -14.421 1.00 93.88 376 ILE A O 1
ATOM 2880 N N . PHE A 1 377 ? 10.915 -6.012 -13.012 1.00 92.81 377 PHE A N 1
ATOM 2881 C CA . PHE A 1 377 ? 11.843 -5.560 -14.040 1.00 92.81 377 PHE A CA 1
ATOM 2882 C C . PHE A 1 377 ? 12.779 -6.689 -14.470 1.00 92.81 377 PHE A C 1
ATOM 2884 O O . PHE A 1 377 ? 13.189 -7.546 -13.679 1.00 92.81 377 PHE A O 1
ATOM 2891 N N . ARG A 1 378 ? 13.154 -6.685 -15.752 1.00 92.19 378 ARG A N 1
ATOM 2892 C CA . ARG A 1 378 ? 14.084 -7.660 -16.345 1.00 92.19 378 ARG A CA 1
ATOM 2893 C C . ARG A 1 378 ? 15.236 -6.952 -17.056 1.00 92.19 378 ARG A C 1
ATOM 2895 O O . ARG A 1 378 ? 15.325 -7.050 -18.276 1.00 92.19 378 ARG A O 1
ATOM 2902 N N . PRO A 1 379 ? 16.135 -6.270 -16.321 1.00 88.81 379 PRO A N 1
ATOM 2903 C CA . PRO A 1 379 ? 17.237 -5.536 -16.946 1.00 88.81 379 PRO A CA 1
ATOM 2904 C C . PRO A 1 379 ? 18.150 -6.430 -17.797 1.00 88.81 379 PRO A C 1
ATOM 2906 O O . PRO A 1 379 ? 18.733 -5.978 -18.775 1.00 88.81 379 PRO A O 1
ATOM 2909 N N . ASN A 1 380 ? 18.283 -7.712 -17.433 1.00 90.44 380 ASN A N 1
ATOM 2910 C CA . ASN A 1 380 ? 19.090 -8.684 -18.163 1.00 90.44 380 ASN A CA 1
ATOM 2911 C C . ASN A 1 380 ? 18.211 -9.649 -18.977 1.00 90.44 380 ASN A C 1
ATOM 2913 O O . ASN A 1 380 ? 17.820 -10.715 -18.497 1.00 90.44 380 ASN A O 1
ATOM 2917 N N . GLU A 1 381 ? 17.949 -9.315 -20.241 1.00 89.00 381 GLU A N 1
ATOM 2918 C CA . GLU A 1 381 ? 17.131 -10.136 -21.152 1.00 89.00 381 GLU A CA 1
ATOM 2919 C C . GLU A 1 381 ? 17.685 -11.558 -21.372 1.00 89.00 381 GLU A C 1
ATOM 2921 O O . GLU A 1 381 ? 16.937 -12.491 -21.682 1.00 89.00 381 GLU A O 1
ATOM 2926 N N . TYR A 1 382 ? 18.994 -11.750 -21.179 1.00 89.06 382 TYR A N 1
ATOM 2927 C CA . TYR A 1 382 ? 19.677 -13.031 -21.381 1.00 89.06 382 TYR A CA 1
ATOM 2928 C C . TYR A 1 382 ? 19.571 -13.974 -20.175 1.00 89.06 382 TYR A C 1
ATOM 2930 O O . TYR A 1 382 ? 19.862 -15.164 -20.303 1.00 89.06 382 TYR A O 1
ATOM 2938 N N . GLN A 1 383 ? 19.154 -13.471 -19.009 1.00 90.38 383 GLN A N 1
ATOM 2939 C CA . GLN A 1 383 ? 19.017 -14.240 -17.770 1.00 90.38 383 GLN A CA 1
ATOM 2940 C C . GLN A 1 383 ? 17.576 -14.166 -17.264 1.00 90.38 383 GLN A C 1
ATOM 2942 O O . GLN A 1 383 ? 17.280 -13.579 -16.232 1.00 90.38 383 GLN A O 1
ATOM 2947 N N . GLN A 1 384 ? 16.654 -14.818 -17.973 1.00 88.38 384 GLN A N 1
ATOM 2948 C CA . GLN A 1 384 ? 15.212 -14.746 -17.686 1.00 88.38 384 GLN A CA 1
ATOM 2949 C C . GLN A 1 384 ? 14.801 -15.226 -16.278 1.00 88.38 384 GLN A C 1
ATOM 2951 O O . GLN A 1 384 ? 13.691 -14.940 -15.831 1.00 88.38 384 GLN A O 1
ATOM 2956 N N . SER A 1 385 ? 15.651 -15.972 -15.570 1.00 91.06 385 SER A N 1
ATOM 2957 C CA . SER A 1 385 ? 15.399 -16.361 -14.176 1.00 91.06 385 SER A CA 1
ATOM 2958 C C . SER A 1 385 ? 15.722 -15.261 -13.161 1.00 91.06 385 SER A C 1
ATOM 2960 O O . SER A 1 385 ? 15.379 -15.406 -11.991 1.00 91.06 385 SER A O 1
ATOM 2962 N N . GLU A 1 386 ? 16.415 -14.204 -13.580 1.00 94.44 386 GLU A N 1
ATOM 2963 C CA . GLU A 1 386 ? 16.832 -13.087 -12.738 1.00 94.44 386 GLU A CA 1
ATOM 2964 C C . GLU A 1 386 ? 15.884 -11.922 -12.975 1.00 94.44 386 GLU A C 1
ATOM 2966 O O . GLU A 1 386 ? 15.717 -11.437 -14.094 1.00 94.44 386 GLU A O 1
ATOM 2971 N N . VAL A 1 387 ? 15.217 -11.511 -11.906 1.00 94.62 387 VAL A N 1
ATOM 2972 C CA . VAL A 1 387 ? 14.239 -10.433 -11.941 1.00 94.62 387 VAL A CA 1
ATOM 2973 C C . VAL A 1 387 ? 14.545 -9.457 -10.836 1.00 94.62 387 VAL A C 1
ATOM 2975 O O . VAL A 1 387 ? 14.998 -9.842 -9.757 1.00 94.62 387 VAL A O 1
ATOM 2978 N N . SER A 1 388 ? 14.270 -8.198 -11.112 1.00 95.00 388 SER A N 1
ATOM 2979 C CA . SER A 1 388 ? 14.381 -7.155 -10.119 1.00 95.00 388 SER A CA 1
ATOM 2980 C C . SER A 1 388 ? 12.999 -6.771 -9.630 1.00 95.00 388 SER A C 1
ATOM 2982 O O . SER A 1 388 ? 12.119 -6.471 -10.432 1.00 95.00 388 SER A O 1
ATOM 2984 N N . THR A 1 389 ? 12.800 -6.873 -8.324 1.00 96.19 389 THR A N 1
ATOM 2985 C CA . THR A 1 389 ? 11.509 -6.680 -7.671 1.00 96.19 389 THR A CA 1
ATOM 2986 C C . THR A 1 389 ? 11.725 -6.491 -6.179 1.00 96.19 389 THR A C 1
ATOM 2988 O O . THR A 1 389 ? 12.681 -7.025 -5.604 1.00 96.19 389 THR A O 1
ATOM 2991 N N . MET A 1 390 ? 10.793 -5.798 -5.544 1.00 96.75 390 MET A N 1
ATOM 2992 C CA . MET A 1 390 ? 10.668 -5.710 -4.102 1.00 96.75 390 MET A CA 1
ATOM 2993 C C . MET A 1 390 ? 9.267 -6.161 -3.680 1.00 96.75 390 MET A C 1
ATOM 2995 O O . MET A 1 390 ? 8.297 -5.885 -4.384 1.00 96.75 390 MET A O 1
ATOM 2999 N N . SER A 1 391 ? 9.199 -6.894 -2.570 1.00 98.12 391 SER A N 1
ATOM 3000 C CA . SER A 1 391 ? 7.968 -7.238 -1.865 1.00 98.12 391 SER A CA 1
ATOM 3001 C C . SER A 1 391 ? 8.156 -7.028 -0.363 1.00 98.12 391 SER A C 1
ATOM 3003 O O . SER A 1 391 ? 9.229 -7.329 0.174 1.00 98.12 391 SER A O 1
ATOM 3005 N N . LEU A 1 392 ? 7.120 -6.550 0.312 1.00 97.94 392 LEU A N 1
ATOM 3006 C CA . LEU A 1 392 ? 7.061 -6.382 1.757 1.00 97.94 392 LEU A CA 1
ATOM 3007 C C . LEU A 1 392 ? 5.667 -6.760 2.243 1.00 97.94 392 LEU A C 1
ATOM 3009 O O . LEU A 1 392 ? 4.704 -6.116 1.854 1.00 97.94 392 LEU A O 1
ATOM 3013 N N . ASP A 1 393 ? 5.593 -7.748 3.119 1.00 98.12 393 ASP A N 1
ATOM 3014 C CA . ASP A 1 393 ? 4.378 -8.127 3.829 1.00 98.12 393 ASP A CA 1
ATOM 3015 C C . ASP A 1 393 ? 4.543 -7.746 5.305 1.00 98.12 393 ASP A C 1
ATOM 3017 O O . ASP A 1 393 ? 5.612 -7.975 5.879 1.00 98.12 393 ASP A O 1
ATOM 3021 N N . ILE A 1 394 ? 3.519 -7.151 5.911 1.00 94.62 394 ILE A N 1
ATOM 3022 C CA . ILE A 1 394 ? 3.460 -6.741 7.319 1.00 94.62 394 ILE A CA 1
ATOM 3023 C C . ILE A 1 394 ? 2.125 -7.220 7.882 1.00 94.62 394 ILE A C 1
ATOM 3025 O O . ILE A 1 394 ? 1.100 -7.073 7.221 1.00 94.62 394 ILE A O 1
ATOM 3029 N N . ALA A 1 395 ? 2.118 -7.757 9.096 1.00 95.62 395 ALA A N 1
ATOM 3030 C CA . ALA A 1 395 ? 0.886 -8.114 9.779 1.00 95.62 395 ALA A CA 1
ATOM 3031 C C . ALA A 1 395 ? 0.961 -7.832 11.279 1.00 95.62 395 ALA A C 1
ATOM 3033 O O . ALA A 1 395 ? 2.013 -7.984 11.909 1.00 95.62 395 ALA A O 1
ATOM 3034 N N . GLN A 1 396 ? -0.182 -7.468 11.850 1.00 91.38 396 GLN A N 1
ATOM 3035 C CA . GLN A 1 396 ? -0.419 -7.432 13.283 1.00 91.38 396 GLN A CA 1
ATOM 3036 C C . GLN A 1 396 ? -1.746 -8.125 13.584 1.00 91.38 396 GLN A C 1
ATOM 3038 O O . GLN A 1 396 ? -2.761 -7.785 12.989 1.00 91.38 396 GLN A O 1
ATOM 3043 N N . ILE A 1 397 ? -1.725 -9.089 14.500 1.00 92.38 397 ILE A N 1
ATOM 3044 C CA . ILE A 1 397 ? -2.887 -9.905 14.857 1.00 92.38 397 ILE A CA 1
ATOM 3045 C C . ILE A 1 397 ? -2.970 -10.012 16.375 1.00 92.38 397 ILE A C 1
ATOM 3047 O O . ILE A 1 397 ? -1.972 -10.310 17.038 1.00 92.38 397 ILE A O 1
ATOM 3051 N N . THR A 1 398 ? -4.165 -9.838 16.922 1.00 89.25 398 THR A N 1
ATOM 3052 C CA . THR A 1 398 ? -4.460 -9.920 18.343 1.00 89.25 398 THR A CA 1
ATOM 3053 C C . THR A 1 398 ? -5.513 -10.996 18.584 1.00 89.25 398 THR A C 1
ATOM 3055 O O . THR A 1 398 ? -6.645 -10.933 18.121 1.00 89.25 398 THR A O 1
ATOM 3058 N N . GLU A 1 399 ? -5.160 -12.008 19.368 1.00 90.81 399 GLU A N 1
ATOM 3059 C CA . GLU A 1 399 ? -6.052 -13.100 1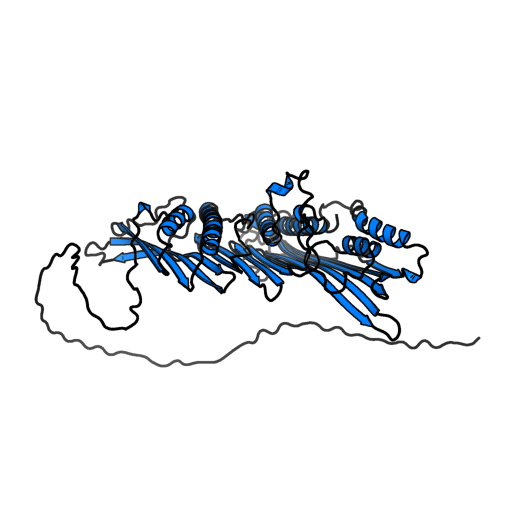9.735 1.00 90.81 399 GLU A CA 1
ATOM 3060 C C . GLU A 1 399 ? -6.352 -13.061 21.232 1.00 90.81 399 GLU A C 1
ATOM 3062 O O . GLU A 1 399 ? -5.452 -13.109 22.073 1.00 90.81 399 GLU A O 1
ATOM 3067 N N . ILE A 1 400 ? -7.638 -13.042 21.584 1.00 88.50 400 ILE A N 1
ATOM 3068 C CA . ILE A 1 400 ? -8.085 -13.165 22.972 1.00 88.50 400 ILE A CA 1
ATOM 3069 C C . ILE A 1 400 ? -8.703 -14.545 23.159 1.00 88.50 400 ILE A C 1
ATOM 3071 O O . ILE A 1 400 ? -9.787 -14.837 22.650 1.00 88.50 400 ILE A O 1
ATOM 3075 N N . SER A 1 401 ? -8.051 -15.390 23.950 1.00 91.06 401 SER A N 1
ATOM 3076 C CA . SER A 1 401 ? -8.582 -16.700 24.314 1.00 91.06 401 SER A CA 1
ATOM 3077 C C . SER A 1 401 ? -9.054 -16.711 25.768 1.00 91.06 401 SER A C 1
ATOM 3079 O O . SER A 1 401 ? -8.482 -16.066 26.646 1.00 91.06 401 SER A O 1
ATOM 3081 N N . ARG A 1 402 ? -10.154 -17.421 26.042 1.00 90.88 402 ARG A N 1
ATOM 3082 C CA . ARG A 1 402 ? -10.704 -17.576 27.395 1.00 90.88 402 ARG A CA 1
ATOM 3083 C C . ARG A 1 402 ? -10.896 -19.049 27.690 1.00 90.88 402 ARG A C 1
ATOM 3085 O O . ARG A 1 402 ? -11.590 -19.750 26.954 1.00 90.88 402 ARG A O 1
ATOM 3092 N N . HIS A 1 403 ? -10.338 -19.509 28.796 1.00 91.88 403 HIS A N 1
ATOM 3093 C CA . HIS A 1 403 ? -10.514 -20.876 29.259 1.00 91.88 403 HIS A CA 1
ATOM 3094 C C . HIS A 1 403 ? -10.858 -20.893 30.750 1.00 91.88 403 HIS A C 1
ATOM 3096 O O . HIS A 1 403 ? -10.693 -19.907 31.458 1.00 91.88 403 HIS A O 1
ATOM 3102 N N . ARG A 1 404 ? -11.446 -21.980 31.247 1.00 92.25 404 ARG A N 1
ATOM 3103 C CA . ARG A 1 404 ? -11.867 -22.090 32.650 1.00 92.25 404 ARG A CA 1
ATOM 3104 C C . ARG A 1 404 ? -11.536 -23.479 33.163 1.00 92.25 404 ARG A C 1
ATOM 3106 O O . ARG A 1 404 ? -11.857 -24.467 32.503 1.00 92.25 404 ARG A O 1
ATOM 3113 N N . ASP A 1 405 ? -10.942 -23.540 34.344 1.00 92.44 405 ASP A N 1
ATOM 3114 C CA . ASP A 1 405 ? -10.797 -24.780 35.094 1.00 92.44 405 ASP A CA 1
ATOM 3115 C C . ASP A 1 405 ? -11.897 -24.898 36.173 1.00 92.44 405 ASP A C 1
ATOM 3117 O O . ASP A 1 405 ? -12.919 -24.211 36.128 1.00 92.44 405 ASP A O 1
ATOM 3121 N N . GLN A 1 406 ? -11.756 -25.825 37.124 1.00 89.62 406 GLN A N 1
ATOM 3122 C CA . GLN A 1 406 ? -12.777 -26.031 38.160 1.00 89.62 406 GLN A CA 1
ATOM 3123 C C . GLN A 1 406 ? -12.946 -24.834 39.111 1.00 89.62 406 GLN A C 1
ATOM 3125 O O . GLN A 1 406 ? -14.010 -24.706 39.717 1.00 89.62 406 GLN A O 1
ATOM 3130 N N . ASN A 1 407 ? -11.930 -23.981 39.244 1.00 91.19 407 ASN A N 1
ATOM 3131 C CA . ASN A 1 407 ? -11.847 -22.948 40.274 1.00 91.19 407 ASN A CA 1
ATOM 3132 C C . ASN A 1 407 ? -11.667 -21.534 39.705 1.00 91.19 407 ASN A C 1
ATOM 3134 O O . ASN A 1 407 ? -12.108 -20.585 40.350 1.00 91.19 407 ASN A O 1
ATOM 3138 N N . HIS A 1 408 ? -11.077 -21.401 38.518 1.00 90.56 408 HIS A N 1
ATOM 3139 C CA . HIS A 1 408 ? -10.620 -20.139 37.952 1.00 90.56 408 HIS A CA 1
ATOM 3140 C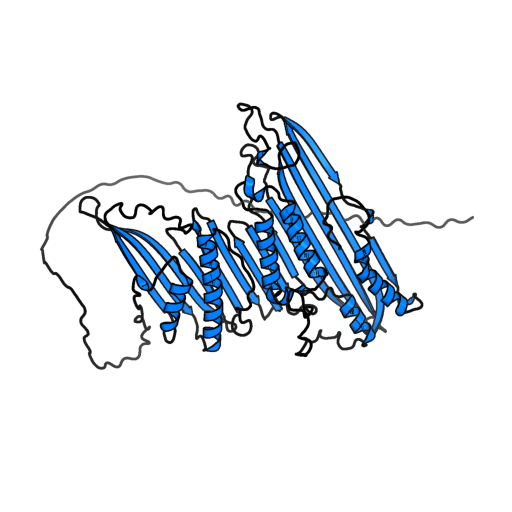 C . HIS A 1 408 ? -10.984 -19.998 36.472 1.00 90.56 408 HIS A C 1
ATOM 3142 O O . HIS A 1 408 ? -11.100 -20.977 35.728 1.00 90.56 408 HIS A O 1
ATOM 3148 N N . SER A 1 409 ? -11.175 -18.756 36.027 1.00 89.81 409 SER A N 1
ATOM 3149 C CA . SER A 1 409 ? -11.237 -18.414 34.601 1.00 89.81 409 SER A CA 1
ATOM 3150 C C . SER A 1 409 ? -9.954 -17.730 34.164 1.00 89.81 409 SER A C 1
ATOM 3152 O O . SER A 1 409 ? -9.577 -16.725 34.752 1.00 89.81 409 SER A O 1
ATOM 3154 N N . TYR A 1 410 ? -9.344 -18.214 33.099 1.00 90.81 410 TYR A N 1
ATOM 3155 C CA . TYR A 1 410 ? -8.145 -17.659 32.505 1.00 90.81 410 TYR A CA 1
ATOM 3156 C C . TYR A 1 410 ? -8.480 -16.897 31.224 1.00 90.81 410 TYR A C 1
ATOM 3158 O O . TYR A 1 410 ? -9.385 -17.271 30.472 1.00 90.81 410 TYR A O 1
ATOM 3166 N N . THR A 1 411 ? -7.791 -15.786 31.004 1.00 89.62 411 THR A N 1
ATOM 3167 C CA . THR A 1 411 ? -7.868 -14.987 29.779 1.00 89.62 411 THR A CA 1
ATOM 3168 C C . THR A 1 411 ? -6.456 -14.742 29.295 1.00 89.62 411 THR A C 1
ATOM 3170 O O . THR A 1 411 ? -5.675 -14.139 30.025 1.00 89.62 411 THR A O 1
ATOM 3173 N N . ASP A 1 412 ? -6.154 -15.199 28.088 1.00 91.00 412 ASP A N 1
ATOM 3174 C CA . ASP A 1 412 ? -4.871 -14.982 27.434 1.00 91.00 412 ASP A CA 1
ATOM 3175 C C . ASP A 1 412 ? -5.073 -13.998 26.289 1.00 91.00 412 ASP A C 1
ATOM 3177 O O . ASP A 1 412 ? -6.003 -14.155 25.494 1.00 91.00 412 ASP A O 1
ATOM 3181 N N . ILE A 1 413 ? -4.227 -12.979 26.232 1.00 89.31 413 ILE A N 1
ATOM 3182 C CA . ILE A 1 413 ? -4.218 -11.973 25.175 1.00 89.31 413 ILE A CA 1
ATOM 3183 C C . ILE A 1 413 ? -2.887 -12.114 24.464 1.00 89.31 413 ILE A C 1
ATOM 3185 O O . ILE A 1 413 ? -1.850 -11.798 25.043 1.00 89.31 413 ILE A O 1
ATOM 3189 N N . ASN A 1 414 ? -2.927 -12.604 23.233 1.00 91.62 414 ASN A N 1
ATOM 3190 C CA . ASN A 1 414 ? -1.759 -12.801 22.394 1.00 91.62 414 ASN A CA 1
ATOM 3191 C C . ASN A 1 414 ? -1.745 -11.722 21.320 1.00 91.62 414 ASN A C 1
ATOM 3193 O O . ASN A 1 414 ? -2.725 -11.588 20.601 1.00 91.62 414 ASN A O 1
ATOM 3197 N N . GLN A 1 415 ? -0.655 -10.980 21.188 1.00 88.31 415 GLN A N 1
ATOM 3198 C CA . GLN A 1 415 ? -0.449 -10.066 20.074 1.00 88.31 415 GLN A CA 1
ATOM 3199 C C . GLN A 1 415 ? 0.787 -10.496 19.296 1.00 88.31 415 GLN A C 1
ATOM 3201 O O . GLN A 1 415 ? 1.878 -10.589 19.861 1.00 88.31 415 GLN A O 1
ATOM 3206 N N . ARG A 1 416 ? 0.615 -10.734 18.001 1.00 91.12 416 ARG A N 1
ATOM 3207 C CA . ARG A 1 416 ? 1.678 -11.085 17.070 1.00 91.12 416 ARG A CA 1
ATOM 3208 C C . ARG A 1 416 ? 1.875 -9.962 16.069 1.00 91.12 416 ARG A C 1
ATOM 3210 O O . ARG A 1 416 ? 0.927 -9.563 15.407 1.00 91.12 416 ARG A O 1
ATOM 3217 N N . SER A 1 417 ? 3.111 -9.511 15.923 1.00 89.19 417 SER A N 1
ATOM 3218 C CA . SER A 1 417 ? 3.538 -8.602 14.861 1.00 89.19 417 SER A CA 1
ATOM 3219 C C . SER A 1 417 ? 4.589 -9.300 14.019 1.00 89.19 417 SER A C 1
ATOM 3221 O O . SER A 1 417 ? 5.546 -9.857 14.559 1.00 89.19 417 SER A O 1
ATOM 3223 N N . GLU A 1 418 ? 4.448 -9.276 12.702 1.00 91.69 418 GLU A N 1
ATOM 3224 C CA . GLU A 1 418 ? 5.419 -9.886 11.804 1.00 91.69 418 GLU A CA 1
ATOM 3225 C C . GLU A 1 418 ? 5.599 -9.105 10.515 1.00 91.69 418 GLU A C 1
ATOM 3227 O O . GLU A 1 418 ? 4.737 -8.340 10.090 1.00 91.69 418 GLU A O 1
ATOM 3232 N N . TYR A 1 419 ? 6.749 -9.311 9.884 1.00 92.94 419 TYR A N 1
ATOM 3233 C CA . TYR A 1 419 ? 6.966 -8.855 8.525 1.00 92.94 419 TYR A CA 1
ATOM 3234 C C . TYR A 1 419 ? 7.854 -9.826 7.755 1.00 92.94 419 TYR A C 1
ATOM 3236 O O . TYR A 1 419 ? 8.687 -10.548 8.319 1.00 92.94 419 TYR A O 1
ATOM 3244 N N . GLN A 1 420 ? 7.732 -9.768 6.435 1.00 95.44 420 GLN A N 1
ATOM 3245 C CA . GLN A 1 420 ? 8.613 -10.437 5.499 1.00 95.44 420 GLN A CA 1
ATOM 3246 C C . GLN A 1 420 ? 8.928 -9.498 4.336 1.00 95.44 420 GLN A C 1
ATOM 3248 O O . GLN A 1 420 ? 8.048 -9.034 3.629 1.00 95.44 420 GLN A O 1
ATOM 3253 N N . SER A 1 421 ? 10.209 -9.249 4.103 1.00 95.38 421 SER A N 1
ATOM 3254 C CA . SER A 1 421 ? 10.712 -8.424 3.013 1.00 95.38 421 SER A CA 1
ATOM 3255 C C . SER A 1 421 ? 11.590 -9.250 2.086 1.00 95.38 421 SER A C 1
ATOM 3257 O O . SER A 1 421 ? 12.403 -10.076 2.520 1.00 95.38 421 SER A O 1
ATOM 3259 N N . ARG A 1 422 ? 11.451 -9.011 0.786 1.00 97.94 422 ARG A N 1
ATOM 3260 C CA . ARG A 1 422 ? 12.331 -9.567 -0.231 1.00 97.94 422 ARG A CA 1
ATOM 3261 C C . ARG A 1 422 ? 12.654 -8.515 -1.271 1.00 97.94 422 ARG A C 1
ATOM 3263 O O . ARG A 1 422 ? 11.773 -8.027 -1.965 1.00 97.94 422 ARG A O 1
ATOM 3270 N N . VAL A 1 423 ? 13.942 -8.267 -1.467 1.00 96.75 423 VAL A N 1
ATOM 3271 C CA . VAL A 1 423 ? 14.442 -7.359 -2.500 1.00 96.75 423 VAL A CA 1
ATOM 3272 C C . VAL A 1 423 ? 15.407 -8.116 -3.387 1.00 96.75 423 VAL A C 1
ATOM 3274 O O . VAL A 1 423 ? 16.418 -8.631 -2.926 1.00 96.75 423 VAL A O 1
ATOM 3277 N N . SER A 1 424 ? 15.077 -8.229 -4.668 1.00 96.44 424 SER A N 1
ATOM 3278 C CA . SER A 1 424 ? 15.937 -8.825 -5.692 1.00 96.44 424 SER A CA 1
ATOM 3279 C C . SER A 1 424 ? 16.299 -7.751 -6.706 1.00 96.44 424 SER A C 1
ATOM 3281 O O . SER A 1 424 ? 15.425 -7.001 -7.129 1.00 96.44 424 SER A O 1
ATOM 3283 N N . GLN A 1 425 ? 17.573 -7.636 -7.074 1.00 95.44 425 GLN A N 1
ATOM 3284 C CA . GLN A 1 425 ? 18.033 -6.585 -7.979 1.00 95.44 425 GLN A CA 1
ATOM 3285 C C . GLN A 1 425 ? 19.386 -6.909 -8.616 1.00 95.44 425 GLN A C 1
ATOM 3287 O O . GLN A 1 425 ? 20.238 -7.565 -8.019 1.00 95.44 425 GLN A O 1
ATOM 3292 N N . HIS A 1 426 ? 19.598 -6.401 -9.826 1.00 94.69 426 HIS A N 1
ATOM 3293 C CA . HIS A 1 426 ? 20.914 -6.300 -10.457 1.00 94.69 426 HIS A CA 1
ATOM 3294 C C . HIS A 1 426 ? 21.609 -4.996 -10.036 1.00 94.69 426 HIS A C 1
ATOM 3296 O O . HIS A 1 426 ? 20.990 -3.952 -9.864 1.00 94.69 426 HIS A O 1
ATOM 3302 N N . LEU A 1 427 ? 22.917 -5.040 -9.893 1.00 93.56 427 LEU A N 1
ATOM 3303 C CA . LEU A 1 427 ? 23.764 -3.927 -9.503 1.00 93.56 427 LEU A CA 1
ATOM 3304 C C . LEU A 1 427 ? 25.055 -4.026 -10.316 1.00 93.56 427 LEU A C 1
ATOM 3306 O O . LEU A 1 427 ? 25.421 -5.103 -10.803 1.00 93.56 427 LEU A O 1
ATOM 3310 N N . GLY A 1 428 ? 25.789 -2.926 -10.418 1.00 92.25 428 GLY A N 1
ATOM 3311 C CA . GLY A 1 428 ? 27.178 -2.945 -10.833 1.00 92.25 428 GLY A CA 1
ATOM 3312 C C . GLY A 1 428 ? 27.976 -3.880 -9.931 1.00 92.25 428 GLY A C 1
ATOM 3313 O O . GLY A 1 428 ? 27.593 -4.168 -8.794 1.00 92.25 428 GLY A O 1
ATOM 3314 N N . VAL A 1 429 ? 29.116 -4.372 -10.415 1.00 91.75 429 VAL A N 1
ATOM 3315 C CA . VAL A 1 429 ? 29.975 -5.284 -9.633 1.00 91.75 429 VAL A CA 1
ATOM 3316 C C . VAL A 1 429 ? 30.396 -4.655 -8.288 1.00 91.75 429 VAL A C 1
ATOM 3318 O O . VAL A 1 429 ? 30.640 -5.373 -7.321 1.00 91.75 429 VAL A O 1
ATOM 3321 N N . GLY A 1 430 ? 30.419 -3.318 -8.202 1.00 90.12 430 GLY A N 1
ATOM 3322 C CA . GLY A 1 430 ? 30.655 -2.558 -6.969 1.00 90.12 430 GLY A CA 1
ATOM 3323 C C . GLY A 1 430 ? 29.479 -2.503 -5.980 1.00 90.12 430 GLY A C 1
ATOM 3324 O O . GLY A 1 430 ? 29.676 -2.057 -4.852 1.00 90.12 430 GLY A O 1
ATOM 3325 N N . GLY A 1 431 ? 28.282 -2.969 -6.353 1.00 87.62 431 GLY A N 1
ATOM 3326 C CA . GLY A 1 431 ? 27.085 -2.974 -5.501 1.00 87.62 431 GLY A CA 1
ATOM 3327 C C . GLY A 1 431 ? 26.370 -1.623 -5.385 1.00 87.62 431 GLY A C 1
ATOM 3328 O O . GLY A 1 431 ? 25.711 -1.358 -4.377 1.00 87.62 431 GLY A O 1
ATOM 3329 N N . ASP A 1 432 ? 26.523 -0.761 -6.385 1.00 85.44 432 ASP A N 1
ATOM 3330 C CA . ASP A 1 432 ? 26.008 0.605 -6.431 1.00 85.44 432 ASP A CA 1
ATOM 3331 C C . ASP A 1 432 ? 24.645 0.711 -7.125 1.00 85.44 432 ASP A C 1
ATOM 3333 O O . ASP A 1 432 ? 23.648 0.886 -6.423 1.00 85.44 432 ASP A O 1
ATOM 3337 N N . SER A 1 433 ? 24.593 0.594 -8.455 1.00 84.81 433 SER A N 1
ATOM 3338 C CA . SER A 1 433 ? 23.377 0.768 -9.265 1.00 84.81 433 SER A CA 1
ATOM 3339 C C . SER A 1 433 ? 23.401 -0.108 -10.518 1.00 84.81 433 SER A C 1
ATOM 3341 O O . SER A 1 433 ? 24.452 -0.624 -10.898 1.00 84.81 433 SER A O 1
ATOM 3343 N N . VAL A 1 434 ? 22.252 -0.325 -11.163 1.00 86.56 434 VAL A N 1
ATOM 3344 C CA . VAL A 1 434 ? 22.197 -1.173 -12.369 1.00 86.56 434 VAL A CA 1
ATOM 3345 C C . VAL A 1 434 ? 22.762 -0.472 -13.604 1.00 86.56 434 VAL A C 1
ATOM 3347 O O . VAL A 1 434 ? 23.270 -1.162 -14.480 1.00 86.56 434 VAL A O 1
ATOM 3350 N N . GLU A 1 435 ? 22.800 0.862 -13.654 1.00 85.44 435 GLU A N 1
ATOM 3351 C CA . GLU A 1 435 ? 23.495 1.599 -14.728 1.00 85.44 435 GLU A CA 1
ATOM 3352 C C . GLU A 1 435 ? 24.982 1.236 -14.838 1.00 85.44 435 GLU A C 1
ATOM 3354 O O . GLU A 1 435 ? 25.568 1.256 -15.920 1.00 85.44 435 GLU A O 1
ATOM 3359 N N . HIS A 1 436 ? 25.606 0.874 -13.716 1.00 85.81 436 HIS A N 1
ATOM 3360 C CA . HIS A 1 436 ? 27.001 0.443 -13.677 1.00 85.81 436 HIS A CA 1
ATOM 3361 C C . HIS A 1 436 ? 27.178 -1.066 -13.911 1.00 85.81 436 HIS A C 1
ATOM 3363 O O . HIS A 1 436 ? 28.304 -1.576 -13.890 1.00 85.81 436 HIS A O 1
ATOM 3369 N N . ALA A 1 437 ? 26.087 -1.802 -14.132 1.00 88.50 437 ALA A N 1
ATOM 3370 C CA . ALA A 1 437 ? 26.129 -3.188 -14.562 1.00 88.50 437 ALA A CA 1
ATOM 3371 C C . ALA A 1 437 ? 26.326 -3.257 -16.081 1.00 88.50 437 ALA A C 1
ATOM 3373 O O . ALA A 1 437 ? 25.590 -2.649 -16.851 1.00 88.50 437 ALA A O 1
ATOM 3374 N N . ASN A 1 438 ? 27.284 -4.062 -16.539 1.00 88.62 438 ASN A N 1
ATOM 3375 C CA . ASN A 1 438 ? 27.329 -4.442 -17.945 1.00 88.62 438 ASN A CA 1
ATOM 3376 C C . ASN A 1 438 ? 26.406 -5.650 -18.147 1.00 88.62 438 ASN A C 1
ATOM 3378 O O . ASN A 1 438 ? 26.728 -6.751 -17.703 1.00 88.62 438 ASN A O 1
ATOM 3382 N N . LEU A 1 439 ? 25.263 -5.466 -18.800 1.00 87.56 439 LEU A N 1
ATOM 3383 C CA . LEU A 1 439 ? 24.307 -6.549 -19.073 1.00 87.56 439 LEU A CA 1
ATOM 3384 C C . LEU A 1 439 ? 24.403 -7.073 -20.515 1.00 87.56 439 LEU A C 1
ATOM 3386 O O . LEU A 1 439 ? 23.704 -8.023 -20.882 1.00 87.56 439 LEU A O 1
ATOM 3390 N N . ASP A 1 440 ? 25.319 -6.516 -21.308 1.00 87.44 440 ASP A N 1
ATOM 3391 C CA . ASP A 1 440 ? 25.486 -6.856 -22.713 1.00 87.44 440 ASP A CA 1
ATOM 3392 C C . ASP A 1 440 ? 26.107 -8.250 -22.933 1.00 87.44 440 ASP A C 1
ATOM 3394 O O . ASP A 1 440 ? 26.896 -8.750 -22.119 1.00 87.44 440 ASP A O 1
ATOM 3398 N N . PRO A 1 441 ? 25.797 -8.902 -24.070 1.00 83.44 441 PRO A N 1
ATOM 3399 C CA . PRO A 1 441 ? 26.322 -10.225 -24.388 1.00 83.44 441 PRO A CA 1
ATOM 3400 C C . PRO A 1 441 ? 27.841 -10.204 -24.638 1.00 83.44 441 PRO A C 1
ATOM 3402 O O . PRO A 1 441 ? 28.466 -9.157 -24.806 1.00 83.44 441 PRO A O 1
ATOM 3405 N N . GLU A 1 442 ? 28.456 -11.390 -24.728 1.00 76.81 442 GLU A N 1
ATOM 3406 C CA . GLU A 1 442 ? 29.916 -11.559 -24.892 1.00 76.81 442 GLU A CA 1
ATOM 3407 C C . GLU A 1 442 ? 30.527 -10.751 -26.048 1.00 76.81 442 GLU A C 1
ATOM 3409 O O . GLU A 1 442 ? 31.653 -10.266 -25.931 1.00 76.81 442 GLU A O 1
ATOM 3414 N N . ALA A 1 443 ? 29.784 -10.559 -27.143 1.00 76.31 443 ALA A N 1
ATOM 3415 C CA . ALA A 1 443 ? 30.235 -9.779 -28.297 1.00 76.31 443 ALA A CA 1
ATOM 3416 C C . ALA A 1 443 ? 30.574 -8.310 -27.957 1.00 76.31 443 ALA A C 1
ATOM 3418 O O . ALA A 1 443 ? 31.373 -7.696 -28.662 1.00 76.31 443 ALA A O 1
ATOM 3419 N N . ASN A 1 444 ? 30.023 -7.785 -26.860 1.00 78.31 444 ASN A N 1
ATOM 3420 C CA . ASN A 1 444 ? 30.144 -6.400 -26.405 1.00 78.31 444 ASN A CA 1
ATOM 3421 C C . ASN A 1 444 ? 30.915 -6.294 -25.071 1.00 78.31 444 ASN A C 1
ATOM 3423 O O . ASN A 1 444 ? 30.673 -5.408 -24.258 1.00 78.31 444 ASN A O 1
ATOM 3427 N N . GLY A 1 445 ? 31.850 -7.213 -24.814 1.00 74.00 445 GLY A N 1
ATOM 3428 C CA . GLY A 1 445 ? 32.681 -7.202 -23.600 1.00 74.00 445 GLY A CA 1
ATOM 3429 C C . GLY A 1 445 ? 32.184 -8.117 -22.477 1.00 74.00 445 GLY A C 1
ATOM 3430 O O . GLY A 1 445 ? 32.927 -8.341 -21.523 1.00 74.00 445 GLY A O 1
ATOM 3431 N N . GLY A 1 446 ? 31.000 -8.716 -22.637 1.00 83.19 446 GLY A N 1
ATOM 3432 C CA . GLY A 1 446 ? 30.457 -9.747 -21.757 1.00 83.19 446 GLY A CA 1
ATOM 3433 C C . GLY A 1 446 ? 29.898 -9.230 -20.433 1.00 83.19 446 GLY A C 1
ATOM 3434 O O . GLY A 1 446 ? 30.428 -8.309 -19.809 1.00 83.19 446 GLY A O 1
ATOM 3435 N N . GLN A 1 447 ? 28.835 -9.893 -19.982 1.00 90.88 447 GLN A N 1
ATOM 3436 C CA . GLN A 1 447 ? 28.066 -9.478 -18.814 1.00 90.88 447 GLN A CA 1
ATOM 3437 C C . GLN A 1 447 ? 28.938 -9.362 -17.563 1.00 90.88 447 GLN A C 1
ATOM 3439 O O . GLN A 1 447 ? 29.653 -10.300 -17.212 1.00 90.88 447 GLN A O 1
ATOM 3444 N N . SER A 1 448 ? 28.872 -8.223 -16.885 1.00 94.75 448 SER A N 1
ATOM 3445 C CA . SER A 1 448 ? 29.567 -7.955 -15.632 1.00 94.75 448 SER A CA 1
ATOM 3446 C C . SER A 1 448 ? 28.627 -7.250 -14.654 1.00 94.75 448 SER A C 1
ATOM 3448 O O . SER A 1 448 ? 28.390 -6.051 -14.783 1.00 94.75 448 SER A O 1
ATOM 3450 N N . TYR A 1 449 ? 28.071 -7.994 -13.699 1.00 95.38 449 TYR A N 1
ATOM 3451 C CA . TYR A 1 449 ? 27.053 -7.508 -12.766 1.00 95.38 449 TYR A CA 1
ATOM 3452 C C . TYR A 1 449 ? 27.047 -8.299 -11.452 1.00 95.38 449 TYR A C 1
ATOM 3454 O O . TYR A 1 449 ? 27.541 -9.427 -11.370 1.00 95.38 449 TYR A O 1
ATOM 3462 N N . LEU A 1 450 ? 26.455 -7.701 -10.423 1.00 96.12 450 LEU A N 1
ATOM 3463 C CA . LEU A 1 450 ? 26.066 -8.347 -9.177 1.00 96.12 450 LEU A CA 1
ATOM 3464 C C . LEU A 1 450 ? 24.545 -8.495 -9.165 1.00 96.12 450 LEU A C 1
ATOM 3466 O O . LEU A 1 450 ? 23.831 -7.506 -9.234 1.00 96.12 450 LEU A O 1
ATOM 3470 N N . TYR A 1 451 ? 24.034 -9.710 -9.034 1.00 96.94 451 TYR A N 1
ATOM 3471 C CA . TYR A 1 451 ? 22.632 -9.943 -8.716 1.00 96.94 451 TYR A CA 1
ATOM 3472 C C . TYR A 1 451 ? 22.503 -10.260 -7.230 1.00 96.94 451 TYR A C 1
ATOM 3474 O O . TYR A 1 451 ? 23.046 -11.262 -6.757 1.00 96.94 451 TYR A O 1
ATOM 3482 N N . ARG A 1 452 ? 21.817 -9.382 -6.499 1.00 97.06 452 ARG A N 1
ATOM 3483 C CA . ARG A 1 452 ? 21.603 -9.487 -5.057 1.00 97.06 452 ARG A CA 1
ATOM 3484 C C . ARG A 1 452 ? 20.150 -9.820 -4.764 1.00 97.06 452 ARG A C 1
ATOM 3486 O O . ARG A 1 452 ? 19.239 -9.240 -5.350 1.00 97.06 452 ARG A O 1
ATOM 3493 N N . THR A 1 453 ? 19.935 -10.744 -3.837 1.00 97.81 453 THR A N 1
ATOM 3494 C CA . THR A 1 453 ? 18.634 -11.000 -3.223 1.00 97.81 453 THR A CA 1
ATOM 3495 C C . THR A 1 453 ? 18.766 -10.929 -1.711 1.00 97.81 453 THR A C 1
ATOM 3497 O O . THR A 1 453 ? 19.392 -11.805 -1.114 1.00 97.81 453 THR A O 1
ATOM 3500 N N . ASP A 1 454 ? 18.138 -9.928 -1.113 1.00 96.88 454 ASP A N 1
ATOM 3501 C CA . ASP A 1 454 ? 18.017 -9.761 0.330 1.00 96.88 454 ASP A CA 1
ATOM 3502 C C . ASP A 1 454 ? 16.642 -10.267 0.770 1.00 96.88 454 ASP A C 1
ATOM 3504 O O . ASP A 1 454 ? 15.619 -9.907 0.188 1.00 96.88 454 ASP A O 1
ATOM 3508 N N . ILE A 1 455 ? 16.619 -11.155 1.762 1.00 96.44 455 ILE A N 1
ATOM 3509 C CA . ILE A 1 455 ? 15.404 -11.708 2.366 1.00 96.44 455 ILE A CA 1
ATOM 3510 C C . ILE A 1 455 ? 15.483 -11.414 3.854 1.00 96.44 455 ILE A C 1
ATOM 3512 O O . ILE A 1 455 ? 16.410 -11.881 4.519 1.00 96.44 455 ILE A O 1
ATOM 3516 N N . LYS A 1 456 ? 14.527 -10.651 4.370 1.00 93.00 456 LYS A N 1
ATOM 3517 C CA . LYS A 1 456 ? 14.436 -10.292 5.783 1.00 93.00 456 LYS A CA 1
ATOM 3518 C C . LYS A 1 456 ? 13.078 -10.712 6.318 1.00 93.00 456 LYS A C 1
ATOM 3520 O O . LYS A 1 456 ? 12.083 -10.581 5.618 1.00 93.00 456 LYS A O 1
ATOM 3525 N N . SER A 1 457 ? 13.028 -11.196 7.543 1.00 91.19 457 SER A N 1
ATOM 3526 C CA . SER A 1 457 ? 11.771 -11.419 8.248 1.00 91.19 457 SER A CA 1
ATOM 3527 C C . SER A 1 457 ? 11.984 -11.257 9.739 1.00 91.19 457 SER A C 1
ATOM 3529 O O . SER A 1 457 ? 13.054 -11.603 10.245 1.00 91.19 457 SER A O 1
ATOM 3531 N N . ALA A 1 458 ? 10.968 -10.798 10.454 1.00 87.00 458 ALA A N 1
ATOM 3532 C CA . ALA A 1 458 ? 10.929 -10.940 11.900 1.00 87.00 458 ALA A CA 1
ATOM 3533 C C . ALA A 1 458 ? 9.502 -11.161 12.382 1.00 87.00 458 ALA A C 1
ATOM 3535 O O . ALA A 1 458 ? 8.548 -10.773 11.711 1.00 87.00 458 ALA A O 1
ATOM 3536 N N . SER A 1 459 ? 9.388 -11.768 13.555 1.00 87.06 459 SER A N 1
ATOM 3537 C CA . SER A 1 459 ? 8.146 -11.895 14.297 1.00 87.06 459 SER A CA 1
ATOM 3538 C C . SER A 1 459 ? 8.379 -11.555 15.762 1.00 87.06 459 SER A C 1
ATOM 3540 O O . SER A 1 459 ? 9.442 -11.842 16.327 1.00 87.06 459 SER A O 1
ATOM 3542 N N . ILE A 1 460 ? 7.366 -10.963 16.374 1.00 85.38 460 ILE A N 1
ATOM 3543 C CA . ILE A 1 460 ? 7.250 -10.795 17.812 1.00 85.38 460 ILE A CA 1
ATOM 3544 C C . ILE A 1 460 ? 5.889 -11.343 18.208 1.00 85.38 460 ILE A C 1
ATOM 3546 O O . ILE A 1 460 ? 4.871 -10.830 17.760 1.00 85.38 460 ILE A O 1
ATOM 3550 N N . ASP A 1 461 ? 5.889 -12.348 19.071 1.00 89.25 461 ASP A N 1
ATOM 3551 C CA . ASP A 1 461 ? 4.700 -12.874 19.726 1.00 89.25 461 ASP A CA 1
ATOM 3552 C C . ASP A 1 461 ? 4.738 -12.433 21.190 1.00 89.25 461 ASP A C 1
ATOM 3554 O O . ASP A 1 461 ? 5.685 -12.756 21.906 1.00 89.25 461 ASP A O 1
ATOM 3558 N N . ARG A 1 462 ? 3.730 -11.690 21.644 1.00 86.56 462 ARG A N 1
ATOM 3559 C CA . ARG A 1 462 ? 3.574 -11.249 23.036 1.00 86.56 462 ARG A CA 1
ATOM 3560 C C . ARG A 1 462 ? 2.321 -11.871 23.627 1.00 86.56 462 ARG A C 1
ATOM 3562 O O . ARG A 1 462 ? 1.293 -11.884 22.962 1.00 86.56 462 ARG A O 1
ATOM 3569 N N . SER A 1 463 ? 2.373 -12.328 24.873 1.00 90.38 463 SER A N 1
ATOM 3570 C CA . SER A 1 463 ? 1.207 -12.852 25.587 1.00 90.38 463 SER A CA 1
ATOM 3571 C C . SER A 1 463 ? 1.076 -12.254 26.981 1.00 90.38 463 SER A C 1
ATOM 3573 O O . SER A 1 463 ? 2.062 -12.136 27.712 1.00 90.38 463 SER A O 1
ATOM 3575 N N . LEU A 1 464 ? -0.155 -11.916 27.366 1.00 88.06 464 LEU A N 1
ATOM 3576 C CA . LEU A 1 464 ? -0.550 -11.690 28.753 1.00 88.06 464 LEU A CA 1
ATOM 3577 C C . LEU A 1 464 ? -1.557 -12.744 29.182 1.00 88.06 464 LEU A C 1
ATOM 3579 O O . LEU A 1 464 ? -2.627 -12.854 28.585 1.00 88.06 464 LEU A O 1
ATOM 3583 N N . SER A 1 465 ? -1.278 -13.411 30.297 1.00 90.38 465 SER A N 1
ATOM 3584 C CA . SER A 1 465 ? -2.217 -14.344 30.919 1.00 90.38 465 SER A CA 1
ATOM 3585 C C . SER A 1 465 ? -2.790 -13.759 32.201 1.00 90.38 465 SER A C 1
ATOM 3587 O O . SER A 1 465 ? -2.056 -13.374 33.117 1.00 90.38 465 SER A O 1
ATOM 3589 N N . PHE A 1 466 ? -4.115 -13.757 32.307 1.00 87.50 466 PHE A N 1
ATOM 3590 C CA . PHE A 1 466 ? -4.863 -13.302 33.473 1.00 87.50 466 PHE A CA 1
ATOM 3591 C C . PHE A 1 466 ? -5.655 -14.445 34.102 1.00 87.50 466 PHE A C 1
ATOM 3593 O O . PHE A 1 466 ? -6.341 -15.188 33.412 1.00 87.50 466 PHE A O 1
ATOM 3600 N N . GLU A 1 467 ? -5.639 -14.527 35.427 1.00 89.19 467 GLU A N 1
ATOM 3601 C CA . GLU A 1 467 ? -6.510 -15.361 36.253 1.00 89.19 467 GLU A CA 1
ATOM 3602 C C . GLU A 1 467 ? -7.684 -14.527 36.794 1.00 89.19 467 GLU A C 1
ATOM 3604 O O . GLU A 1 467 ? -7.533 -13.369 37.196 1.00 89.19 467 GLU A O 1
ATOM 3609 N N . ASP A 1 468 ? -8.878 -15.115 36.777 1.00 84.50 468 ASP A N 1
ATOM 3610 C CA . ASP A 1 468 ? -10.156 -14.535 37.196 1.00 84.50 468 ASP A CA 1
ATOM 3611 C C . ASP A 1 468 ? -10.398 -13.119 36.664 1.00 84.50 468 ASP A C 1
ATOM 3613 O O . ASP A 1 468 ? -10.936 -12.251 37.359 1.00 84.50 468 ASP A O 1
ATOM 3617 N N . THR A 1 469 ? -9.987 -12.879 35.412 1.00 70.12 469 THR A N 1
ATOM 3618 C CA . THR A 1 469 ? -10.048 -11.588 34.691 1.00 70.12 469 THR A CA 1
ATOM 3619 C C . THR A 1 469 ? -9.306 -10.425 35.361 1.00 70.12 469 THR A C 1
ATOM 3621 O O . THR A 1 469 ? -9.351 -9.309 34.864 1.00 70.12 469 THR A O 1
ATOM 3624 N N . ASN A 1 470 ? -8.624 -10.645 36.488 1.00 76.12 470 ASN A N 1
ATOM 3625 C CA . ASN A 1 470 ? -8.165 -9.554 37.350 1.00 76.12 470 ASN A CA 1
ATOM 3626 C C . ASN A 1 470 ? -6.754 -9.716 37.904 1.00 76.12 470 ASN A C 1
ATOM 3628 O O . ASN A 1 470 ? -6.211 -8.757 38.451 1.00 76.12 470 ASN A O 1
ATOM 3632 N N . LYS A 1 471 ? -6.143 -10.887 37.771 1.00 83.94 471 LYS A N 1
ATOM 3633 C CA . LYS A 1 471 ? -4.803 -11.138 38.284 1.00 83.94 471 LYS A CA 1
ATOM 3634 C C . LYS A 1 471 ? -3.895 -11.532 37.134 1.00 83.94 471 LYS A C 1
ATOM 3636 O O . LYS A 1 471 ? -4.026 -12.631 36.615 1.00 83.94 471 LYS A O 1
ATOM 3641 N N . LEU A 1 472 ? -2.978 -10.652 36.749 1.00 83.56 472 LEU A N 1
ATOM 3642 C CA . LEU A 1 472 ? -1.919 -11.006 35.809 1.00 83.56 472 LEU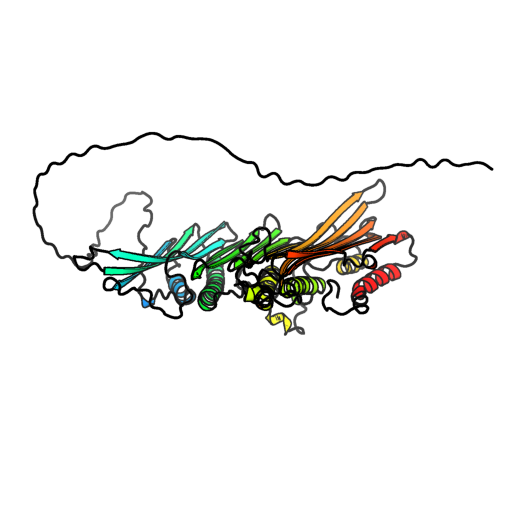 A CA 1
ATOM 3643 C C . LEU A 1 472 ? -1.058 -12.119 36.422 1.00 83.56 472 LEU A C 1
ATOM 3645 O O . LEU A 1 472 ? -0.578 -11.983 37.551 1.00 83.56 472 LEU A O 1
ATOM 3649 N N . ILE A 1 473 ? -0.889 -13.221 35.699 1.00 87.06 473 ILE A N 1
ATOM 3650 C CA . ILE A 1 473 ? -0.130 -14.386 36.165 1.00 87.06 473 ILE A CA 1
ATOM 3651 C C . ILE A 1 473 ? 1.134 -14.632 35.349 1.00 87.06 473 ILE A C 1
ATOM 3653 O O . ILE A 1 473 ? 2.110 -15.113 35.919 1.00 87.06 473 ILE A O 1
ATOM 3657 N N . ALA A 1 474 ? 1.155 -14.264 34.068 1.00 86.12 474 ALA A N 1
ATOM 3658 C CA . ALA A 1 474 ? 2.321 -14.445 33.216 1.00 86.12 474 ALA A CA 1
ATOM 3659 C C . ALA A 1 474 ? 2.403 -13.379 32.121 1.00 86.12 474 ALA A C 1
ATOM 3661 O O . ALA A 1 474 ? 1.383 -12.829 31.697 1.00 86.12 474 ALA A O 1
ATOM 3662 N N . ILE A 1 475 ? 3.638 -13.119 31.699 1.00 84.88 475 ILE A N 1
ATOM 3663 C CA . ILE A 1 475 ? 3.982 -12.370 30.494 1.00 84.88 475 ILE A CA 1
ATOM 3664 C C . ILE A 1 475 ? 4.949 -13.242 29.700 1.00 84.88 475 ILE A C 1
ATOM 3666 O O . ILE A 1 475 ? 5.979 -13.653 30.246 1.00 84.88 475 ILE A O 1
ATOM 3670 N N . ASP A 1 476 ? 4.622 -13.485 28.437 1.00 88.06 476 ASP A N 1
ATOM 3671 C CA . ASP A 1 476 ? 5.493 -14.177 27.493 1.00 88.06 476 ASP A CA 1
ATOM 3672 C C . ASP A 1 476 ? 5.846 -13.257 26.333 1.00 88.06 476 ASP A C 1
ATOM 3674 O O . ASP A 1 476 ? 5.007 -12.501 25.840 1.00 88.06 476 ASP A O 1
ATOM 3678 N N . GLU A 1 477 ? 7.086 -13.343 25.873 1.00 84.69 477 GLU A N 1
ATOM 3679 C CA . GLU A 1 477 ? 7.488 -12.766 24.603 1.00 84.69 477 GLU A CA 1
ATOM 3680 C C . GLU A 1 477 ? 8.470 -13.672 23.880 1.00 84.69 477 GLU A C 1
ATOM 3682 O O . GLU A 1 477 ? 9.515 -14.050 24.415 1.00 84.69 477 GLU A O 1
ATOM 3687 N N . GLN A 1 478 ? 8.175 -13.922 22.613 1.00 87.19 478 GLN A N 1
ATOM 3688 C CA . GLN A 1 478 ? 9.064 -14.600 21.698 1.00 87.19 478 GLN A CA 1
ATOM 3689 C C . GLN A 1 478 ? 9.405 -13.665 20.539 1.00 87.19 478 GLN A C 1
ATOM 3691 O O . GLN A 1 478 ? 8.523 -13.163 19.848 1.00 87.19 478 GLN A O 1
ATOM 3696 N N . ARG A 1 479 ? 10.700 -13.449 20.300 1.00 86.25 479 ARG A N 1
ATOM 3697 C CA . ARG A 1 479 ? 11.210 -12.688 19.154 1.00 86.25 479 ARG A CA 1
ATOM 3698 C C . ARG A 1 479 ? 12.004 -13.597 18.243 1.00 86.25 479 ARG A C 1
ATOM 3700 O O . ARG A 1 479 ? 12.903 -14.315 18.691 1.00 86.25 479 ARG A O 1
ATOM 3707 N N . SER A 1 480 ? 11.728 -13.510 16.952 1.00 85.31 480 SER A N 1
ATOM 3708 C CA . SER A 1 480 ? 12.507 -14.189 15.929 1.00 85.31 480 SER A CA 1
ATOM 3709 C C . SER A 1 480 ? 12.841 -13.230 14.798 1.00 85.31 480 SER A C 1
ATOM 3711 O O . SER A 1 480 ? 12.007 -12.433 14.391 1.00 85.31 480 SER A O 1
ATOM 3713 N N . GLN A 1 481 ? 14.065 -13.295 14.287 1.00 87.75 481 GLN A N 1
ATOM 3714 C CA . GLN A 1 481 ? 14.476 -12.556 13.105 1.00 87.75 481 GLN A CA 1
ATOM 3715 C C . GLN A 1 481 ? 15.398 -13.382 12.215 1.00 87.75 481 GLN A C 1
ATOM 3717 O O . GLN A 1 481 ? 16.170 -14.233 12.675 1.00 87.75 481 GLN A O 1
ATOM 3722 N N . GLN A 1 482 ? 15.338 -13.078 10.926 1.00 89.69 482 GLN A N 1
ATOM 3723 C CA . GLN A 1 482 ? 16.172 -13.662 9.899 1.00 89.69 482 GLN A CA 1
ATOM 3724 C C . GLN A 1 482 ? 16.556 -12.606 8.860 1.00 89.69 482 GLN A C 1
ATOM 3726 O O . GLN A 1 482 ? 15.727 -11.813 8.424 1.00 89.69 482 GLN A O 1
ATOM 3731 N N . HIS A 1 483 ? 17.813 -12.632 8.421 1.00 93.62 483 HIS A N 1
ATOM 3732 C CA . HIS A 1 483 ? 18.313 -11.840 7.303 1.00 93.62 483 HIS A CA 1
ATOM 3733 C C . HIS A 1 483 ? 19.261 -12.693 6.457 1.00 93.62 483 HIS A C 1
ATOM 3735 O O . HIS A 1 483 ? 20.377 -13.003 6.864 1.00 93.62 483 HIS A O 1
ATOM 3741 N N . ILE A 1 484 ? 18.823 -13.077 5.261 1.00 95.88 484 ILE A N 1
ATOM 3742 C CA . ILE A 1 484 ? 19.610 -13.849 4.300 1.00 95.88 484 ILE A CA 1
ATOM 3743 C C . ILE A 1 484 ? 19.919 -12.979 3.087 1.00 95.88 484 ILE A C 1
ATOM 3745 O O . ILE A 1 484 ? 19.007 -12.563 2.376 1.00 95.88 484 ILE A O 1
ATOM 3749 N N . GLN A 1 485 ? 21.204 -12.800 2.795 1.00 97.00 485 GLN A N 1
ATOM 3750 C CA . GLN A 1 485 ? 21.681 -12.146 1.579 1.00 97.00 485 GLN A CA 1
ATOM 3751 C C . GLN A 1 485 ? 22.255 -13.191 0.620 1.00 97.00 485 GLN A C 1
ATOM 3753 O O . GLN A 1 485 ? 23.115 -13.999 0.984 1.00 97.00 485 GLN A O 1
ATOM 3758 N N . LYS A 1 486 ? 21.796 -13.172 -0.629 1.00 98.19 486 LYS A N 1
ATOM 3759 C CA . LYS A 1 486 ? 22.314 -14.005 -1.718 1.00 98.19 486 LYS A CA 1
ATOM 3760 C C . LYS A 1 486 ? 22.944 -13.103 -2.764 1.00 98.19 486 LYS A C 1
ATOM 3762 O O . LYS A 1 486 ? 22.255 -12.262 -3.325 1.00 98.19 486 LYS A O 1
ATOM 3767 N N . ASP A 1 487 ? 24.221 -13.315 -3.050 1.00 97.81 487 ASP A N 1
ATOM 3768 C CA . ASP A 1 487 ? 24.963 -12.552 -4.053 1.00 97.81 487 ASP A CA 1
ATOM 3769 C C . ASP A 1 487 ? 25.437 -13.490 -5.165 1.00 97.81 487 ASP A C 1
ATOM 3771 O O . ASP A 1 487 ? 26.140 -14.469 -4.899 1.00 97.81 487 ASP A O 1
ATOM 3775 N N . LYS A 1 488 ? 25.102 -13.164 -6.413 1.00 97.69 488 LYS A N 1
ATOM 3776 C CA . LYS A 1 488 ? 25.639 -13.794 -7.621 1.00 97.69 488 LYS A CA 1
ATOM 3777 C C . LYS A 1 488 ? 26.442 -12.758 -8.404 1.00 97.69 488 LYS A C 1
ATOM 3779 O O . LYS A 1 488 ? 25.869 -11.811 -8.929 1.00 97.69 488 LYS A O 1
ATOM 3784 N N . THR A 1 489 ? 27.750 -12.950 -8.524 1.00 97.06 489 THR A N 1
ATOM 3785 C CA . THR A 1 489 ? 28.622 -12.070 -9.318 1.00 97.06 489 THR A CA 1
ATOM 3786 C C . THR A 1 489 ? 28.970 -12.736 -10.639 1.00 97.06 489 THR A C 1
ATOM 3788 O O . THR A 1 489 ? 29.487 -13.857 -10.663 1.00 97.06 489 THR A O 1
ATOM 3791 N N . VAL A 1 490 ? 28.717 -12.036 -11.738 1.00 95.75 490 VAL A N 1
ATOM 3792 C CA . VAL A 1 490 ? 29.114 -12.429 -13.091 1.00 95.75 490 VAL A CA 1
ATOM 3793 C C . VAL A 1 490 ? 30.129 -11.408 -13.592 1.00 95.75 490 VAL A C 1
ATOM 3795 O O . VAL A 1 490 ? 29.909 -10.215 -13.415 1.00 95.75 490 VAL A O 1
ATOM 3798 N N . ILE A 1 491 ? 31.230 -11.858 -14.199 1.00 94.19 491 ILE A N 1
ATOM 3799 C CA . ILE A 1 491 ? 32.234 -10.999 -14.846 1.00 94.19 491 ILE A CA 1
ATOM 3800 C C . ILE A 1 491 ? 32.590 -11.585 -16.212 1.00 94.19 491 ILE A C 1
ATOM 3802 O O . ILE A 1 491 ? 32.937 -12.764 -16.327 1.00 94.19 491 ILE A O 1
ATOM 3806 N N . GLY A 1 492 ? 32.508 -10.762 -17.260 1.00 91.69 492 GLY A N 1
ATOM 3807 C CA . GLY A 1 492 ? 32.777 -11.171 -18.640 1.00 91.69 492 GLY A CA 1
ATOM 3808 C C . GLY A 1 492 ? 31.948 -12.381 -19.093 1.00 91.69 492 GLY A C 1
ATOM 3809 O O . GLY A 1 492 ? 32.481 -13.276 -19.746 1.00 91.69 492 GLY A O 1
ATOM 3810 N N . GLY A 1 493 ? 30.680 -12.460 -18.679 1.00 90.44 493 GLY A N 1
ATOM 3811 C CA . GLY A 1 493 ? 29.750 -13.552 -18.991 1.00 90.44 493 GLY A CA 1
ATOM 3812 C C . GLY A 1 493 ? 29.932 -14.824 -18.155 1.00 90.44 493 GLY A C 1
ATOM 3813 O O . GLY A 1 493 ? 29.182 -15.784 -18.326 1.00 90.44 493 GLY A O 1
ATOM 3814 N N . LYS A 1 494 ? 30.905 -14.863 -17.237 1.00 91.75 494 LYS A N 1
ATOM 3815 C CA . LYS A 1 494 ? 31.191 -16.038 -16.404 1.00 91.75 494 LYS A CA 1
ATOM 3816 C C . LYS A 1 494 ? 30.774 -15.804 -14.965 1.00 91.75 494 LYS A C 1
ATOM 3818 O O . LYS A 1 494 ? 31.045 -14.751 -14.399 1.00 91.75 494 LYS A O 1
ATOM 3823 N N . LEU A 1 495 ? 30.166 -16.821 -14.360 1.00 94.44 495 LEU A N 1
ATOM 3824 C CA . LEU A 1 495 ? 29.888 -16.833 -12.929 1.00 94.44 495 LEU A CA 1
ATOM 3825 C C . LEU A 1 495 ? 31.209 -16.842 -12.152 1.00 94.44 495 LEU A C 1
ATOM 3827 O O . LEU A 1 495 ? 31.954 -17.820 -12.214 1.00 94.44 495 LEU A O 1
ATOM 3831 N N . GLU A 1 496 ? 31.481 -15.766 -11.425 1.00 96.69 496 GLU A N 1
ATOM 3832 C CA . GLU A 1 496 ? 32.662 -15.641 -10.575 1.00 96.69 496 GLU A CA 1
ATOM 3833 C C . GLU A 1 496 ? 32.352 -16.074 -9.141 1.00 96.69 496 GLU A C 1
ATOM 3835 O O . GLU A 1 496 ? 33.116 -16.823 -8.532 1.00 96.69 496 GLU A O 1
ATOM 3840 N N . SER A 1 497 ? 31.206 -15.639 -8.609 1.00 96.38 497 SER A N 1
ATOM 3841 C CA . SER A 1 497 ? 30.797 -15.953 -7.243 1.00 96.38 497 SER A CA 1
ATOM 3842 C C . SER A 1 497 ? 29.293 -16.212 -7.147 1.00 96.38 497 SER A C 1
ATOM 3844 O O . SER A 1 497 ? 28.495 -15.651 -7.896 1.00 96.38 497 SER A O 1
ATOM 3846 N N . ASN A 1 498 ? 28.909 -17.099 -6.232 1.00 97.31 498 ASN A N 1
ATOM 3847 C CA . ASN A 1 498 ? 27.523 -17.343 -5.847 1.00 97.31 498 ASN A CA 1
ATOM 3848 C C . ASN A 1 498 ? 27.514 -17.682 -4.357 1.00 97.31 498 ASN A C 1
ATOM 3850 O O . ASN A 1 498 ? 27.886 -18.791 -3.967 1.00 97.31 498 ASN A O 1
ATOM 3854 N N . THR A 1 499 ? 27.195 -16.698 -3.525 1.00 97.44 499 THR A N 1
ATOM 3855 C CA . THR A 1 499 ? 27.309 -16.802 -2.071 1.00 97.44 499 THR A CA 1
ATOM 3856 C C . THR A 1 499 ? 25.961 -16.596 -1.406 1.00 97.44 499 THR A C 1
ATOM 3858 O O . THR A 1 499 ? 25.132 -15.819 -1.869 1.00 97.44 499 THR A O 1
ATOM 3861 N N . VAL A 1 500 ? 25.758 -17.304 -0.299 1.00 97.94 500 VAL A N 1
ATOM 3862 C CA . VAL A 1 500 ? 24.627 -17.110 0.604 1.00 97.94 500 VAL A CA 1
ATOM 3863 C C . VAL A 1 500 ? 25.216 -16.775 1.963 1.00 97.94 500 VAL A C 1
ATOM 3865 O O . VAL A 1 500 ? 26.023 -17.545 2.489 1.00 97.94 500 VAL A O 1
ATOM 3868 N N . LYS A 1 501 ? 24.853 -15.615 2.500 1.00 96.38 501 LYS A N 1
ATOM 3869 C CA . LYS A 1 501 ? 25.277 -15.137 3.811 1.00 96.38 501 LYS A CA 1
ATOM 3870 C C . LYS A 1 501 ? 24.055 -15.037 4.704 1.00 96.38 501 LYS A C 1
ATOM 3872 O O . LYS A 1 501 ? 23.055 -14.433 4.324 1.00 96.38 501 LYS A O 1
ATOM 3877 N N . ASP A 1 502 ? 24.165 -15.635 5.879 1.00 94.00 502 ASP A N 1
ATOM 3878 C CA . ASP A 1 502 ? 23.235 -15.390 6.967 1.00 94.00 502 ASP A CA 1
ATOM 3879 C C . ASP A 1 502 ? 23.757 -14.192 7.765 1.00 94.00 502 ASP A C 1
ATOM 3881 O O . ASP A 1 502 ? 24.839 -14.249 8.352 1.00 94.00 502 ASP A O 1
ATOM 3885 N N . LEU A 1 503 ? 23.023 -13.088 7.684 1.00 89.94 503 LEU A N 1
ATOM 3886 C CA . LEU A 1 503 ? 23.286 -11.822 8.360 1.00 89.94 503 LEU A CA 1
ATOM 3887 C C . LEU A 1 503 ? 22.374 -11.646 9.583 1.00 89.94 503 LEU A C 1
ATOM 3889 O O . LEU A 1 503 ? 22.299 -10.554 10.143 1.00 89.94 503 LEU A O 1
ATOM 3893 N N . SER A 1 504 ? 21.667 -12.702 9.996 1.00 83.25 504 SER A N 1
ATOM 3894 C CA . SER A 1 504 ? 20.796 -12.667 11.167 1.00 83.25 504 SER A CA 1
ATOM 3895 C C . SER A 1 504 ? 21.622 -12.440 12.431 1.00 83.25 504 SER A C 1
ATOM 3897 O O . SER A 1 504 ? 22.565 -13.178 12.729 1.00 83.25 504 SER A O 1
ATOM 3899 N N . ALA A 1 505 ? 21.236 -11.455 13.235 1.00 80.25 505 ALA A N 1
ATOM 3900 C CA . ALA A 1 505 ? 21.816 -11.263 14.555 1.00 80.25 505 ALA A CA 1
ATOM 3901 C C . ALA A 1 505 ? 21.122 -12.204 15.552 1.00 80.25 505 ALA A C 1
ATOM 3903 O O . ALA A 1 505 ? 20.142 -11.839 16.196 1.00 80.25 505 ALA A O 1
ATOM 3904 N N . ALA A 1 506 ? 21.623 -13.438 15.675 1.00 75.38 506 ALA A N 1
ATOM 3905 C CA . ALA A 1 506 ? 21.012 -14.480 16.512 1.00 75.38 506 ALA A CA 1
ATOM 3906 C C . ALA A 1 506 ? 20.786 -14.056 17.977 1.00 75.38 506 ALA A C 1
ATOM 3908 O O . ALA A 1 506 ? 19.894 -14.585 18.627 1.00 75.38 506 ALA A O 1
ATOM 3909 N N . TYR A 1 507 ? 21.563 -13.096 18.491 1.00 72.94 507 TYR A N 1
ATOM 3910 C CA . TYR A 1 507 ? 21.396 -12.558 19.844 1.00 72.94 507 TYR A CA 1
ATOM 3911 C C . TYR A 1 507 ? 20.152 -11.673 20.018 1.00 72.94 507 TYR A C 1
ATOM 3913 O O . TYR A 1 507 ? 19.760 -11.447 21.158 1.00 72.94 507 TYR A O 1
ATOM 3921 N N . LYS A 1 508 ? 19.542 -11.167 18.933 1.00 72.06 508 LYS A N 1
ATOM 3922 C CA . LYS A 1 508 ? 18.252 -10.460 19.009 1.00 72.06 508 LYS A CA 1
ATOM 3923 C C . LYS A 1 508 ? 17.058 -11.431 19.057 1.00 72.06 508 LYS A C 1
ATOM 3925 O O . LYS A 1 508 ? 15.953 -11.001 19.364 1.00 72.06 508 LYS A O 1
ATOM 3930 N N . ASN A 1 509 ? 17.265 -12.726 18.781 1.00 79.69 509 ASN A N 1
ATOM 3931 C CA . ASN A 1 509 ? 16.237 -13.741 19.015 1.00 79.69 509 ASN A CA 1
ATOM 3932 C C . ASN A 1 509 ? 16.150 -13.996 20.520 1.00 79.69 509 ASN A C 1
ATOM 3934 O O . ASN A 1 509 ? 17.154 -14.335 21.150 1.00 79.69 509 ASN A O 1
ATOM 3938 N N . ALA A 1 510 ? 14.960 -13.836 21.084 1.00 80.94 510 ALA A N 1
ATOM 3939 C CA . ALA A 1 510 ? 14.734 -13.920 22.518 1.00 80.94 510 ALA A CA 1
ATOM 3940 C C . ALA A 1 510 ? 13.468 -14.724 22.808 1.00 80.94 510 ALA A C 1
ATOM 3942 O O . ALA A 1 510 ? 12.519 -14.707 22.031 1.00 80.94 510 ALA A O 1
ATOM 3943 N N . ASP A 1 511 ? 13.478 -15.421 23.935 1.00 86.69 511 ASP A N 1
ATOM 3944 C CA . ASP A 1 511 ? 12.331 -16.125 24.498 1.00 86.69 511 ASP A CA 1
ATOM 3945 C C . ASP A 1 511 ? 12.317 -15.772 25.987 1.00 86.69 511 ASP A C 1
ATOM 3947 O O . ASP A 1 511 ? 13.219 -16.154 26.743 1.00 86.69 511 ASP A O 1
ATOM 3951 N N . THR A 1 512 ? 11.374 -14.913 26.362 1.00 80.88 512 THR A N 1
ATOM 3952 C CA . THR A 1 512 ? 11.269 -14.324 27.693 1.00 80.88 512 THR A CA 1
ATOM 3953 C C . THR A 1 512 ? 9.953 -14.753 28.317 1.00 80.88 512 THR A C 1
ATOM 3955 O O . THR A 1 512 ? 8.890 -14.419 27.813 1.00 80.88 512 THR A O 1
ATOM 3958 N N . HIS A 1 513 ? 10.037 -15.432 29.459 1.00 83.88 513 HIS A N 1
ATOM 3959 C CA . HIS A 1 513 ? 8.887 -15.810 30.278 1.00 83.88 513 HIS A CA 1
ATOM 3960 C C . HIS A 1 513 ? 9.025 -15.208 31.676 1.00 83.88 513 HIS A C 1
ATOM 3962 O O . HIS A 1 513 ? 10.043 -15.410 32.353 1.00 83.88 513 HIS A O 1
ATOM 3968 N N . VAL A 1 514 ? 7.990 -14.506 32.138 1.00 79.56 514 VAL A N 1
ATOM 3969 C CA . VAL A 1 514 ? 7.932 -13.921 33.483 1.00 79.56 514 VAL A CA 1
ATOM 3970 C C . VAL A 1 514 ? 6.672 -14.394 34.212 1.00 79.56 514 VAL A C 1
ATOM 3972 O O . VAL A 1 514 ? 5.570 -13.931 33.934 1.00 79.56 514 VAL A O 1
ATOM 3975 N N . ASP A 1 515 ? 6.844 -15.280 35.200 1.00 80.25 515 ASP A N 1
ATOM 3976 C CA . ASP A 1 515 ? 5.773 -15.726 36.109 1.00 80.25 515 ASP A CA 1
ATOM 3977 C C . ASP A 1 515 ? 5.549 -14.682 37.218 1.00 80.25 515 ASP A C 1
ATOM 3979 O O . ASP A 1 515 ? 6.342 -14.548 38.160 1.00 80.25 515 ASP A O 1
ATOM 3983 N N . ILE A 1 516 ? 4.445 -13.944 37.112 1.00 73.50 516 ILE A N 1
ATOM 3984 C CA . ILE A 1 516 ? 4.113 -12.830 38.004 1.00 73.50 516 ILE A CA 1
ATOM 3985 C C . ILE A 1 516 ? 3.694 -13.330 39.387 1.00 73.50 516 ILE A C 1
ATOM 3987 O O . ILE A 1 516 ? 4.007 -12.690 40.394 1.00 73.50 516 ILE A O 1
ATOM 3991 N N . VAL A 1 517 ? 3.088 -14.522 39.477 1.00 65.88 517 VAL A N 1
ATOM 3992 C CA . VAL A 1 517 ? 2.625 -15.123 40.745 1.00 65.88 517 VAL A CA 1
ATOM 3993 C C . VAL A 1 517 ? 3.790 -15.373 41.710 1.00 65.88 517 VAL A C 1
ATOM 3995 O O . VAL A 1 517 ? 3.593 -15.471 42.924 1.00 65.88 517 VAL A O 1
ATOM 3998 N N . ARG A 1 518 ? 5.020 -15.444 41.188 1.00 53.84 518 ARG A N 1
ATOM 3999 C CA . ARG A 1 518 ? 6.252 -15.673 41.957 1.00 53.84 518 ARG A CA 1
ATOM 4000 C C . ARG A 1 518 ? 7.116 -14.426 42.139 1.00 53.84 518 ARG A C 1
ATOM 4002 O O . ARG A 1 518 ? 8.070 -14.474 42.918 1.00 53.84 518 ARG A O 1
ATOM 4009 N N . THR A 1 519 ? 6.795 -13.319 41.472 1.00 53.47 519 THR A N 1
ATOM 4010 C CA . THR A 1 519 ? 7.495 -12.040 41.648 1.00 53.47 519 THR A CA 1
ATOM 4011 C C . THR A 1 519 ? 6.889 -11.250 42.805 1.00 53.47 519 THR A C 1
ATOM 4013 O O . THR A 1 519 ? 5.680 -11.092 42.915 1.00 53.47 519 THR A O 1
ATOM 4016 N N . THR A 1 520 ? 7.720 -10.752 43.718 1.00 48.03 520 THR A N 1
ATOM 4017 C CA . THR A 1 520 ? 7.261 -10.112 44.963 1.00 48.03 520 THR A CA 1
ATOM 4018 C C . THR A 1 520 ? 6.530 -8.773 44.789 1.00 48.03 520 THR A C 1
ATOM 4020 O O . THR A 1 520 ? 6.091 -8.225 45.799 1.00 48.03 520 THR A O 1
ATOM 4023 N N . GLN A 1 521 ? 6.408 -8.203 43.583 1.00 53.72 521 GLN A N 1
ATOM 4024 C CA . GLN A 1 521 ? 5.840 -6.862 43.393 1.00 53.72 521 GLN A CA 1
ATOM 4025 C C . GLN A 1 521 ? 5.193 -6.682 42.009 1.00 53.72 521 GLN A C 1
ATOM 4027 O O . GLN A 1 521 ? 5.889 -6.716 40.999 1.00 53.72 521 GLN A O 1
ATOM 4032 N N . GLU A 1 522 ? 3.902 -6.331 41.967 1.00 54.81 522 GLU A N 1
ATOM 4033 C CA . GLU A 1 522 ? 3.231 -5.741 40.786 1.00 54.81 522 GLU A CA 1
ATOM 4034 C C . GLU A 1 522 ? 4.031 -4.560 40.202 1.00 54.81 522 GLU A C 1
ATOM 4036 O O . GLU A 1 522 ? 4.039 -4.341 38.997 1.00 54.81 522 GLU A O 1
ATOM 4041 N N . GLN A 1 523 ? 4.782 -3.840 41.044 1.00 57.97 523 GLN A N 1
ATOM 4042 C CA . GLN A 1 523 ? 5.689 -2.766 40.629 1.00 57.97 523 GLN A CA 1
ATOM 4043 C C . GLN A 1 523 ? 6.867 -3.258 39.777 1.00 57.97 523 GLN A C 1
ATOM 4045 O O . GLN A 1 523 ? 7.317 -2.516 38.916 1.00 57.97 523 GLN A O 1
ATOM 4050 N N . GLN A 1 524 ? 7.359 -4.487 39.976 1.00 58.28 524 GLN A N 1
ATOM 4051 C CA . GLN A 1 524 ? 8.379 -5.076 39.101 1.00 58.28 524 GLN A CA 1
ATOM 4052 C C . GLN A 1 524 ? 7.781 -5.510 37.767 1.00 58.28 524 GLN A C 1
ATOM 4054 O O . GLN A 1 524 ? 8.431 -5.315 36.756 1.00 58.28 524 GLN A O 1
ATOM 4059 N N . ALA A 1 525 ? 6.549 -6.024 37.738 1.00 55.34 525 ALA A N 1
ATOM 4060 C CA . ALA A 1 525 ? 5.846 -6.314 36.487 1.00 55.34 525 ALA A CA 1
ATOM 4061 C C . ALA A 1 525 ? 5.591 -5.028 35.681 1.00 55.34 525 ALA A C 1
ATOM 4063 O O . ALA A 1 525 ? 5.880 -4.965 34.492 1.00 55.34 525 ALA A O 1
ATOM 4064 N N . GLN A 1 526 ? 5.139 -3.965 36.354 1.00 59.47 526 GLN A N 1
ATOM 4065 C CA . GLN A 1 526 ? 4.969 -2.638 35.760 1.00 59.47 526 GLN A CA 1
ATOM 4066 C C . GLN A 1 526 ? 6.297 -2.009 35.332 1.00 59.47 526 GLN A C 1
ATOM 4068 O O . GLN A 1 526 ? 6.336 -1.343 34.305 1.00 59.47 526 GLN A O 1
ATOM 4073 N N . GLN A 1 527 ? 7.377 -2.199 36.096 1.00 60.28 527 GLN A N 1
ATOM 4074 C CA . GLN A 1 527 ? 8.706 -1.734 35.709 1.00 60.28 527 GLN A CA 1
ATOM 4075 C C . GLN A 1 527 ? 9.251 -2.553 34.542 1.00 60.28 527 GLN A C 1
ATOM 4077 O O . GLN A 1 527 ? 9.803 -1.955 33.644 1.00 60.28 527 GLN A O 1
ATOM 4082 N N . ILE A 1 528 ? 9.034 -3.870 34.492 1.00 58.12 528 ILE A N 1
ATOM 4083 C CA . ILE A 1 528 ? 9.404 -4.713 33.348 1.00 58.12 528 ILE A CA 1
ATOM 4084 C C . ILE A 1 528 ? 8.632 -4.274 32.111 1.00 58.12 528 ILE A C 1
ATOM 4086 O O . ILE A 1 528 ? 9.256 -4.158 31.074 1.00 58.12 528 ILE A O 1
ATOM 4090 N N . LEU A 1 529 ? 7.337 -3.954 32.219 1.00 56.94 529 LEU A N 1
ATOM 4091 C CA . LEU A 1 529 ? 6.519 -3.439 31.112 1.00 56.94 529 LEU A CA 1
ATOM 4092 C C . LEU A 1 529 ? 6.895 -2.009 30.688 1.00 56.94 529 LEU A C 1
ATOM 4094 O O . LEU A 1 529 ? 6.881 -1.691 29.502 1.00 56.94 529 LEU A O 1
ATOM 4098 N N . LYS A 1 530 ? 7.272 -1.141 31.634 1.00 53.41 530 LYS A N 1
ATOM 4099 C CA . LYS A 1 530 ? 7.813 0.199 31.342 1.00 53.41 530 LYS A CA 1
ATOM 4100 C C . LYS A 1 530 ? 9.216 0.141 30.746 1.00 53.41 530 LYS A C 1
ATOM 4102 O O . LYS A 1 530 ? 9.500 0.877 29.811 1.00 53.41 530 LYS A O 1
ATOM 4107 N N . ASP A 1 531 ? 10.065 -0.737 31.261 1.00 48.41 531 ASP A N 1
ATOM 4108 C CA . ASP A 1 531 ? 11.398 -0.996 30.734 1.00 48.41 531 ASP A CA 1
ATOM 4109 C C . ASP A 1 531 ? 11.280 -1.666 29.360 1.00 48.41 531 ASP A C 1
ATOM 4111 O O . ASP A 1 531 ? 12.075 -1.351 28.487 1.00 48.41 531 ASP A O 1
ATOM 4115 N N . TYR A 1 532 ? 10.238 -2.479 29.134 1.00 45.88 532 TYR A N 1
ATOM 4116 C CA . TYR A 1 532 ? 9.822 -3.039 27.841 1.00 45.88 532 TYR A CA 1
ATOM 4117 C C . TYR A 1 532 ? 9.478 -1.967 26.824 1.00 45.88 532 TYR A C 1
ATOM 4119 O O . TYR A 1 532 ? 9.965 -2.023 25.702 1.00 45.88 532 TYR A O 1
ATOM 4127 N N . ARG A 1 533 ? 8.685 -0.968 27.235 1.00 46.44 533 ARG A N 1
ATOM 4128 C CA . ARG A 1 533 ? 8.447 0.243 26.442 1.00 46.44 533 ARG A CA 1
ATOM 4129 C C . ARG A 1 533 ? 9.748 1.019 26.185 1.00 46.44 533 ARG A C 1
ATOM 4131 O O . ARG A 1 533 ? 9.826 1.699 25.185 1.00 46.44 533 ARG A O 1
ATOM 4138 N N . SER A 1 534 ? 10.775 0.887 27.036 1.00 37.09 534 SER A N 1
ATOM 4139 C CA . SER A 1 534 ? 12.110 1.492 26.849 1.00 37.09 534 SER A CA 1
ATOM 4140 C C . SER A 1 534 ? 13.157 0.577 26.193 1.00 37.09 534 SER A C 1
ATOM 4142 O O . SER A 1 534 ? 14.316 0.975 26.053 1.00 37.09 534 SER A O 1
ATOM 4144 N N . ILE A 1 535 ? 12.779 -0.634 25.753 1.00 37.22 535 ILE A N 1
ATOM 4145 C CA . ILE A 1 535 ? 13.616 -1.462 24.862 1.00 37.22 535 ILE A CA 1
ATOM 4146 C C . ILE A 1 535 ? 13.803 -0.763 23.495 1.00 37.22 535 ILE A C 1
ATOM 4148 O O . ILE A 1 535 ? 14.585 -1.221 22.682 1.00 37.22 535 ILE A O 1
ATOM 4152 N N . GLU A 1 536 ? 13.246 0.433 23.314 1.00 38.94 536 GLU A N 1
ATOM 4153 C CA . GLU A 1 536 ? 13.731 1.491 22.415 1.00 38.94 536 GLU A CA 1
ATOM 4154 C C . GLU A 1 536 ? 15.238 1.834 22.551 1.00 38.94 536 GLU A C 1
ATOM 4156 O O . GLU A 1 536 ? 15.819 2.502 21.701 1.00 38.94 536 GLU A O 1
ATOM 4161 N N . GLN A 1 537 ? 15.927 1.426 23.630 1.00 37.34 537 GLN A N 1
ATOM 4162 C CA . GLN A 1 537 ? 17.323 1.827 23.889 1.00 37.34 537 GLN A CA 1
ATOM 4163 C C . GLN A 1 537 ? 18.398 0.778 23.563 1.00 37.34 537 GLN A C 1
ATOM 4165 O O . GLN A 1 537 ? 19.584 1.039 23.793 1.00 37.34 537 GLN A O 1
ATOM 4170 N N . MET A 1 538 ? 18.046 -0.388 23.011 1.00 33.44 538 MET A N 1
ATOM 4171 C CA . MET A 1 538 ? 19.040 -1.408 22.627 1.00 33.44 538 MET A CA 1
ATOM 4172 C C . MET A 1 538 ? 19.437 -1.416 21.142 1.00 33.44 538 MET A C 1
ATOM 4174 O O . MET A 1 538 ? 20.320 -2.196 20.787 1.00 33.44 538 MET A O 1
ATOM 4178 N N . ASP A 1 539 ? 18.927 -0.490 20.324 1.00 36.28 539 ASP A N 1
ATOM 4179 C CA . ASP A 1 539 ? 19.390 -0.257 18.938 1.00 36.28 539 ASP A CA 1
ATOM 4180 C C . ASP A 1 539 ? 20.500 0.815 18.835 1.00 36.28 539 ASP A C 1
ATOM 4182 O O . ASP A 1 539 ? 21.045 1.108 17.774 1.00 36.28 539 ASP A O 1
ATOM 4186 N N . ALA A 1 540 ? 20.953 1.367 19.969 1.00 31.78 540 ALA A N 1
ATOM 4187 C CA . ALA A 1 540 ? 22.038 2.357 20.002 1.00 31.78 540 ALA A CA 1
ATOM 4188 C C . ALA A 1 540 ? 23.465 1.760 19.974 1.00 31.78 540 ALA A C 1
ATOM 4190 O O . ALA A 1 540 ? 24.451 2.503 20.000 1.00 31.78 540 ALA A O 1
ATOM 4191 N N . LEU A 1 541 ? 23.619 0.434 19.940 1.00 29.14 541 LEU A N 1
ATOM 4192 C CA . LEU A 1 541 ? 24.925 -0.229 19.982 1.00 29.14 541 LEU A CA 1
ATOM 4193 C C . LEU A 1 541 ? 24.961 -1.416 19.009 1.00 29.14 541 LEU A C 1
ATOM 4195 O O . LEU A 1 541 ? 24.773 -2.550 19.440 1.00 29.14 541 LEU A O 1
ATOM 4199 N N . VAL A 1 542 ? 25.274 -1.148 17.730 1.00 30.34 542 VAL A N 1
ATOM 4200 C CA . VAL A 1 542 ? 26.283 -1.846 16.886 1.00 30.34 542 VAL A CA 1
ATOM 4201 C C . VAL A 1 542 ? 25.960 -1.702 15.376 1.00 30.34 542 VAL A C 1
ATOM 4203 O O . VAL A 1 542 ? 25.035 -2.306 14.860 1.00 30.34 542 VAL A O 1
ATOM 4206 N N . ASP A 1 543 ? 26.820 -0.932 14.691 1.00 33.06 543 ASP A N 1
ATOM 4207 C CA . ASP A 1 543 ? 27.122 -0.856 13.245 1.00 33.06 543 ASP A CA 1
ATOM 4208 C C . ASP A 1 543 ? 26.064 -0.409 12.201 1.00 33.06 543 ASP A C 1
ATOM 4210 O O . ASP A 1 543 ? 25.425 -1.188 11.506 1.00 33.06 543 ASP A O 1
ATOM 4214 N N . GLY A 1 544 ? 26.123 0.890 11.875 1.00 32.06 544 GLY A N 1
ATOM 4215 C CA . GLY A 1 544 ? 26.679 1.319 10.577 1.00 32.06 544 GLY A CA 1
ATOM 4216 C C . GLY A 1 544 ? 25.762 1.384 9.351 1.00 32.06 544 GLY A C 1
ATOM 4217 O O . GLY A 1 544 ? 26.185 1.927 8.329 1.00 32.06 544 GLY A O 1
ATOM 4218 N N . SER A 1 545 ? 24.520 0.923 9.436 1.00 30.56 545 SER A N 1
ATOM 4219 C CA . SER A 1 545 ? 23.479 1.252 8.458 1.00 30.56 545 SER A CA 1
ATOM 4220 C C . SER A 1 545 ? 22.157 1.411 9.187 1.00 30.56 545 SER A C 1
ATOM 4222 O O . SER A 1 545 ? 21.477 0.429 9.471 1.00 30.56 545 SER A O 1
ATOM 4224 N N . GLN A 1 546 ? 21.833 2.665 9.504 1.00 36.34 546 GLN A N 1
ATOM 4225 C CA . GLN A 1 546 ? 20.507 3.097 9.929 1.00 36.34 546 GLN A CA 1
ATOM 4226 C C . GLN A 1 546 ? 19.523 2.583 8.875 1.00 36.34 546 GLN A C 1
ATOM 4228 O O . GLN A 1 546 ? 19.544 3.073 7.750 1.00 36.34 546 GLN A O 1
ATOM 4233 N N . VAL A 1 547 ? 18.834 1.479 9.138 1.00 33.66 547 VAL A N 1
ATOM 4234 C CA . VAL A 1 547 ? 17.589 1.498 9.897 1.00 33.66 547 VAL A CA 1
ATOM 4235 C C . VAL A 1 547 ? 17.237 0.068 10.315 1.00 33.66 547 VAL A C 1
ATOM 4237 O O . VAL A 1 547 ? 17.321 -0.883 9.531 1.00 33.66 547 VAL A O 1
ATOM 4240 N N . GLU A 1 548 ? 16.908 -0.067 11.591 1.00 35.00 548 GLU A N 1
ATOM 4241 C CA . GLU A 1 548 ? 16.483 -1.292 12.240 1.00 35.00 548 GLU A CA 1
ATOM 4242 C C . GLU A 1 548 ? 14.979 -1.135 12.496 1.00 35.00 548 GLU A C 1
ATOM 4244 O O . GLU A 1 548 ? 14.530 -0.107 12.996 1.00 35.00 548 GLU A O 1
ATOM 4249 N N . LEU A 1 549 ? 14.177 -2.131 12.108 1.00 37.91 549 LEU A N 1
ATOM 4250 C CA . LEU A 1 549 ? 12.937 -2.359 12.846 1.00 37.91 549 LEU A CA 1
ATOM 4251 C C . LEU A 1 549 ? 13.342 -2.532 14.292 1.00 37.91 549 LEU A C 1
ATOM 4253 O O . LEU A 1 549 ? 14.296 -3.271 14.535 1.00 37.91 549 LEU A O 1
ATOM 4257 N N . PHE A 1 550 ? 12.606 -1.881 15.178 1.00 38.78 550 PHE A N 1
ATOM 4258 C CA . PHE A 1 550 ? 13.057 -1.480 16.504 1.00 38.78 550 PHE A CA 1
ATOM 4259 C C . PHE A 1 550 ? 13.916 -0.208 16.396 1.00 38.78 550 PHE A C 1
ATOM 4261 O O . PHE A 1 550 ? 15.116 -0.223 16.143 1.00 38.78 550 PHE A O 1
ATOM 4268 N N . ILE A 1 551 ? 13.219 0.924 16.497 1.00 34.53 551 ILE A N 1
ATOM 4269 C CA . ILE A 1 551 ? 13.680 2.060 17.295 1.00 34.53 551 ILE A CA 1
ATOM 4270 C C . ILE A 1 551 ? 12.566 2.343 18.281 1.00 34.53 551 ILE A C 1
ATOM 4272 O O . ILE A 1 551 ? 11.405 2.448 17.813 1.00 34.53 551 ILE A O 1
#

Nearest PDB structures (foldseek):
  5wd6-assembly1_A  TM=2.806E-01  e=9.314E+00  Bos taurus
  1lsh-assembly1_A  TM=1.538E-01  e=1.194E+00  Ichthyomyzon unicuspis

Solvent-accessible surface area (backbone atoms only — not comparable to full-atom values): 31858 Å² total; per-residue (Å²): 143,86,88,81,88,83,84,88,84,86,82,89,84,87,84,86,91,78,91,83,83,84,87,87,86,78,87,85,88,87,82,86,87,83,90,79,90,84,88,82,92,83,90,84,85,86,89,79,92,74,90,78,80,82,88,80,90,77,91,76,82,87,83,94,72,99,62,90,74,77,82,86,78,56,74,57,73,50,55,68,92,55,58,43,87,87,35,48,38,62,28,52,61,61,46,56,86,59,48,91,83,47,57,47,41,44,29,58,37,74,49,77,38,58,66,73,62,76,51,76,72,89,57,98,64,44,43,46,81,56,46,68,42,34,37,38,38,38,30,32,58,91,65,33,38,39,38,40,38,34,32,30,44,70,53,70,50,72,52,78,92,75,70,21,30,26,38,44,36,40,37,40,39,39,39,45,55,69,83,81,51,74,64,40,50,50,36,49,48,45,34,48,48,53,53,24,50,37,46,42,42,20,31,68,67,79,47,64,72,75,52,67,52,84,48,58,44,75,84,42,35,26,32,38,38,40,39,33,38,26,42,100,79,36,39,40,36,43,36,37,40,49,41,81,89,79,29,32,38,38,42,36,36,36,49,67,51,37,31,39,43,36,38,35,32,73,75,42,60,58,66,43,97,52,52,79,74,29,63,62,52,50,43,53,49,47,50,48,37,52,56,27,56,70,41,65,42,27,48,78,62,76,54,54,47,30,66,58,54,20,50,48,57,41,28,58,51,34,33,76,69,67,41,58,75,70,57,79,78,58,86,86,82,85,89,86,78,94,69,86,75,82,73,62,93,74,60,84,73,35,47,76,72,53,47,58,46,47,70,64,66,47,79,36,52,44,26,33,43,36,39,39,35,47,44,83,35,58,85,36,79,90,42,80,90,53,55,28,35,41,40,37,39,41,38,34,46,73,48,78,48,76,53,70,64,100,88,47,37,38,36,37,42,36,41,37,40,38,38,41,36,36,38,29,35,58,15,7,72,87,68,73,33,42,81,65,26,40,67,45,57,66,95,72,68,15,20,25,25,24,39,40,35,42,39,37,37,38,38,37,42,37,36,42,34,23,42,65,61,65,39,71,38,37,42,40,38,40,35,45,66,44,31,39,41,33,44,36,32,31,50,60,65,37,82,74,45,78,46,77,44,80,69,45,64,70,86,72,42,44,79,48,78,46,61,42,82,77,49,97,42,75,65,54,55,51,45,52,52,52,48,53,69,47,58,54,64,68,69,82,72,82,80,98,62,97,77,58,85,67,98

Foldseek 3Di:
DDDDDDDDDDDDDDDDDDDDDDDDDDDDDDDDDDDDDDDDDDDDDDDDDDDDDDDDDDDDDDDDDDDPPPCPPDADEDEPVLDDPLQLLSNVVSCLVVPPPDQKYKYKDKDKAFVCPPPPPPDLFQFDQFDFQKWKWFAWPVGKIKIKTKGKDKDWDDDNVVRIIIMIMIMIMIHIRDDDDPVLSQLCSLQSSLVSVQLSCCRNVVDGQNAAVPSHDPNITFWMWMKGAGPPRFIKIWIWGHDPVQQKIWIWIQRSNWIKIKMFRNLFDAADPALVPQPLSVLVLVVLLVLLQLQQAAVVLPHDHSVSSSSRQSSSVCHRSRHHPVVVPDPDDDDDDPDDDDDPVQLVPEDPLVVVVVVLQDSNGTWMKMKTKHDWGDPQPPCVVATFMKMKIKTKDWDWDWDDDPPKIKIKIKIKIKMKIKGWDKAALVRHYCVNWDNDPLVVQATWIKIKIKIKMKMKIWMWMDINSYRTFKIKIWIDIWIKMWIFTDGSNHTPDTDIDTPDPVVRTDIDMDGPVPDPDPVVVVVVSVVVVVQLPPVPDDDDDDDDSRD

Sequence (551 aa):
MSSIHSLHSVGNLHNTIQSRTAVAKEEGSQSNRALSDQRLKSSDTPQEDSVSSTLSTRKDEANSDGKPQTYAHLEKSLSAQQLDLSDIRGSLSQLRDHMDNATSFKGTHREEGAAGQFAIPQIDNTAADKGKLFSLMVTTADGDRVEIEISKTHGTEGKLAEGGYSYSETSVSVKIDGELDAAEFEALTELTDKLAGLADTYRKEDWAQIGDFSAFSHEELSGFNLNVLGVDGNSFSLDYKVDVNSGERTISSDLNGYNFDIRVDIDGLKLDENVANNQQYLQYQQLIRDTAYSYKQGEDAGGVSSSKAASFFVQGMDAIFDVDEDEKDAIDQRFSAQDSVEELGGLDRMNSGNQQLLDSFSSGLADFEASFNTPIFRPNEYQQSEVSTMSLDIAQITEISRHRDQNHSYTDINQRSEYQSRVSQHLGVGGDSVEHANLDPEANGGQSYLYRTDIKSASIDRSLSFEDTNKLIAIDEQRSQQHIQKDKTVIGGKLESNTVKDLSAAYKNADTHVDIVRTTQEQQAQQILKDYRSIEQMDALVDGSQVELFI